Protein 6QGL (pdb70)

Secondary structure (DSSP, 8-state):
---STT-SSB-S---GGGTS--PPPPPP---SS--HHHHHHHHHHHHHHHHHHHIIIIIT-GGGTHHHHHHHHHHHHHHHHHHHHTT--HHHHHHHHHHHHHHHHHHHHHHHHHHHHHHHHHHHHHHHHHHHH-SS-HHHH--SS----TTSPTT--SEEEEEEEEE-TTS-EEEEEEEEEE-S--BTBTT--EEEE-SS-EEEEES--SSEEETTEEES-HHHHHHHHHHHHHHHHHHHHHHHHHHHHHTTTS-TTS---TT---HHHHHHHHHHS-SS-HHHHHHHHTT--B--SEEEEEEETTT--EEEEEEEES-GGG----TT-EE-TTTSSS-EEEEEEGGG-EEE---B-SEEBTTEEEESSPPPTTEEEEEEETTS-EEEEEGGGPEE-SSS-EEEE-TTT-S-SSEEEEEEEEEE--SS--EEEEEE-S-EEEEEEEESSS--B-SS---B-PPPP-SS---SHHHHHHHHHHHHHHHHHT-/----HHHHHHHHHHHHHHHHHHHHHHHHSHHHHHHHHHHHHHHHHHHHHHHHHHTT--HHHHHHHHHHHHHHHHHHHHHHHHHHHHHHHHHHHHHHHHHHHSSS--HHHH--SSS---TTSPTT--SEEEEEEEEE-TTS-EEEEEEEEEE-S--TTSTT--EEEE-SS-EEEEES--SSEEETTEEES-HHHHHHHHHHHHHHHHHHHHHHHHHHHHHTT--HHHH--

Sequence (720 aa):
AIGAAAISAVGGIGVGWTLREFEVVGSDDPAEGLTPDVLRNQLSDSVVKRKSNNQSTMVDNQNILDGVEHTAYTEAKIAAIEELNAGSSESAVLSAANSAIDSYETTVRTNFYKSWNETVRELEAMTQTVIAHADVGLSYITDFGDPRFGNLASGTSPNTLKDTTVSMPDGTNFTLLTFRHNTGWDSGNAAYSVVEYNPKEVVTSTNSNTYNTVDGTQYMKFSEWNAVETEMDTVFQNVRNGISTWVTNVYGDVQSGAIEISDLVTPRERATMMAQEEGMSQAIADLIALNVPVDAEREATITIQDTGATLPGTFALTDSSDGPLSAGQTYDPSTFSGDVYFTADMSLVEGPWDAINSGVDGGTITITSEPYEGTAIEVTTVESETVSVPAADWTDNGDGTWSYDASGDLETTITNVDSARFVSTATETTYDTLQLKGAFTVDKLVNKQSGEEVSSTSFTSSEPQTDSNYITQDEWDQLEQQNKELIEKYEEGLTPDVLRNQLSDSVVKRKSNNQSTMVDNQNILDGVEHTAYTEAKIAAIEELNAGSSESAVLSAANSAIDSYETTVRTNFYKSWNETVRELEAMTQTVIAHADVGLSYITDFGDPRFGNLASGTSPNTLKDTTVSMPDGTNFTLLTFRHNTGWDSGNAAYSVVEYNPKEVVTSTNSNTYNTVDGTQYMKFSEWNAVETEMDTVFQNVRNGISTWVTNVYGDQNKELIE

InterPro domains:
  IPR006311 Twin-arginine translocation pathway, signal sequence [PS51318] (1-32)
  IPR058677 Envelope protein, N-terminal domain [PF26255] (63-330)

Structure (mmCIF, N/CA/C/O backbone):
data_6QGL
#
_entry.id   6QGL
#
_cell.length_a   114.300
_cell.length_b   114.300
_cell.length_c   445.220
_cell.angle_alpha   90.00
_cell.angle_beta   90.00
_cell.angle_gamma   120.00
#
_symmetry.space_group_name_H-M   'P 65 2 2'
#
loop_
_entity.id
_entity.type
_entity.pdbx_description
1 polymer VP5
2 non-polymer 'BROMIDE ION'
3 water water
#
loop_
_atom_site.group_PDB
_atom_site.id
_atom_site.type_symbol
_atom_site.label_atom_id
_atom_site.label_alt_id
_atom_site.label_comp_id
_atom_site.label_asym_id
_atom_site.label_entity_id
_atom_site.label_seq_id
_atom_site.pdbx_PDB_ins_code
_atom_site.Cartn_x
_atom_site.Cartn_y
_atom_site.Cartn_z
_atom_site.occupancy
_atom_site.B_iso_or_equiv
_atom_site.auth_seq_id
_atom_site.auth_comp_id
_atom_site.auth_asym_id
_atom_site.auth_atom_id
_atom_site.pdbx_PDB_model_num
ATOM 1 N N . ALA A 1 8 ? 17.299 51.869 224.339 1.00 112.45 8 ALA A N 1
ATOM 2 C CA . ALA A 1 8 ? 17.110 51.815 225.789 1.00 112.31 8 ALA A CA 1
ATOM 3 C C . ALA A 1 8 ? 15.843 52.569 226.238 1.00 116.29 8 ALA A C 1
ATOM 4 O O . ALA A 1 8 ? 15.808 53.147 227.330 1.00 116.27 8 ALA A O 1
ATOM 6 N N . ILE A 1 9 ? 14.793 52.540 225.392 1.00 129.42 9 ILE A N 1
ATOM 7 C CA . ILE A 1 9 ? 13.512 53.243 225.595 1.00 129.61 9 ILE A CA 1
ATOM 8 C C . ILE A 1 9 ? 12.383 52.301 225.157 1.00 131.40 9 ILE A C 1
ATOM 9 O O . ILE A 1 9 ? 12.392 51.840 224.021 1.00 129.13 9 ILE A O 1
ATOM 14 N N . GLY A 1 10 ? 11.425 52.052 226.046 1.00 128.40 10 GLY A N 1
ATOM 15 C CA . GLY A 1 10 ? 10.281 51.181 225.750 1.00 127.06 10 GLY A CA 1
ATOM 16 C C . GLY A 1 10 ? 8.971 51.674 226.322 1.00 130.09 10 GLY A C 1
ATOM 17 O O . GLY A 1 10 ? 8.541 52.781 226.006 1.00 129.06 10 GLY A O 1
ATOM 18 N N . ALA A 1 11 ? 8.313 50.835 227.152 1.00 126.97 11 ALA A N 1
ATOM 19 C CA . ALA A 1 11 ? 7.045 51.181 227.813 1.00 128.08 11 ALA A CA 1
ATOM 20 C C . ALA A 1 11 ? 7.357 52.292 228.796 1.00 132.52 11 ALA A C 1
ATOM 21 O O . ALA A 1 11 ? 8.363 52.203 229.501 1.00 133.33 11 ALA A O 1
ATOM 23 N N . ALA A 1 12 ? 6.552 53.369 228.835 1.00 128.49 12 ALA A N 1
ATOM 24 C CA . ALA A 1 12 ? 6.814 54.508 229.731 1.00 129.52 12 ALA A CA 1
ATOM 25 C C . ALA A 1 12 ? 7.091 54.043 231.174 1.00 134.81 12 ALA A C 1
ATOM 26 O O . ALA A 1 12 ? 7.931 54.619 231.877 1.00 136.01 12 ALA A O 1
ATOM 28 N N . ALA A 1 13 ? 6.418 52.945 231.585 1.00 130.80 13 ALA A N 1
ATOM 29 C CA . ALA A 1 13 ? 6.549 52.336 232.899 1.00 132.63 13 ALA A CA 1
ATOM 30 C C . ALA A 1 13 ? 7.841 51.565 233.073 1.00 133.75 13 ALA A C 1
ATOM 31 O O . ALA A 1 13 ? 8.298 51.437 234.186 1.00 136.43 13 ALA A O 1
ATOM 33 N N . ILE A 1 14 ? 8.386 50.959 232.033 1.00 125.70 14 ILE A N 1
ATOM 34 C CA . ILE A 1 14 ? 9.630 50.200 232.182 1.00 124.20 14 ILE A CA 1
ATOM 35 C C . ILE A 1 14 ? 10.576 50.628 231.063 1.00 123.48 14 ILE A C 1
ATOM 36 O O . ILE A 1 14 ? 10.167 50.597 229.893 1.00 120.83 14 ILE A O 1
ATOM 41 N N . SER A 1 15 ? 11.822 51.026 231.392 1.00 119.24 15 SER A N 1
ATOM 42 C CA . SER A 1 15 ? 12.834 51.446 230.411 1.00 116.32 15 SER A CA 1
ATOM 43 C C . SER A 1 15 ? 13.060 50.356 229.346 1.00 115.24 15 SER A C 1
ATOM 44 O O . SER A 1 15 ? 13.509 50.657 228.239 1.00 112.66 15 SER A O 1
ATOM 47 N N . ALA A 1 16 ? 12.687 49.101 229.688 1.00 110.22 16 ALA A N 1
ATOM 48 C CA . ALA A 1 16 ? 12.758 47.912 228.847 1.00 107.31 16 ALA A CA 1
ATOM 49 C C . ALA A 1 16 ? 11.985 48.056 227.541 1.00 105.83 16 ALA A C 1
ATOM 50 O O . ALA A 1 16 ? 10.826 48.483 227.556 1.00 105.84 16 ALA A O 1
ATOM 52 N N . VAL A 1 17 ? 12.637 47.672 226.423 1.00 97.43 17 VAL A N 1
ATOM 53 C CA . VAL A 1 17 ? 12.101 47.671 225.057 1.00 93.56 17 VAL A CA 1
ATOM 54 C C . VAL A 1 17 ? 11.000 46.604 225.006 1.00 95.09 17 VAL A C 1
ATOM 55 O O . VAL A 1 17 ? 11.281 45.424 225.198 1.00 94.93 17 VAL A O 1
ATOM 59 N N . GLY A 1 18 ? 9.763 47.041 224.800 1.00 89.93 18 GLY A N 1
ATOM 60 C CA . GLY A 1 18 ? 8.599 46.163 224.785 1.00 89.59 18 GLY A CA 1
ATOM 61 C C . GLY A 1 18 ? 8.134 45.684 223.432 1.00 89.62 18 GLY A C 1
ATOM 62 O O . GLY A 1 18 ? 8.596 46.180 222.402 1.00 87.36 18 GLY A O 1
ATOM 63 N N . GLY A 1 19 ? 7.209 44.722 223.455 1.00 85.47 19 GLY A N 1
ATOM 64 C CA . GLY A 1 19 ? 6.604 44.117 222.271 1.00 83.42 19 GLY A CA 1
ATOM 65 C C . GLY A 1 19 ? 7.602 43.500 221.314 1.00 83.28 19 GLY A C 1
ATOM 66 O O . GLY A 1 19 ? 7.475 43.668 220.097 1.00 81.34 19 GLY A O 1
ATOM 67 N N . ILE A 1 20 ? 8.610 42.799 221.870 1.00 78.49 20 ILE A N 1
ATOM 68 C CA . ILE A 1 20 ? 9.687 42.153 221.118 1.00 76.02 20 ILE A CA 1
ATOM 69 C C . ILE A 1 20 ? 9.158 41.012 220.256 1.00 77.87 20 ILE A C 1
ATOM 70 O O . ILE A 1 20 ? 8.526 40.095 220.778 1.00 78.25 20 ILE A O 1
ATOM 75 N N . GLY A 1 21 ? 9.420 41.101 218.953 1.00 72.09 21 GLY A N 1
ATOM 76 C CA . GLY A 1 21 ? 9.030 40.098 217.970 1.00 71.05 21 GLY A CA 1
ATOM 77 C C . GLY A 1 21 ? 10.256 39.499 217.321 1.00 72.16 21 GLY A C 1
ATOM 78 O O . GLY A 1 21 ? 10.925 40.165 216.532 1.00 70.26 21 GLY A O 1
ATOM 79 N N . VAL A 1 22 ? 10.578 38.257 217.681 1.00 68.50 22 VAL A N 1
ATOM 80 C CA . VAL A 1 22 ? 11.749 37.543 217.162 1.00 66.68 22 VAL A CA 1
ATOM 81 C C . VAL A 1 22 ? 11.317 36.523 216.090 1.00 68.50 22 VAL A C 1
ATOM 82 O O . VAL A 1 22 ? 12.161 35.855 215.494 1.00 67.14 22 VAL A O 1
ATOM 86 N N . GLY A 1 23 ? 10.015 36.444 215.833 1.00 64.97 23 GLY A N 1
ATOM 87 C CA . GLY A 1 23 ? 9.447 35.522 214.854 1.00 64.68 23 GLY A CA 1
ATOM 88 C C . GLY A 1 23 ? 9.985 35.646 213.442 1.00 66.06 23 GLY A C 1
ATOM 89 O O . GLY A 1 23 ? 9.911 34.688 212.669 1.00 65.68 23 GLY A O 1
ATOM 90 N N . TRP A 1 24 ? 10.544 36.826 213.105 1.00 60.79 24 TRP A N 1
ATOM 91 C CA . TRP A 1 24 ? 11.126 37.135 211.798 1.00 58.96 24 TRP A CA 1
ATOM 92 C C . TRP A 1 24 ? 12.364 36.284 211.486 1.00 62.16 24 TRP A C 1
ATOM 93 O O . TRP A 1 24 ? 12.725 36.138 210.318 1.00 60.92 24 TRP A O 1
ATOM 104 N N . THR A 1 25 ? 12.999 35.721 212.528 1.00 59.34 25 THR A N 1
ATOM 105 C CA . THR A 1 25 ? 14.173 34.858 212.377 1.00 58.88 25 THR A CA 1
ATOM 106 C C . THR A 1 25 ? 13.765 33.399 212.186 1.00 64.34 25 THR A C 1
ATOM 107 O O . THR A 1 25 ? 14.623 32.576 211.883 1.00 63.86 25 THR A O 1
ATOM 111 N N . LEU A 1 26 ? 12.475 33.068 212.386 1.00 62.78 26 LEU A N 1
ATOM 112 C CA . LEU A 1 26 ? 11.998 31.686 212.288 1.00 64.23 26 LEU A CA 1
ATOM 113 C C . LEU A 1 26 ? 10.851 31.462 211.304 1.00 69.84 26 LEU A C 1
ATOM 114 O O . LEU A 1 26 ? 10.589 30.311 210.952 1.00 70.61 26 LEU A O 1
ATOM 119 N N . ARG A 1 27 ? 10.152 32.531 210.880 1.00 66.96 27 ARG A N 1
ATOM 120 C CA . ARG A 1 27 ? 8.998 32.425 209.971 1.00 68.27 27 ARG A CA 1
ATOM 121 C C . ARG A 1 27 ? 8.860 33.668 209.109 1.00 72.70 27 ARG A C 1
ATOM 122 O O . ARG A 1 27 ? 9.455 34.693 209.433 1.00 70.55 27 ARG A O 1
ATOM 130 N N . GLU A 1 28 ? 8.020 33.597 208.052 1.00 71.88 28 GLU A N 1
ATOM 131 C CA . GLU A 1 28 ? 7.718 34.744 207.200 1.00 72.10 28 GLU A CA 1
ATOM 132 C C . GLU A 1 28 ? 6.973 35.748 208.084 1.00 78.42 28 GLU A C 1
ATOM 133 O O . GLU A 1 28 ? 5.963 35.399 208.704 1.00 79.49 28 GLU A O 1
ATOM 139 N N . PHE A 1 29 ? 7.532 36.957 208.205 1.00 75.23 29 PHE A N 1
ATOM 140 C CA . PHE A 1 29 ? 6.988 38.012 209.051 1.00 75.90 29 PHE A CA 1
ATOM 141 C C . PHE A 1 29 ? 6.311 39.102 208.231 1.00 80.31 29 PHE A C 1
ATOM 142 O O . PHE A 1 29 ? 6.910 39.640 207.295 1.00 78.78 29 PHE A O 1
ATOM 150 N N . GLU A 1 30 ? 5.063 39.426 208.594 1.00 78.85 30 GLU A N 1
ATOM 151 C CA . GLU A 1 30 ? 4.288 40.469 207.929 1.00 79.15 30 GLU A CA 1
ATOM 152 C C . GLU A 1 30 ? 4.603 41.823 208.542 1.00 82.09 30 GLU A C 1
ATOM 153 O O . GLU A 1 30 ? 4.609 41.961 209.770 1.00 81.72 30 GLU A O 1
ATOM 159 N N . VAL A 1 31 ? 4.905 42.809 207.683 1.00 78.06 31 VAL A N 1
ATOM 160 C CA . VAL A 1 31 ? 5.257 44.168 208.105 1.00 77.11 31 VAL A CA 1
ATOM 161 C C . VAL A 1 31 ? 4.037 44.943 208.620 1.00 82.35 31 VAL A C 1
ATOM 162 O O . VAL A 1 31 ? 2.906 44.689 208.192 1.00 82.86 31 VAL A O 1
ATOM 166 N N . VAL A 1 32 ? 4.284 45.886 209.541 1.00 79.30 32 VAL A N 1
ATOM 167 C CA . VAL A 1 32 ? 3.262 46.764 210.110 1.00 80.39 32 VAL A CA 1
ATOM 168 C C . VAL A 1 32 ? 3.107 47.939 209.133 1.00 85.00 32 VAL A C 1
ATOM 169 O O . VAL A 1 32 ? 4.098 48.586 208.791 1.00 83.00 32 VAL A O 1
ATOM 173 N N . GLY A 1 33 ? 1.878 48.162 208.668 1.00 84.15 33 GLY A N 1
ATOM 174 C CA . GLY A 1 33 ? 1.545 49.213 207.710 1.00 84.42 33 GLY A CA 1
ATOM 175 C C . GLY A 1 33 ? 1.626 50.633 208.238 1.00 89.19 33 GLY A C 1
ATOM 176 O O . GLY A 1 33 ? 1.781 50.851 209.445 1.00 88.48 33 GLY A O 1
ATOM 177 N N . SER A 1 34 ? 1.513 51.613 207.320 1.00 87.00 34 SER A N 1
ATOM 178 C CA . SER A 1 34 ? 1.556 53.046 207.627 1.00 87.17 34 SER A CA 1
ATOM 179 C C . SER A 1 34 ? 0.172 53.597 207.964 1.00 93.84 34 SER A C 1
ATOM 180 O O . SER A 1 34 ? -0.831 53.102 207.444 1.00 94.61 34 SER A O 1
ATOM 183 N N . ASP A 1 35 ? 0.125 54.636 208.815 1.00 91.61 35 ASP A N 1
ATOM 184 C CA . ASP A 1 35 ? -1.115 55.329 209.177 1.00 93.18 35 ASP A CA 1
ATOM 185 C C . ASP A 1 35 ? -1.214 56.590 208.320 1.00 97.07 35 ASP A C 1
ATOM 186 O O . ASP A 1 35 ? -0.260 57.374 208.275 1.00 95.55 35 ASP A O 1
ATOM 191 N N . ASP A 1 36 ? -2.339 56.762 207.605 1.00 95.07 36 ASP A N 1
ATOM 192 C CA . ASP A 1 36 ? -2.537 57.924 206.735 1.00 94.94 36 ASP A CA 1
ATOM 193 C C . ASP A 1 36 ? -3.407 59.010 207.399 1.00 98.86 36 ASP A C 1
ATOM 194 O O . ASP A 1 36 ? -4.593 58.769 207.648 1.00 100.09 36 ASP A O 1
ATOM 199 N N . PRO A 1 37 ? -2.838 60.210 207.687 1.00 93.76 37 PRO A N 1
ATOM 200 C CA . PRO A 1 37 ? -3.631 61.275 208.326 1.00 94.06 37 PRO A CA 1
ATOM 201 C C . PRO A 1 37 ? -4.676 61.901 207.398 1.00 98.07 37 PRO A C 1
ATOM 202 O O . PRO A 1 37 ? -4.525 61.855 206.175 1.00 97.24 37 PRO A O 1
ATOM 206 N N . ALA A 1 38 ? -5.738 62.487 207.989 1.00 95.51 38 ALA A N 1
ATOM 207 C CA . ALA A 1 38 ? -6.847 63.124 207.270 1.00 96.14 38 ALA A CA 1
ATOM 208 C C . ALA A 1 38 ? -6.436 64.364 206.457 1.00 98.42 38 ALA A C 1
ATOM 209 O O . ALA A 1 38 ? -5.403 64.969 206.728 1.00 97.02 38 ALA A O 1
ATOM 211 N N . GLU A 1 39 ? -7.223 64.707 205.423 1.00 94.86 39 GLU A N 1
ATOM 212 C CA . GLU A 1 39 ? -6.952 65.865 204.565 1.00 93.75 39 GLU A CA 1
ATOM 213 C C . GLU A 1 39 ? -7.214 67.154 205.351 1.00 96.04 39 GLU A C 1
ATOM 214 O O . GLU A 1 39 ? -6.350 68.033 205.404 1.00 94.83 39 GLU A O 1
ATOM 220 N N . GLY A 1 40 ? -8.386 67.224 205.979 1.00 92.18 40 GLY A N 1
ATOM 221 C CA . GLY A 1 40 ? -8.792 68.351 206.804 1.00 91.47 40 GLY A CA 1
ATOM 222 C C . GLY A 1 40 ? -8.168 68.227 208.173 1.00 92.05 40 GLY A C 1
ATOM 223 O O . GLY A 1 40 ? -8.772 67.652 209.085 1.00 92.91 40 GLY A O 1
ATOM 224 N N . LEU A 1 41 ? -6.925 68.718 208.299 1.00 84.38 41 LEU A N 1
ATOM 225 C CA . LEU A 1 41 ? -6.157 68.667 209.542 1.00 82.15 41 LEU A CA 1
ATOM 226 C C . LEU A 1 41 ? -5.496 69.992 209.877 1.00 82.01 41 LEU A C 1
ATOM 227 O O . LEU A 1 41 ? -5.285 70.823 208.995 1.00 81.00 41 LEU A O 1
ATOM 232 N N . THR A 1 42 ? -5.139 70.179 211.153 1.00 76.58 42 THR A N 1
ATOM 233 C CA . THR A 1 42 ? -4.476 71.395 211.600 1.00 75.36 42 THR A CA 1
ATOM 234 C C . THR A 1 42 ? -2.951 71.145 211.680 1.00 75.78 42 THR A C 1
ATOM 235 O O . THR A 1 42 ? -2.540 70.000 211.914 1.00 75.41 42 THR A O 1
ATOM 239 N N . PRO A 1 43 ? -2.098 72.178 211.418 1.00 69.72 43 PRO A N 1
ATOM 240 C CA . PRO A 1 43 ? -0.641 71.964 211.447 1.00 68.04 43 PRO A CA 1
ATOM 241 C C . PRO A 1 43 ? -0.138 71.300 212.717 1.00 70.86 43 PRO A C 1
ATOM 242 O O . PRO A 1 43 ? 0.705 70.415 212.621 1.00 69.69 43 PRO A O 1
ATOM 246 N N . ASP A 1 44 ? -0.666 71.706 213.890 1.00 67.65 44 ASP A N 1
ATOM 247 C CA . ASP A 1 44 ? -0.282 71.123 215.173 1.00 67.63 44 ASP A CA 1
ATOM 248 C C . ASP A 1 44 ? -0.675 69.653 215.253 1.00 70.39 44 ASP A C 1
ATOM 249 O O . ASP A 1 44 ? 0.136 68.841 215.704 1.00 69.98 44 ASP A O 1
ATOM 254 N N . VAL A 1 45 ? -1.900 69.307 214.787 1.00 66.28 45 VAL A N 1
ATOM 255 C CA . VAL A 1 45 ? -2.399 67.925 214.799 1.00 65.78 45 VAL A CA 1
ATOM 256 C C . VAL A 1 45 ? -1.595 67.048 213.836 1.00 67.26 45 VAL A C 1
ATOM 257 O O . VAL A 1 45 ? -1.231 65.929 214.212 1.00 66.60 45 VAL A O 1
ATOM 261 N N . LEU A 1 46 ? -1.265 67.567 212.634 1.00 62.10 46 LEU A N 1
ATOM 262 C CA . LEU A 1 46 ? -0.462 66.818 211.662 1.00 60.01 46 LEU A CA 1
ATOM 263 C C . LEU A 1 46 ? 0.933 66.530 212.216 1.00 62.51 46 LEU A C 1
ATOM 264 O O . LEU A 1 46 ? 1.387 65.391 212.119 1.00 61.99 46 LEU A O 1
ATOM 269 N N . ARG A 1 47 ? 1.578 67.538 212.845 1.00 58.41 47 ARG A N 1
ATOM 270 C CA . ARG A 1 47 ? 2.902 67.399 213.459 1.00 57.61 47 ARG A CA 1
ATOM 271 C C . ARG A 1 47 ? 2.905 66.354 214.575 1.00 61.87 47 ARG A C 1
ATOM 272 O O . ARG A 1 47 ? 3.842 65.557 214.647 1.00 61.17 47 ARG A O 1
ATOM 280 N N . ASN A 1 48 ? 1.841 66.321 215.405 1.00 59.48 48 ASN A N 1
ATOM 281 C CA . ASN A 1 48 ? 1.710 65.339 216.485 1.00 60.25 48 ASN A CA 1
ATOM 282 C C . ASN A 1 48 ? 1.514 63.933 215.931 1.00 62.90 48 ASN A C 1
ATOM 283 O O . ASN A 1 48 ? 2.158 63.005 216.417 1.00 62.59 48 ASN A O 1
ATOM 288 N N . GLN A 1 49 ? 0.662 63.788 214.892 1.00 58.39 49 GLN A N 1
ATOM 289 C CA . GLN A 1 49 ? 0.389 62.509 214.235 1.00 57.51 49 GLN A CA 1
ATOM 290 C C . GLN A 1 49 ? 1.617 61.959 213.513 1.00 60.80 49 GLN A C 1
ATOM 291 O O . GLN A 1 49 ? 1.841 60.747 213.556 1.00 60.34 49 GLN A O 1
ATOM 297 N N . LEU A 1 50 ? 2.434 62.841 212.890 1.00 56.91 50 LEU A N 1
ATOM 298 C CA . LEU A 1 50 ? 3.666 62.423 212.207 1.00 55.79 50 LEU A CA 1
ATOM 299 C C . LEU A 1 50 ? 4.716 61.971 213.216 1.00 60.20 50 LEU A C 1
ATOM 300 O O . LEU A 1 50 ? 5.376 60.957 212.988 1.00 59.41 50 LEU A O 1
ATOM 305 N N . SER A 1 51 ? 4.858 62.716 214.337 1.00 57.90 51 SER A N 1
ATOM 306 C CA . SER A 1 51 ? 5.790 62.402 215.423 1.00 58.27 51 SER A CA 1
ATOM 307 C C . SER A 1 51 ? 5.442 61.046 216.036 1.00 62.68 51 SER A C 1
ATOM 308 O O . SER A 1 51 ? 6.344 60.236 216.253 1.00 62.19 51 SER A O 1
ATOM 311 N N . ASP A 1 52 ? 4.133 60.788 216.258 1.00 59.87 52 ASP A N 1
ATOM 312 C CA . ASP A 1 52 ? 3.614 59.534 216.806 1.00 60.34 52 ASP A CA 1
ATOM 313 C C . ASP A 1 52 ? 3.903 58.345 215.903 1.00 63.07 52 ASP A C 1
ATOM 314 O O . ASP A 1 52 ? 4.241 57.279 216.413 1.00 63.05 52 ASP A O 1
ATOM 319 N N . SER A 1 53 ? 3.789 58.532 214.570 1.00 58.64 53 SER A N 1
ATOM 320 C CA . SER A 1 53 ? 4.064 57.493 213.575 1.00 57.62 53 SER A CA 1
ATOM 321 C C . SER A 1 53 ? 5.542 57.110 213.574 1.00 60.29 53 SER A C 1
ATOM 322 O O . SER A 1 53 ? 5.858 55.922 213.492 1.00 59.84 53 SER A O 1
ATOM 325 N N . VAL A 1 54 ? 6.439 58.114 213.693 1.00 55.88 54 VAL A N 1
ATOM 326 C CA . VAL A 1 54 ? 7.893 57.925 213.743 1.00 54.92 54 VAL A CA 1
ATOM 327 C C . VAL A 1 54 ? 8.261 57.140 215.015 1.00 59.32 54 VAL A C 1
ATOM 328 O O . VAL A 1 54 ? 8.978 56.140 214.927 1.00 58.54 54 VAL A O 1
ATOM 332 N N . VAL A 1 55 ? 7.729 57.573 216.180 1.00 56.89 55 VAL A N 1
ATOM 333 C CA . VAL A 1 55 ? 7.947 56.928 217.479 1.00 57.62 55 VAL A CA 1
ATOM 334 C C . VAL A 1 55 ? 7.492 55.463 217.417 1.00 61.58 55 VAL A C 1
ATOM 335 O O . VAL A 1 55 ? 8.268 54.581 217.790 1.00 61.84 55 VAL A O 1
ATOM 339 N N . LYS A 1 56 ? 6.277 55.209 216.878 1.00 57.76 56 LYS A N 1
ATOM 340 C CA . LYS A 1 56 ? 5.703 53.869 216.705 1.00 57.76 56 LYS A CA 1
ATOM 341 C C . LYS A 1 56 ? 6.582 53.001 215.793 1.00 59.89 56 LYS A C 1
ATOM 342 O O . LYS A 1 56 ? 6.881 51.869 216.164 1.00 60.08 56 LYS A O 1
ATOM 348 N N . ARG A 1 57 ? 7.015 53.540 214.628 1.00 54.73 57 ARG A N 1
ATOM 349 C CA . ARG A 1 57 ? 7.880 52.833 213.675 1.00 53.22 57 ARG A CA 1
ATOM 350 C C . ARG A 1 57 ? 9.225 52.477 214.290 1.00 58.00 57 ARG A C 1
ATOM 351 O O . ARG A 1 57 ? 9.661 51.338 214.145 1.00 57.77 57 ARG A O 1
ATOM 359 N N . LYS A 1 58 ? 9.875 53.441 214.976 1.00 55.35 58 LYS A N 1
ATOM 360 C CA . LYS A 1 58 ? 11.165 53.213 215.623 1.00 55.59 58 LYS A CA 1
ATOM 361 C C . LYS A 1 58 ? 11.038 52.134 216.696 1.00 61.82 58 LYS A C 1
ATOM 362 O O . LYS A 1 58 ? 11.836 51.203 216.700 1.00 61.26 58 LYS A O 1
ATOM 368 N N . SER A 1 59 ? 9.998 52.234 217.555 1.00 60.49 59 SER A N 1
ATOM 369 C CA . SER A 1 59 ? 9.701 51.286 218.633 1.00 61.79 59 SER A CA 1
ATOM 370 C C . SER A 1 59 ? 9.478 49.872 218.096 1.00 65.09 59 SER A C 1
ATOM 371 O O . SER A 1 59 ? 9.979 48.916 218.686 1.00 65.30 59 SER A O 1
ATOM 374 N N . ASN A 1 60 ? 8.745 49.752 216.970 1.00 60.92 60 ASN A N 1
ATOM 375 C CA . ASN A 1 60 ? 8.467 48.482 216.298 1.00 60.51 60 ASN A CA 1
ATOM 376 C C . ASN A 1 60 ? 9.761 47.893 215.743 1.00 63.07 60 ASN A C 1
ATOM 377 O O . ASN A 1 60 ? 10.024 46.706 215.949 1.00 63.14 60 ASN A O 1
ATOM 382 N N . ASN A 1 61 ? 10.574 48.728 215.061 1.00 58.22 61 ASN A N 1
ATOM 383 C CA . ASN A 1 61 ? 11.849 48.318 214.471 1.00 56.98 61 ASN A CA 1
ATOM 384 C C . ASN A 1 61 ? 12.866 47.909 215.539 1.00 61.88 61 ASN A C 1
ATOM 385 O O . ASN A 1 61 ? 13.598 46.945 215.321 1.00 60.97 61 ASN A O 1
ATOM 390 N N . GLN A 1 62 ? 12.873 48.607 216.709 1.00 60.03 62 GLN A N 1
ATOM 391 C CA . GLN A 1 62 ? 13.750 48.291 217.845 1.00 61.19 62 GLN A CA 1
ATOM 392 C C . GLN A 1 62 ? 13.404 46.898 218.384 1.00 67.18 62 GLN A C 1
ATOM 393 O O . GLN A 1 62 ? 14.278 46.041 218.473 1.00 66.48 62 GLN A O 1
ATOM 399 N N . SER A 1 63 ? 12.113 46.656 218.668 1.00 65.67 63 SER A N 1
ATOM 400 C CA . SER A 1 63 ? 11.627 45.383 219.202 1.00 66.93 63 SER A CA 1
ATOM 401 C C . SER A 1 63 ? 11.826 44.180 218.280 1.00 70.20 63 SER A C 1
ATOM 402 O O . SER A 1 63 ? 12.021 43.083 218.796 1.00 70.85 63 SER A O 1
ATOM 405 N N . THR A 1 64 ? 11.787 44.360 216.945 1.00 65.29 64 THR A N 1
ATOM 406 C CA . THR A 1 64 ? 11.929 43.218 216.034 1.00 64.40 64 THR A CA 1
ATOM 407 C C . THR A 1 64 ? 13.337 43.061 215.435 1.00 67.45 64 THR A C 1
ATOM 408 O O . THR A 1 64 ? 14.024 42.110 215.797 1.00 67.45 64 THR A O 1
ATOM 412 N N . MET A 1 65 ? 13.784 43.998 214.581 1.00 63.09 65 MET A N 1
ATOM 413 C CA . MET A 1 65 ? 15.056 43.886 213.854 1.00 62.26 65 MET A CA 1
ATOM 414 C C . MET A 1 65 ? 16.286 44.497 214.528 1.00 67.92 65 MET A C 1
ATOM 415 O O . MET A 1 65 ? 17.288 43.807 214.712 1.00 68.12 65 MET A O 1
ATOM 420 N N . VAL A 1 66 ? 16.209 45.791 214.858 1.00 65.30 66 VAL A N 1
ATOM 421 C CA . VAL A 1 66 ? 17.271 46.655 215.373 1.00 65.76 66 VAL A CA 1
ATOM 422 C C . VAL A 1 66 ? 17.883 46.222 216.733 1.00 71.19 66 VAL A C 1
ATOM 423 O O . VAL A 1 66 ? 19.111 46.221 216.840 1.00 71.08 66 VAL A O 1
ATOM 427 N N . ASP A 1 67 ? 17.064 45.901 217.757 1.00 69.14 67 ASP A N 1
ATOM 428 C CA . ASP A 1 67 ? 17.568 45.582 219.106 1.00 70.63 67 ASP A CA 1
ATOM 429 C C . ASP A 1 67 ? 17.694 44.093 219.468 1.00 74.74 67 ASP A C 1
ATOM 430 O O . ASP A 1 67 ? 17.932 43.786 220.640 1.00 75.63 67 ASP A O 1
ATOM 435 N N . ASN A 1 68 ? 17.567 43.175 218.502 1.00 70.23 68 ASN A N 1
ATOM 436 C CA . ASN A 1 68 ? 17.680 41.745 218.806 1.00 70.27 68 ASN A CA 1
ATOM 437 C C . ASN A 1 68 ? 18.982 41.135 218.250 1.00 73.45 68 ASN A C 1
ATOM 438 O O . ASN A 1 68 ? 18.981 40.034 217.700 1.00 72.61 68 ASN A O 1
ATOM 443 N N . GLN A 1 69 ? 20.096 41.865 218.421 1.00 70.01 69 GLN A N 1
ATOM 444 C CA . GLN A 1 69 ? 21.433 41.498 217.936 1.00 69.32 69 GLN A CA 1
ATOM 445 C C . GLN A 1 69 ? 22.016 40.238 218.575 1.00 73.04 69 GLN A C 1
ATOM 446 O O . GLN A 1 69 ? 22.580 39.407 217.862 1.00 72.15 69 GLN A O 1
ATOM 452 N N . ASN A 1 70 ? 21.894 40.096 219.906 1.00 70.31 70 ASN A N 1
ATOM 453 C CA . ASN A 1 70 ? 22.462 38.964 220.641 1.00 70.69 70 ASN A CA 1
ATOM 454 C C . ASN A 1 70 ? 21.661 37.651 220.531 1.00 74.22 70 ASN A C 1
ATOM 455 O O . ASN A 1 70 ? 22.006 36.683 221.212 1.00 75.25 70 ASN A O 1
ATOM 460 N N . ILE A 1 71 ? 20.629 37.596 219.672 1.00 69.44 71 ILE A N 1
ATOM 461 C CA . ILE A 1 71 ? 19.861 36.364 219.445 1.00 69.23 71 ILE A CA 1
ATOM 462 C C . ILE A 1 71 ? 20.229 35.780 218.077 1.00 71.51 71 ILE A C 1
ATOM 463 O O . ILE A 1 71 ? 19.694 34.740 217.684 1.00 71.12 71 ILE A O 1
ATOM 468 N N . LEU A 1 72 ? 21.156 36.448 217.361 1.00 66.96 72 LEU A N 1
ATOM 469 C CA . LEU A 1 72 ? 21.601 36.034 216.034 1.00 65.66 72 LEU A CA 1
ATOM 470 C C . LEU A 1 72 ? 22.468 34.763 216.069 1.00 69.46 72 LEU A C 1
ATOM 471 O O . LEU A 1 72 ? 22.520 34.052 215.067 1.00 68.27 72 LEU A O 1
ATOM 476 N N . ASP A 1 73 ? 23.062 34.420 217.237 1.00 67.07 73 ASP A N 1
ATOM 477 C CA . ASP A 1 73 ? 23.811 33.167 217.410 1.00 67.28 73 ASP A CA 1
ATOM 478 C C . ASP A 1 73 ? 22.829 31.985 217.384 1.00 70.21 73 ASP A C 1
ATOM 479 O O . ASP A 1 73 ? 23.216 30.862 217.056 1.00 69.67 73 ASP A O 1
ATOM 484 N N . GLY A 1 74 ? 21.567 32.271 217.710 1.00 66.35 74 GLY A N 1
ATOM 485 C CA . GLY A 1 74 ? 20.466 31.320 217.673 1.00 66.29 74 GLY A CA 1
ATOM 486 C C . GLY A 1 74 ? 20.014 31.028 216.256 1.00 68.53 74 GLY A C 1
ATOM 487 O O . GLY A 1 74 ? 19.493 29.943 215.987 1.00 68.51 74 GLY A O 1
ATOM 488 N N . VAL A 1 75 ? 20.199 32.006 215.339 1.00 63.47 75 VAL A N 1
ATOM 489 C CA . VAL A 1 75 ? 19.875 31.883 213.912 1.00 62.20 75 VAL A CA 1
ATOM 490 C C . VAL A 1 75 ? 20.868 30.882 213.311 1.00 65.37 75 VAL A C 1
ATOM 491 O O . VAL A 1 75 ? 20.471 30.034 212.513 1.00 65.19 75 VAL A O 1
ATOM 495 N N . GLU A 1 76 ? 22.143 30.959 213.753 1.00 61.35 76 GLU A N 1
ATOM 496 C CA . GLU A 1 76 ? 23.245 30.070 213.384 1.00 60.81 76 GLU A CA 1
ATOM 497 C C . GLU A 1 76 ? 22.912 28.640 213.839 1.00 65.22 76 GLU A C 1
ATOM 498 O O . GLU A 1 76 ? 23.110 27.700 213.071 1.00 65.18 76 GLU A O 1
ATOM 504 N N . HIS A 1 77 ? 22.363 28.496 215.070 1.00 61.98 77 HIS A N 1
ATOM 505 C CA . HIS A 1 77 ? 21.941 27.228 215.672 1.00 62.49 77 HIS A CA 1
ATOM 506 C C . HIS A 1 77 ? 20.797 26.611 214.857 1.00 65.57 77 HIS A C 1
ATOM 507 O O . HIS A 1 77 ? 20.871 25.433 214.510 1.00 65.65 77 HIS A O 1
ATOM 514 N N . THR A 1 78 ? 19.769 27.426 214.524 1.00 61.34 78 THR A N 1
ATOM 515 C CA . THR A 1 78 ? 18.593 27.046 213.726 1.00 61.21 78 THR A CA 1
ATOM 516 C C . THR A 1 78 ? 19.028 26.590 212.329 1.00 64.00 78 THR A C 1
ATOM 517 O O . THR A 1 78 ? 18.536 25.570 211.839 1.00 64.55 78 THR A O 1
ATOM 521 N N . ALA A 1 79 ? 19.954 27.344 211.702 1.00 58.87 79 ALA A N 1
ATOM 522 C CA . ALA A 1 79 ? 20.477 27.049 210.370 1.00 58.08 79 ALA A CA 1
ATOM 523 C C . ALA A 1 79 ? 21.297 25.759 210.353 1.00 61.87 79 ALA A C 1
ATOM 524 O O . ALA A 1 79 ? 21.219 25.018 209.374 1.00 61.75 79 ALA A O 1
ATOM 526 N N . TYR A 1 80 ? 22.054 25.479 211.443 1.00 58.10 80 TYR A N 1
ATOM 527 C CA . TYR A 1 80 ? 22.851 24.257 211.582 1.00 58.15 80 TYR A CA 1
ATOM 528 C C . TYR A 1 80 ? 21.930 23.054 211.740 1.00 63.07 80 TYR A C 1
ATOM 529 O O . TYR A 1 80 ? 22.171 22.038 211.092 1.00 62.53 80 TYR A O 1
ATOM 538 N N . THR A 1 81 ? 20.880 23.165 212.600 1.00 60.93 81 THR A N 1
ATOM 539 C CA . THR A 1 81 ? 19.911 22.087 212.847 1.00 62.39 81 THR A CA 1
ATOM 540 C C . THR A 1 81 ? 19.300 21.643 211.523 1.00 67.39 81 THR A C 1
ATOM 541 O O . THR A 1 81 ? 19.416 20.476 211.152 1.00 67.79 81 THR A O 1
ATOM 545 N N . GLU A 1 82 ? 18.720 22.604 210.789 1.00 63.87 82 GLU A N 1
ATOM 546 C CA . GLU A 1 82 ? 18.028 22.387 209.523 1.00 64.26 82 GLU A CA 1
ATOM 547 C C . GLU A 1 82 ? 18.917 21.790 208.431 1.00 66.68 82 GLU A C 1
ATOM 548 O O . GLU A 1 82 ? 18.497 20.842 207.766 1.00 67.51 82 GLU A O 1
ATOM 554 N N . ALA A 1 83 ? 20.142 22.321 208.267 1.00 60.85 83 ALA A N 1
ATOM 555 C CA . ALA A 1 83 ? 21.097 21.840 207.269 1.00 59.88 83 ALA A CA 1
ATOM 556 C C . ALA A 1 83 ? 21.653 20.458 207.592 1.00 63.47 83 ALA A C 1
ATOM 557 O O . ALA A 1 83 ? 21.822 19.652 206.674 1.00 63.59 83 ALA A O 1
ATOM 559 N N . LYS A 1 84 ? 21.947 20.184 208.883 1.00 59.28 84 LYS A N 1
ATOM 560 C CA . LYS A 1 84 ? 22.474 18.886 209.320 1.00 59.27 84 LYS A CA 1
ATOM 561 C C . LYS A 1 84 ? 21.476 17.776 209.080 1.00 64.84 84 LYS A C 1
ATOM 562 O O . LYS A 1 84 ? 21.866 16.726 208.584 1.00 65.32 84 LYS A O 1
ATOM 568 N N . ILE A 1 85 ? 20.184 18.024 209.378 1.00 62.24 85 ILE A N 1
ATOM 569 C CA . ILE A 1 85 ? 19.079 17.080 209.144 1.00 63.85 85 ILE A CA 1
ATOM 570 C C . ILE A 1 85 ? 19.009 16.728 207.649 1.00 69.03 85 ILE A C 1
ATOM 571 O O . ILE A 1 85 ? 18.996 15.546 207.309 1.00 70.34 85 ILE A O 1
ATOM 576 N N . ALA A 1 86 ? 19.033 17.750 206.769 1.00 65.15 86 ALA A N 1
ATOM 577 C CA . ALA A 1 86 ? 19.015 17.597 205.310 1.00 65.51 86 ALA A CA 1
ATOM 578 C C . ALA A 1 86 ? 20.218 16.780 204.818 1.00 69.59 86 ALA A C 1
ATOM 579 O O . ALA A 1 86 ? 20.059 15.939 203.930 1.00 70.51 86 ALA A O 1
ATOM 581 N N . ALA A 1 87 ? 21.403 17.004 205.429 1.00 65.14 87 ALA A N 1
ATOM 582 C CA . ALA A 1 87 ? 22.650 16.310 205.113 1.00 65.06 87 ALA A CA 1
ATOM 583 C C . ALA A 1 87 ? 22.618 14.847 205.563 1.00 70.73 87 ALA A C 1
ATOM 584 O O . ALA A 1 87 ? 23.053 13.985 204.799 1.00 71.19 87 ALA A O 1
ATOM 586 N N . ILE A 1 88 ? 22.111 14.567 206.794 1.00 67.89 88 ILE A N 1
ATOM 587 C CA . ILE A 1 88 ? 22.008 13.212 207.361 1.00 69.22 88 ILE A CA 1
ATOM 588 C C . ILE A 1 88 ? 21.144 12.318 206.459 1.00 75.62 88 ILE A C 1
ATOM 589 O O . ILE A 1 88 ? 21.535 11.182 206.182 1.00 76.06 88 ILE A O 1
ATOM 594 N N . GLU A 1 89 ? 20.002 12.847 205.974 1.00 73.38 89 GLU A N 1
ATOM 595 C CA . GLU A 1 89 ? 19.081 12.134 205.082 1.00 75.62 89 GLU A CA 1
ATOM 596 C C . GLU A 1 89 ? 19.800 11.676 203.814 1.00 80.73 89 GLU A C 1
ATOM 597 O O . GLU A 1 89 ? 19.664 10.518 203.410 1.00 82.34 89 GLU A O 1
ATOM 603 N N . GLU A 1 90 ? 20.619 12.573 203.237 1.00 76.06 90 GLU A N 1
ATOM 604 C CA . GLU A 1 90 ? 21.422 12.325 202.039 1.00 76.05 90 GLU A CA 1
ATOM 605 C C . GLU A 1 90 ? 22.575 11.350 202.309 1.00 79.83 90 GLU A C 1
ATOM 606 O O . GLU A 1 90 ? 22.829 10.482 201.473 1.00 80.91 90 GLU A O 1
ATOM 612 N N . LEU A 1 91 ? 23.245 11.466 203.483 1.00 74.88 91 LEU A N 1
ATOM 613 C CA . LEU A 1 91 ? 24.339 10.569 203.895 1.00 74.54 91 LEU A CA 1
ATOM 614 C C . LEU A 1 91 ? 23.827 9.140 204.061 1.00 80.11 91 LEU A C 1
ATOM 615 O O . LEU A 1 91 ? 24.504 8.193 203.654 1.00 80.51 91 LEU A O 1
ATOM 620 N N . ASN A 1 92 ? 22.623 8.994 204.652 1.00 77.40 92 ASN A N 1
ATOM 621 C CA . ASN A 1 92 ? 21.958 7.711 204.880 1.00 79.30 92 ASN A CA 1
ATOM 622 C C . ASN A 1 92 ? 21.547 7.024 203.574 1.00 85.69 92 ASN A C 1
ATOM 623 O O . ASN A 1 92 ? 21.485 5.794 203.526 1.00 87.20 92 ASN A O 1
ATOM 628 N N . ALA A 1 93 ? 21.298 7.817 202.512 1.00 82.25 93 ALA A N 1
ATOM 629 C CA . ALA A 1 93 ? 20.917 7.331 201.185 1.00 83.93 93 ALA A CA 1
ATOM 630 C C . ALA A 1 93 ? 22.134 6.908 200.333 1.00 87.41 93 ALA A C 1
ATOM 631 O O . ALA A 1 93 ? 21.960 6.459 199.196 1.00 88.81 93 ALA A O 1
ATOM 633 N N . GLY A 1 94 ? 23.338 7.045 200.899 1.00 81.83 94 GLY A N 1
ATOM 634 C CA . GLY A 1 94 ? 24.603 6.713 200.249 1.00 81.19 94 GLY A CA 1
ATOM 635 C C . GLY A 1 94 ? 24.928 7.604 199.065 1.00 84.37 94 GLY A C 1
ATOM 636 O O . GLY A 1 94 ? 25.560 7.152 198.105 1.00 85.22 94 GLY A O 1
ATOM 637 N N . SER A 1 95 ? 24.490 8.877 199.129 1.00 79.15 95 SER A N 1
ATOM 638 C CA . SER A 1 95 ? 24.669 9.888 198.082 1.00 78.19 95 SER A CA 1
ATOM 639 C C . SER A 1 95 ? 26.103 10.415 198.009 1.00 79.88 95 SER A C 1
ATOM 640 O O . SER A 1 95 ? 26.900 10.186 198.925 1.00 78.36 95 SER A O 1
ATOM 643 N N . SER A 1 96 ? 26.416 11.144 196.916 1.00 75.93 96 SER A N 1
ATOM 644 C CA . SER A 1 96 ? 27.710 11.786 196.687 1.00 74.34 96 SER A CA 1
ATOM 645 C C . SER A 1 96 ? 27.880 12.948 197.669 1.00 75.34 96 SER A C 1
ATOM 646 O O . SER A 1 96 ? 26.878 13.480 198.156 1.00 74.53 96 SER A O 1
ATOM 649 N N . GLU A 1 97 ? 29.136 13.345 197.956 1.00 70.14 97 GLU A N 1
ATOM 650 C CA . GLU A 1 97 ? 29.423 14.462 198.864 1.00 67.94 97 GLU A CA 1
ATOM 651 C C . GLU A 1 97 ? 28.780 15.776 198.390 1.00 70.58 97 GLU A C 1
ATOM 652 O O . GLU A 1 97 ? 28.308 16.549 199.223 1.00 69.26 97 GLU A O 1
ATOM 658 N N . SER A 1 98 ? 28.717 15.989 197.056 1.00 67.56 98 SER A N 1
ATOM 659 C CA . SER A 1 98 ? 28.086 17.148 196.421 1.00 66.98 98 SER A CA 1
ATOM 660 C C . SER A 1 98 ? 26.582 17.159 196.698 1.00 70.75 98 SER A C 1
ATOM 661 O O . SER A 1 98 ? 26.043 18.215 197.022 1.00 69.60 98 SER A O 1
ATOM 664 N N . ALA A 1 99 ? 25.920 15.987 196.595 1.00 68.52 99 ALA A N 1
ATOM 665 C CA . ALA A 1 99 ? 24.488 15.823 196.851 1.00 68.92 99 ALA A CA 1
ATOM 666 C C . ALA A 1 99 ? 24.147 16.071 198.323 1.00 71.72 99 ALA A C 1
ATOM 667 O O . ALA A 1 99 ? 23.092 16.641 198.612 1.00 71.11 99 ALA A O 1
ATOM 669 N N . VAL A 1 100 ? 25.045 15.660 199.245 1.00 67.82 100 VAL A N 1
ATOM 670 C CA . VAL A 1 100 ? 24.891 15.851 200.693 1.00 66.60 100 VAL A CA 1
ATOM 671 C C . VAL A 1 100 ? 24.924 17.353 200.994 1.00 69.32 100 VAL A C 1
ATOM 672 O O . VAL A 1 100 ? 24.000 17.861 201.635 1.00 68.46 100 VAL A O 1
ATOM 676 N N . LEU A 1 101 ? 25.952 18.062 200.474 1.00 65.89 101 LEU A N 1
ATOM 677 C CA . LEU A 1 101 ? 26.129 19.508 200.634 1.00 64.92 101 LEU A CA 1
ATOM 678 C C . LEU A 1 101 ? 25.024 20.291 199.941 1.00 68.56 101 LEU A C 1
ATOM 679 O O . LEU A 1 101 ? 24.625 21.339 200.443 1.00 67.28 101 LEU A O 1
ATOM 684 N N . SER A 1 102 ? 24.517 19.767 198.805 1.00 66.14 102 SER A N 1
ATOM 685 C CA . SER A 1 102 ? 23.433 20.371 198.032 1.00 66.37 102 SER A CA 1
ATOM 686 C C . SER A 1 102 ? 22.158 20.444 198.872 1.00 69.08 102 SER A C 1
ATOM 687 O O . SER A 1 102 ? 21.531 21.499 198.917 1.00 68.29 102 SER A O 1
ATOM 690 N N . ALA A 1 103 ? 21.802 19.340 199.568 1.00 65.30 103 ALA A N 1
ATOM 691 C CA . ALA A 1 103 ? 20.614 19.281 200.424 1.00 64.73 103 ALA A CA 1
ATOM 692 C C . ALA A 1 103 ? 20.751 20.201 201.634 1.00 66.22 103 ALA A C 1
ATOM 693 O O . ALA A 1 103 ? 19.791 20.891 201.978 1.00 65.78 103 ALA A O 1
ATOM 695 N N . ALA A 1 104 ? 21.949 20.233 202.252 1.00 61.10 104 ALA A N 1
ATOM 696 C CA . ALA A 1 104 ? 22.253 21.071 203.412 1.00 59.19 104 ALA A CA 1
ATOM 697 C C . ALA A 1 104 ? 22.220 22.552 203.058 1.00 60.98 104 ALA A C 1
ATOM 698 O O . ALA A 1 104 ? 21.606 23.329 203.787 1.00 59.95 104 ALA A O 1
ATOM 700 N N . ASN A 1 105 ? 22.856 22.939 201.933 1.00 56.83 105 ASN A N 1
ATOM 701 C CA . ASN A 1 105 ? 22.893 24.331 201.490 1.00 55.62 105 ASN A CA 1
ATOM 702 C C . ASN A 1 105 ? 21.560 24.813 200.949 1.00 59.72 105 ASN A C 1
ATOM 703 O O . ASN A 1 105 ? 21.288 26.009 201.048 1.00 58.78 105 ASN A O 1
ATOM 708 N N . SER A 1 106 ? 20.709 23.897 200.421 1.00 57.54 106 SER A N 1
ATOM 709 C CA . SER A 1 106 ? 19.366 24.258 199.951 1.00 58.16 106 SER A CA 1
ATOM 710 C C . SER A 1 106 ? 18.504 24.632 201.155 1.00 62.07 106 SER A C 1
ATOM 711 O O . SER A 1 106 ? 17.661 25.521 201.047 1.00 61.76 106 SER A O 1
ATOM 714 N N . ALA A 1 107 ? 18.745 23.979 202.313 1.00 58.81 107 ALA A N 1
ATOM 715 C CA . ALA A 1 107 ? 18.057 24.271 203.568 1.00 58.53 107 ALA A CA 1
ATOM 716 C C . ALA A 1 107 ? 18.490 25.650 204.075 1.00 61.16 107 ALA A C 1
ATOM 717 O O . ALA A 1 107 ? 17.624 26.446 204.443 1.00 61.09 107 ALA A O 1
ATOM 719 N N . ILE A 1 108 ? 19.812 25.952 204.034 1.00 56.50 108 ILE A N 1
ATOM 720 C CA . ILE A 1 108 ? 20.368 27.253 204.428 1.00 54.98 108 ILE A CA 1
ATOM 721 C C . ILE A 1 108 ? 19.815 28.344 203.499 1.00 59.17 108 ILE A C 1
ATOM 722 O O . ILE A 1 108 ? 19.377 29.377 203.995 1.00 58.86 108 ILE A O 1
ATOM 727 N N . ASP A 1 109 ? 19.795 28.096 202.171 1.00 55.89 109 ASP A N 1
ATOM 728 C CA . ASP A 1 109 ? 19.292 29.054 201.178 1.00 55.64 109 ASP A CA 1
ATOM 729 C C . ASP A 1 109 ? 17.869 29.502 201.466 1.00 59.18 109 ASP A C 1
ATOM 730 O O . ASP A 1 109 ? 17.619 30.701 201.482 1.00 58.37 109 ASP A O 1
ATOM 735 N N . SER A 1 110 ? 16.955 28.551 201.733 1.00 56.20 110 SER A N 1
ATOM 736 C CA . SER A 1 110 ? 15.561 28.852 202.051 1.00 56.44 110 SER A CA 1
ATOM 737 C C . SER A 1 110 ? 15.439 29.580 203.389 1.00 58.74 110 SER A C 1
ATOM 738 O O . SER A 1 110 ? 14.618 30.487 203.501 1.00 58.66 110 SER A O 1
ATOM 741 N N . TYR A 1 111 ? 16.262 29.204 204.389 1.00 53.85 111 TYR A N 1
ATOM 742 C CA . TYR A 1 111 ? 16.238 29.824 205.711 1.00 52.67 111 TYR A CA 1
ATOM 743 C C . TYR A 1 111 ? 16.767 31.253 205.670 1.00 55.27 111 TYR A C 1
ATOM 744 O O . TYR A 1 111 ? 16.114 32.147 206.206 1.00 54.96 111 TYR A O 1
ATOM 753 N N . GLU A 1 112 ? 17.918 31.473 205.000 1.00 50.82 112 GLU A N 1
ATOM 754 C CA . GLU A 1 112 ? 18.544 32.789 204.844 1.00 49.64 112 GLU A CA 1
ATOM 755 C C . GLU A 1 112 ? 17.635 33.741 204.073 1.00 53.68 112 GLU A C 1
ATOM 756 O O . GLU A 1 112 ? 17.521 34.900 204.468 1.00 53.10 112 GLU A O 1
ATOM 762 N N . THR A 1 113 ? 16.981 33.248 202.993 1.00 50.74 113 THR A N 1
ATOM 763 C CA . THR A 1 113 ? 16.063 34.037 202.170 1.00 50.94 113 THR A CA 1
ATOM 764 C C . THR A 1 113 ? 14.929 34.574 203.034 1.00 55.54 113 THR A C 1
ATOM 765 O O . THR A 1 113 ? 14.649 35.760 202.967 1.00 54.66 113 THR A O 1
ATOM 769 N N . THR A 1 114 ? 14.339 33.725 203.891 1.00 53.08 114 THR A N 1
ATOM 770 C CA . THR A 1 114 ? 13.254 34.100 204.796 1.00 53.31 114 THR A CA 1
ATOM 771 C C . THR A 1 114 ? 13.693 35.205 205.764 1.00 56.80 114 THR A C 1
ATOM 772 O O . THR A 1 114 ? 13.026 36.235 205.836 1.00 56.43 114 THR A O 1
ATOM 776 N N . VAL A 1 115 ? 14.827 35.001 206.466 1.00 53.04 115 VAL A N 1
ATOM 777 C CA . VAL A 1 115 ? 15.396 35.936 207.443 1.00 52.07 115 VAL A CA 1
ATOM 778 C C . VAL A 1 115 ? 15.741 37.272 206.775 1.00 55.28 115 VAL A C 1
ATOM 779 O O . VAL A 1 115 ? 15.321 38.320 207.270 1.00 55.13 115 VAL A O 1
ATOM 783 N N . ARG A 1 116 ? 16.460 37.229 205.633 1.00 51.27 116 ARG A N 1
ATOM 784 C CA . ARG A 1 116 ? 16.846 38.431 204.891 1.00 50.37 116 ARG A CA 1
ATOM 785 C C . ARG A 1 116 ? 15.651 39.178 204.331 1.00 54.14 116 ARG A C 1
ATOM 786 O O . ARG A 1 116 ? 15.577 40.392 204.513 1.00 54.00 116 ARG A O 1
ATOM 794 N N . THR A 1 117 ? 14.709 38.462 203.676 1.00 50.89 117 THR A N 1
ATOM 795 C CA . THR A 1 117 ? 13.489 39.046 203.105 1.00 51.03 117 THR A CA 1
ATOM 796 C C . THR A 1 117 ? 12.703 39.784 204.186 1.00 54.98 117 THR A C 1
ATOM 797 O O . THR A 1 117 ? 12.314 40.923 203.949 1.00 54.93 117 THR A O 1
ATOM 801 N N . ASN A 1 118 ? 12.525 39.169 205.379 1.00 51.23 118 ASN A N 1
ATOM 802 C CA . ASN A 1 118 ? 11.812 39.793 206.502 1.00 50.80 118 ASN A CA 1
ATOM 803 C C . ASN A 1 118 ? 12.491 41.075 206.959 1.00 53.41 118 ASN A C 1
ATOM 804 O O . ASN A 1 118 ? 11.814 42.083 207.169 1.00 53.02 118 ASN A O 1
ATOM 809 N N . PHE A 1 119 ? 13.828 41.034 207.087 1.00 49.28 119 PHE A N 1
ATOM 810 C CA . PHE A 1 119 ? 14.655 42.159 207.499 1.00 48.56 119 PHE A CA 1
ATOM 811 C C . PHE A 1 119 ? 14.565 43.316 206.493 1.00 52.67 119 PHE A C 1
ATOM 812 O O . PHE A 1 119 ? 14.264 44.440 206.900 1.00 52.10 119 PHE A O 1
ATOM 820 N N . TYR A 1 120 ? 14.777 43.037 205.186 1.00 49.51 120 TYR A N 1
ATOM 821 C CA . TYR A 1 120 ? 14.700 44.064 204.139 1.00 49.29 120 TYR A CA 1
ATOM 822 C C . TYR A 1 120 ? 13.282 44.575 203.917 1.00 52.83 120 TYR A C 1
ATOM 823 O O . TYR A 1 120 ? 13.117 45.744 203.567 1.00 52.82 120 TYR A O 1
ATOM 832 N N . LYS A 1 121 ? 12.262 43.716 204.139 1.00 48.99 121 LYS A N 1
ATOM 833 C CA . LYS A 1 121 ? 10.851 44.091 204.017 1.00 48.92 121 LYS A CA 1
ATOM 834 C C . LYS A 1 121 ? 10.497 45.182 205.027 1.00 52.41 121 LYS A C 1
ATOM 835 O O . LYS A 1 121 ? 9.810 46.133 204.655 1.00 52.39 121 LYS A O 1
ATOM 841 N N . SER A 1 122 ? 10.992 45.065 206.285 1.00 48.70 122 SER A N 1
ATOM 842 C CA . SER A 1 122 ? 10.735 46.052 207.340 1.00 48.60 122 SER A CA 1
ATOM 843 C C . SER A 1 122 ? 11.443 47.385 207.076 1.00 52.00 122 SER A C 1
ATOM 844 O O . SER A 1 122 ? 10.896 48.432 207.432 1.00 52.13 122 SER A O 1
ATOM 847 N N . TRP A 1 123 ? 12.632 47.352 206.424 1.00 47.55 123 TRP A N 1
ATOM 848 C CA . TRP A 1 123 ? 13.367 48.560 206.033 1.00 46.97 123 TRP A CA 1
ATOM 849 C C . TRP A 1 123 ? 12.552 49.272 204.958 1.00 51.73 123 TRP A C 1
ATOM 850 O O . TRP A 1 123 ? 12.297 50.468 205.079 1.00 51.34 123 TRP A O 1
ATOM 861 N N . ASN A 1 124 ? 12.122 48.517 203.924 1.00 48.97 124 ASN A N 1
ATOM 862 C CA . ASN A 1 124 ? 11.313 49.006 202.811 1.00 49.36 124 ASN A CA 1
ATOM 863 C C . ASN A 1 124 ? 10.055 49.702 203.288 1.00 54.39 124 ASN A C 1
ATOM 864 O O . ASN A 1 124 ? 9.744 50.778 202.780 1.00 54.68 124 ASN A O 1
ATOM 869 N N . GLU A 1 125 ? 9.364 49.128 204.296 1.00 51.34 125 GLU A N 1
ATOM 870 C CA . GLU A 1 125 ? 8.157 49.727 204.867 1.00 51.74 125 GLU A CA 1
ATOM 871 C C . GLU A 1 125 ? 8.462 51.042 205.599 1.00 55.15 125 GLU A C 1
ATOM 872 O O . GLU A 1 125 ? 7.704 52.001 205.447 1.00 55.11 125 GLU A O 1
ATOM 878 N N . THR A 1 126 ? 9.578 51.092 206.364 1.00 50.85 126 THR A N 1
ATOM 879 C CA . THR A 1 126 ? 10.013 52.285 207.107 1.00 50.22 126 THR A CA 1
ATOM 880 C C . THR A 1 126 ? 10.222 53.445 206.124 1.00 54.30 126 THR A C 1
ATOM 881 O O . THR A 1 126 ? 9.714 54.550 206.323 1.00 54.23 126 THR A O 1
ATOM 885 N N . VAL A 1 127 ? 10.948 53.147 205.050 1.00 50.86 127 VAL A N 1
ATOM 886 C CA . VAL A 1 127 ? 11.352 54.036 203.971 1.00 50.77 127 VAL A CA 1
ATOM 887 C C . VAL A 1 127 ? 10.145 54.443 203.089 1.00 54.33 127 VAL A C 1
ATOM 888 O O . VAL A 1 127 ? 10.075 55.603 202.682 1.00 54.06 127 VAL A O 1
ATOM 892 N N . ARG A 1 128 ? 9.173 53.527 202.860 1.00 50.85 128 ARG A N 1
ATOM 893 C CA . ARG A 1 128 ? 7.941 53.823 202.108 1.00 51.13 128 ARG A CA 1
ATOM 894 C C . ARG A 1 128 ? 7.038 54.734 202.917 1.00 54.18 128 ARG A C 1
ATOM 895 O O . ARG A 1 128 ? 6.373 55.593 202.339 1.00 54.61 128 ARG A O 1
ATOM 903 N N . GLU A 1 129 ? 6.994 54.521 204.252 1.00 49.59 129 GLU A N 1
ATOM 904 C CA . GLU A 1 129 ? 6.202 55.310 205.193 1.00 49.54 129 GLU A CA 1
ATOM 905 C C . GLU A 1 129 ? 6.707 56.743 205.205 1.00 53.38 129 GLU A C 1
ATOM 906 O O . GLU A 1 129 ? 5.892 57.655 205.097 1.00 53.67 129 GLU A O 1
ATOM 912 N N . LEU A 1 130 ? 8.044 56.943 205.294 1.00 49.49 130 LEU A N 1
ATOM 913 C CA . LEU A 1 130 ? 8.644 58.279 205.274 1.00 49.47 130 LEU A CA 1
ATOM 914 C C . LEU A 1 130 ? 8.217 59.036 204.019 1.00 54.75 130 LEU A C 1
ATOM 915 O O . LEU A 1 130 ? 7.829 60.196 204.130 1.00 55.10 130 LEU A O 1
ATOM 920 N N . GLU A 1 131 ? 8.224 58.358 202.851 1.00 51.65 131 GLU A N 1
ATOM 921 C CA . GLU A 1 131 ? 7.783 58.938 201.584 1.00 52.26 131 GLU A CA 1
ATOM 922 C C . GLU A 1 131 ? 6.306 59.331 201.644 1.00 56.75 131 GLU A C 1
ATOM 923 O O . GLU A 1 131 ? 5.956 60.426 201.199 1.00 57.17 131 GLU A O 1
ATOM 929 N N . ALA A 1 132 ? 5.452 58.452 202.214 1.00 53.22 132 ALA A N 1
ATOM 930 C CA . ALA A 1 132 ? 4.015 58.705 202.364 1.00 53.59 132 ALA A CA 1
ATOM 931 C C . ALA A 1 132 ? 3.772 59.898 203.294 1.00 56.95 132 ALA A C 1
ATOM 932 O O . ALA A 1 132 ? 2.878 60.704 203.028 1.00 57.29 132 ALA A O 1
ATOM 934 N N . MET A 1 133 ? 4.592 60.021 204.362 1.00 52.40 133 MET A N 1
ATOM 935 C CA . MET A 1 133 ? 4.537 61.120 205.331 1.00 52.03 133 MET A CA 1
ATOM 936 C C . MET A 1 133 ? 4.999 62.417 204.663 1.00 55.06 133 MET A C 1
ATOM 937 O O . MET A 1 133 ? 4.377 63.459 204.863 1.00 54.71 133 MET A O 1
ATOM 942 N N . THR A 1 134 ? 6.062 62.333 203.830 1.00 51.15 134 THR A N 1
ATOM 943 C CA . THR A 1 134 ? 6.616 63.454 203.064 1.00 50.87 134 THR A CA 1
ATOM 944 C C . THR A 1 134 ? 5.560 63.982 202.088 1.00 55.18 134 THR A C 1
ATOM 945 O O . THR A 1 134 ? 5.331 65.192 202.046 1.00 54.74 134 THR A O 1
ATOM 949 N N . GLN A 1 135 ? 4.887 63.073 201.347 1.00 52.26 135 GLN A N 1
ATOM 950 C CA . GLN A 1 135 ? 3.830 63.425 200.396 1.00 52.96 135 GLN A CA 1
ATOM 951 C C . GLN A 1 135 ? 2.671 64.154 201.068 1.00 57.59 135 GLN A C 1
ATOM 952 O O . GLN A 1 135 ? 2.130 65.089 200.479 1.00 57.78 135 GLN A O 1
ATOM 958 N N . THR A 1 136 ? 2.319 63.747 202.312 1.00 54.19 136 THR A N 1
ATOM 959 C CA . THR A 1 136 ? 1.267 64.360 203.132 1.00 54.45 136 THR A CA 1
ATOM 960 C C . THR A 1 136 ? 1.645 65.808 203.462 1.00 58.05 136 THR A C 1
ATOM 961 O O . THR A 1 136 ? 0.841 66.702 203.213 1.00 58.83 136 THR A O 1
ATOM 965 N N . VAL A 1 137 ? 2.877 66.038 203.973 1.00 53.65 137 VAL A N 1
ATOM 966 C CA . VAL A 1 137 ? 3.420 67.363 204.312 1.00 53.47 137 VAL A CA 1
ATOM 967 C C . VAL A 1 137 ? 3.390 68.283 203.082 1.00 58.48 137 VAL A C 1
ATOM 968 O O . VAL A 1 137 ? 2.969 69.436 203.198 1.00 58.78 137 VAL A O 1
ATOM 972 N N . ILE A 1 138 ? 3.780 67.750 201.905 1.00 55.48 138 ILE A N 1
ATOM 973 C CA . ILE A 1 138 ? 3.770 68.461 200.622 1.00 56.25 138 ILE A CA 1
ATOM 974 C C . ILE A 1 138 ? 2.335 68.896 200.261 1.00 62.31 138 ILE A C 1
ATOM 975 O O . ILE A 1 138 ? 2.137 70.024 199.806 1.00 62.82 138 ILE A O 1
ATOM 980 N N . ALA A 1 139 ? 1.343 68.021 200.513 1.00 59.86 139 ALA A N 1
ATOM 981 C CA . ALA A 1 139 ? -0.074 68.262 200.225 1.00 60.91 139 ALA A CA 1
ATOM 982 C C . ALA A 1 139 ? -0.772 69.204 201.195 1.00 66.32 139 ALA A C 1
ATOM 983 O O . ALA A 1 139 ? -1.666 69.942 200.768 1.00 66.96 139 ALA A O 1
ATOM 985 N N . HIS A 1 140 ? -0.465 69.107 202.502 1.00 63.13 140 HIS A N 1
ATOM 986 C CA . HIS A 1 140 ? -1.104 69.959 203.505 1.00 63.70 140 HIS A CA 1
ATOM 987 C C . HIS A 1 140 ? -0.668 71.399 203.329 1.00 67.83 140 HIS A C 1
ATOM 988 O O . HIS A 1 140 ? -1.517 72.294 203.348 1.00 68.84 140 HIS A O 1
ATOM 995 N N . ALA A 1 141 ? 0.647 71.608 203.094 1.00 63.57 141 ALA A N 1
ATOM 996 C CA . ALA A 1 141 ? 1.292 72.898 202.834 1.00 63.67 141 ALA A CA 1
ATOM 997 C C . ALA A 1 141 ? 1.321 73.849 204.041 1.00 67.62 141 ALA A C 1
ATOM 998 O O . ALA A 1 141 ? 1.788 74.988 203.926 1.00 67.77 141 ALA A O 1
ATOM 1000 N N . ASP A 1 142 ? 0.869 73.358 205.202 1.00 63.72 142 ASP A N 1
ATOM 1001 C CA . ASP A 1 142 ? 0.856 74.087 206.470 1.00 63.60 142 ASP A CA 1
ATOM 1002 C C . ASP A 1 142 ? 2.019 73.621 207.373 1.00 65.84 142 ASP A C 1
ATOM 1003 O O . ASP A 1 142 ? 2.255 74.207 208.432 1.00 65.69 142 ASP A O 1
ATOM 1008 N N . VAL A 1 143 ? 2.733 72.554 206.947 1.00 60.95 143 VAL A N 1
ATOM 1009 C CA . VAL A 1 143 ? 3.881 71.967 207.656 1.00 60.12 143 VAL A CA 1
ATOM 1010 C C . VAL A 1 143 ? 5.075 71.943 206.695 1.00 63.45 143 VAL A C 1
ATOM 1011 O O . VAL A 1 143 ? 4.913 71.598 205.524 1.00 63.18 143 VAL A O 1
ATOM 1015 N N . GLY A 1 144 ? 6.245 72.335 207.188 1.00 59.65 144 GLY A N 1
ATOM 1016 C CA . GLY A 1 144 ? 7.460 72.341 206.386 1.00 59.22 144 GLY A CA 1
ATOM 1017 C C . GLY A 1 144 ? 8.094 70.969 206.289 1.00 61.83 144 GLY A C 1
ATOM 1018 O O . GLY A 1 144 ? 7.927 70.140 207.192 1.00 60.99 144 GLY A O 1
ATOM 1019 N N . LEU A 1 145 ? 8.837 70.729 205.193 1.00 57.98 145 LEU A N 1
ATOM 1020 C CA . LEU A 1 145 ? 9.559 69.479 204.954 1.00 57.00 145 LEU A CA 1
ATOM 1021 C C . LEU A 1 145 ? 10.642 69.262 206.000 1.00 61.03 145 LEU A C 1
ATOM 1022 O O . LEU A 1 145 ? 10.958 68.114 206.314 1.00 60.55 145 LEU A O 1
ATOM 1027 N N . SER A 1 146 ? 11.183 70.363 206.566 1.00 58.02 146 SER A N 1
ATOM 1028 C CA . SER A 1 146 ? 12.195 70.351 207.625 1.00 58.33 146 SER A CA 1
ATOM 1029 C C . SER A 1 146 ? 11.694 69.612 208.872 1.00 61.31 146 SER A C 1
ATOM 1030 O O . SER A 1 146 ? 12.506 69.178 209.690 1.00 61.40 146 SER A O 1
ATOM 1033 N N . TYR A 1 147 ? 10.364 69.460 209.011 1.00 56.98 147 TYR A N 1
ATOM 1034 C CA . TYR A 1 147 ? 9.780 68.750 210.140 1.00 56.57 147 TYR A CA 1
ATOM 1035 C C . TYR A 1 147 ? 9.891 67.226 209.995 1.00 59.70 147 TYR A C 1
ATOM 1036 O O . TYR A 1 147 ? 10.197 66.547 210.979 1.00 59.73 147 TYR A O 1
ATOM 1045 N N . ILE A 1 148 ? 9.599 66.695 208.789 1.00 55.16 148 ILE A N 1
ATOM 1046 C CA . ILE A 1 148 ? 9.548 65.259 208.500 1.00 53.99 148 ILE A CA 1
ATOM 1047 C C . ILE A 1 148 ? 10.846 64.696 207.862 1.00 57.62 148 ILE A C 1
ATOM 1048 O O . ILE A 1 148 ? 11.145 63.516 208.055 1.00 56.76 148 ILE A O 1
ATOM 1053 N N . THR A 1 149 ? 11.593 65.511 207.101 1.00 54.56 149 THR A N 1
ATOM 1054 C CA . THR A 1 149 ? 12.846 65.062 206.491 1.00 54.15 149 THR A CA 1
ATOM 1055 C C . THR A 1 149 ? 13.979 65.984 206.923 1.00 59.78 149 THR A C 1
ATOM 1056 O O . THR A 1 149 ? 14.223 67.010 206.284 1.00 60.33 149 THR A O 1
ATOM 1060 N N . ASP A 1 150 ? 14.639 65.640 208.040 1.00 57.06 150 ASP A N 1
ATOM 1061 C CA . ASP A 1 150 ? 15.778 66.399 208.560 1.00 58.30 150 ASP A CA 1
ATOM 1062 C C . ASP A 1 150 ? 16.993 65.485 208.624 1.00 62.42 150 ASP A C 1
ATOM 1063 O O . ASP A 1 150 ? 17.050 64.577 209.457 1.00 61.91 150 ASP A O 1
ATOM 1068 N N . PHE A 1 151 ? 17.955 65.726 207.728 1.00 59.58 151 PHE A N 1
ATOM 1069 C CA . PHE A 1 151 ? 19.178 64.933 207.636 1.00 59.82 151 PHE A CA 1
ATOM 1070 C C . PHE A 1 151 ? 20.388 65.723 208.131 1.00 66.36 151 PHE A C 1
ATOM 1071 O O . PHE A 1 151 ? 21.518 65.255 208.017 1.00 67.22 151 PHE A O 1
ATOM 1079 N N . GLY A 1 152 ? 20.130 66.889 208.721 1.00 63.96 152 GLY A N 1
ATOM 1080 C CA . GLY A 1 152 ? 21.168 67.749 209.276 1.00 65.96 152 GLY A CA 1
ATOM 1081 C C . GLY A 1 152 ? 21.044 69.195 208.852 1.00 71.41 152 GLY A C 1
ATOM 1082 O O . GLY A 1 152 ? 21.139 70.095 209.691 1.00 72.92 152 GLY A O 1
ATOM 1083 N N . ASP A 1 153 ? 20.838 69.420 207.542 1.00 67.34 153 ASP A N 1
ATOM 1084 C CA . ASP A 1 153 ? 20.672 70.749 206.954 1.00 68.07 153 ASP A CA 1
ATOM 1085 C C . ASP A 1 153 ? 19.343 70.786 206.169 1.00 69.44 153 ASP A C 1
ATOM 1086 O O . ASP A 1 153 ? 19.341 70.709 204.936 1.00 68.57 153 ASP A O 1
ATOM 1091 N N . PRO A 1 154 ? 18.200 70.902 206.883 1.00 64.64 154 PRO A N 1
ATOM 1092 C CA . PRO A 1 154 ? 16.897 70.862 206.202 1.00 62.78 154 PRO A CA 1
ATOM 1093 C C . PRO A 1 154 ? 16.451 72.190 205.582 1.00 66.32 154 PRO A C 1
ATOM 1094 O O . PRO A 1 154 ? 15.441 72.773 205.990 1.00 65.88 154 PRO A O 1
ATOM 1098 N N . ARG A 1 155 ? 17.198 72.651 204.565 1.00 62.70 155 ARG A N 1
ATOM 1099 C CA . ARG A 1 155 ? 16.926 73.891 203.834 1.00 62.58 155 ARG A CA 1
ATOM 1100 C C . ARG A 1 155 ? 16.379 73.524 202.449 1.00 64.83 155 ARG A C 1
ATOM 1101 O O . ARG A 1 155 ? 17.135 73.067 201.591 1.00 64.70 155 ARG A O 1
ATOM 1109 N N . PHE A 1 156 ? 15.055 73.664 202.253 1.00 59.90 156 PHE A N 1
ATOM 1110 C CA . PHE A 1 156 ? 14.386 73.253 201.010 1.00 58.90 156 PHE A CA 1
ATOM 1111 C C . PHE A 1 156 ? 13.977 74.413 200.088 1.00 63.34 156 PHE A C 1
ATOM 1112 O O . PHE A 1 156 ? 13.064 74.266 199.268 1.00 62.48 156 PHE A O 1
ATOM 1120 N N . GLY A 1 157 ? 14.714 75.515 200.191 1.00 61.26 157 GLY A N 1
ATOM 1121 C CA . GLY A 1 157 ? 14.499 76.750 199.449 1.00 62.42 157 GLY A CA 1
ATOM 1122 C C . GLY A 1 157 ? 14.537 76.665 197.937 1.00 67.19 157 GLY A C 1
ATOM 1123 O O . GLY A 1 157 ? 13.854 77.447 197.284 1.00 67.21 157 GLY A O 1
ATOM 1124 N N . ASN A 1 158 ? 15.339 75.743 197.370 1.00 64.49 158 ASN A N 1
ATOM 1125 C CA . ASN A 1 158 ? 15.491 75.558 195.920 1.00 65.37 158 ASN A CA 1
ATOM 1126 C C . ASN A 1 158 ? 14.731 74.319 195.373 1.00 68.59 158 ASN A C 1
ATOM 1127 O O . ASN A 1 158 ? 14.821 74.011 194.181 1.00 69.24 158 ASN A O 1
ATOM 1132 N N . LEU A 1 159 ? 13.948 73.642 196.229 1.00 63.53 159 LEU A N 1
ATOM 1133 C CA . LEU A 1 159 ? 13.176 72.465 195.825 1.00 62.38 159 LEU A CA 1
ATOM 1134 C C . LEU A 1 159 ? 11.821 72.856 195.226 1.00 67.54 159 LEU A C 1
ATOM 1135 O O . LEU A 1 159 ? 11.035 73.529 195.888 1.00 66.77 159 LEU A O 1
ATOM 1140 N N . ALA A 1 160 ? 11.543 72.394 193.988 1.00 65.79 160 ALA A N 1
ATOM 1141 C CA . ALA A 1 160 ? 10.306 72.658 193.241 1.00 66.62 160 ALA A CA 1
ATOM 1142 C C . ALA A 1 160 ? 9.042 72.246 193.997 1.00 70.56 160 ALA A C 1
ATOM 1143 O O . ALA A 1 160 ? 9.076 71.279 194.757 1.00 69.14 160 ALA A O 1
ATOM 1145 N N . SER A 1 161 ? 7.934 72.986 193.789 1.00 68.46 161 SER A N 1
ATOM 1146 C CA . SER A 1 161 ? 6.637 72.725 194.422 1.00 67.89 161 SER A CA 1
ATOM 1147 C C . SER A 1 161 ? 6.054 71.393 193.935 1.00 72.01 161 SER A C 1
ATOM 1148 O O . SER A 1 161 ? 6.109 71.098 192.737 1.00 72.98 161 SER A O 1
ATOM 1151 N N . GLY A 1 162 ? 5.546 70.593 194.877 1.00 67.22 162 GLY A N 1
ATOM 1152 C CA . GLY A 1 162 ? 4.950 69.287 194.604 1.00 66.68 162 GLY A CA 1
ATOM 1153 C C . GLY A 1 162 ? 5.942 68.167 194.363 1.00 70.12 162 GLY A C 1
ATOM 1154 O O . GLY A 1 162 ? 5.542 67.045 194.032 1.00 70.36 162 GLY A O 1
ATOM 1155 N N . THR A 1 163 ? 7.244 68.463 194.536 1.00 65.54 163 THR A N 1
ATOM 1156 C CA . THR A 1 163 ? 8.360 67.534 194.359 1.00 64.47 163 THR A CA 1
ATOM 1157 C C . THR A 1 163 ? 8.842 67.070 195.732 1.00 66.15 163 THR A C 1
ATOM 1158 O O . THR A 1 163 ? 8.961 67.883 196.652 1.00 65.59 163 THR A O 1
ATOM 1162 N N . SER A 1 164 ? 9.117 65.766 195.864 1.00 61.42 164 SER A N 1
ATOM 1163 C CA . SER A 1 164 ? 9.634 65.192 197.101 1.00 59.77 164 SER A CA 1
ATOM 1164 C C . SER A 1 164 ? 11.165 65.269 197.112 1.00 63.47 164 SER A C 1
ATOM 1165 O O . SER A 1 164 ? 11.788 64.993 196.079 1.00 64.16 164 SER A O 1
ATOM 1168 N N . PRO A 1 165 ? 11.803 65.603 198.261 1.00 58.75 165 PRO A N 1
ATOM 1169 C CA . PRO A 1 165 ? 13.276 65.606 198.298 1.00 58.54 165 PRO A CA 1
ATOM 1170 C C . PRO A 1 165 ? 13.846 64.180 198.328 1.00 60.47 165 PRO A C 1
ATOM 1171 O O . PRO A 1 165 ? 15.055 63.993 198.181 1.00 60.42 165 PRO A O 1
ATOM 1175 N N . ASN A 1 166 ? 12.958 63.177 198.511 1.00 55.20 166 ASN A N 1
ATOM 1176 C CA . ASN A 1 166 ? 13.279 61.753 198.583 1.00 53.87 166 ASN A CA 1
ATOM 1177 C C . ASN A 1 166 ? 13.103 61.033 197.250 1.00 58.47 166 ASN A C 1
ATOM 1178 O O . ASN A 1 166 ? 12.251 61.401 196.440 1.00 58.75 166 ASN A O 1
ATOM 1183 N N . THR A 1 167 ? 13.890 59.966 197.060 1.00 55.16 167 THR A N 1
ATOM 1184 C CA . THR A 1 167 ? 13.850 59.069 195.909 1.00 55.54 167 THR A CA 1
ATOM 1185 C C . THR A 1 167 ? 14.064 57.652 196.447 1.00 58.78 167 THR A C 1
ATOM 1186 O O . THR A 1 167 ? 15.069 57.399 197.120 1.00 57.66 167 THR A O 1
ATOM 1190 N N . LEU A 1 168 ? 13.102 56.747 196.192 1.00 55.70 168 LEU A N 1
ATOM 1191 C CA . LEU A 1 168 ? 13.207 55.347 196.607 1.00 55.00 168 LEU A CA 1
ATOM 1192 C C . LEU A 1 168 ? 13.702 54.567 195.400 1.00 60.12 168 LEU A C 1
ATOM 1193 O O . LEU A 1 168 ? 12.938 54.312 194.462 1.00 60.72 168 LEU A O 1
ATOM 1198 N N . LYS A 1 169 ? 15.011 54.270 195.393 1.00 56.78 169 LYS A N 1
ATOM 1199 C CA . LYS A 1 169 ? 15.701 53.584 194.300 1.00 57.38 169 LYS A CA 1
ATOM 1200 C C . LYS A 1 169 ? 15.622 52.074 194.445 1.00 61.17 169 LYS A C 1
ATOM 1201 O O . LYS A 1 169 ? 15.896 51.545 195.522 1.00 59.48 169 LYS A O 1
ATOM 1207 N N . ASP A 1 170 ? 15.256 51.379 193.356 1.00 59.49 170 ASP A N 1
ATOM 1208 C CA . ASP A 1 170 ? 15.175 49.919 193.337 1.00 59.46 170 ASP A CA 1
ATOM 1209 C C . ASP A 1 170 ? 16.576 49.334 193.257 1.00 64.13 170 ASP A C 1
ATOM 1210 O O . ASP A 1 170 ? 17.330 49.650 192.331 1.00 65.10 170 ASP A O 1
ATOM 1215 N N . THR A 1 171 ? 16.932 48.508 194.251 1.00 59.83 171 THR A N 1
ATOM 1216 C CA . THR A 1 171 ? 18.230 47.842 194.336 1.00 59.54 171 THR A CA 1
ATOM 1217 C C . THR A 1 171 ? 17.994 46.341 194.395 1.00 63.42 171 THR A C 1
ATOM 1218 O O . THR A 1 171 ? 17.301 45.864 195.294 1.00 62.28 171 THR A O 1
ATOM 1222 N N . THR A 1 172 ? 18.557 45.605 193.421 1.00 61.04 172 THR A N 1
ATOM 1223 C CA . THR A 1 172 ? 18.424 44.154 193.329 1.00 60.92 172 THR A CA 1
ATOM 1224 C C . THR A 1 172 ? 19.380 43.459 194.298 1.00 63.48 172 THR A C 1
ATOM 1225 O O . THR A 1 172 ? 20.592 43.694 194.264 1.00 63.11 172 THR A O 1
ATOM 1229 N N . VAL A 1 173 ? 18.810 42.600 195.156 1.00 58.90 173 VAL A N 1
ATOM 1230 C CA . VAL A 1 173 ? 19.516 41.770 196.130 1.00 57.48 173 VAL A CA 1
ATOM 1231 C C . VAL A 1 173 ? 19.390 40.334 195.614 1.00 61.40 173 VAL A C 1
ATOM 1232 O O . VAL A 1 173 ? 18.285 39.904 195.274 1.00 61.53 173 VAL A O 1
ATOM 1236 N N . SER A 1 174 ? 20.519 39.615 195.507 1.00 57.88 174 SER A N 1
ATOM 1237 C CA . SER A 1 174 ? 20.505 38.233 195.040 1.00 58.29 174 SER A CA 1
ATOM 1238 C C . SER A 1 174 ? 20.322 37.299 196.225 1.00 60.89 174 SER A C 1
ATOM 1239 O O . SER A 1 174 ? 21.256 37.083 197.005 1.00 59.88 174 SER A O 1
ATOM 1242 N N . MET A 1 175 ? 19.083 36.803 196.396 1.00 57.04 175 MET A N 1
ATOM 1243 C CA . MET A 1 175 ? 18.729 35.898 197.485 1.00 55.97 175 MET A CA 1
ATOM 1244 C C . MET A 1 175 ? 19.378 34.529 197.259 1.00 60.62 175 MET A C 1
ATOM 1245 O O . MET A 1 175 ? 19.513 34.114 196.104 1.00 61.44 175 MET A O 1
ATOM 1250 N N . PRO A 1 176 ? 19.834 33.836 198.330 1.00 56.71 176 PRO A N 1
ATOM 1251 C CA . PRO A 1 176 ? 20.521 32.545 198.138 1.00 57.05 176 PRO A CA 1
ATOM 1252 C C . PRO A 1 176 ? 19.730 31.453 197.426 1.00 62.29 176 PRO A C 1
ATOM 1253 O O . PRO A 1 176 ? 20.347 30.529 196.904 1.00 62.53 176 PRO A O 1
ATOM 1257 N N . ASP A 1 177 ? 18.385 31.551 197.385 1.00 59.41 177 ASP A N 1
ATOM 1258 C CA . ASP A 1 177 ? 17.546 30.547 196.723 1.00 60.61 177 ASP A CA 1
ATOM 1259 C C . ASP A 1 177 ? 17.437 30.756 195.194 1.00 65.52 177 ASP A C 1
ATOM 1260 O O . ASP A 1 177 ? 16.674 30.052 194.529 1.00 66.72 177 ASP A O 1
ATOM 1265 N N . GLY A 1 178 ? 18.223 31.695 194.664 1.00 61.35 178 GLY A N 1
ATOM 1266 C CA . GLY A 1 178 ? 18.268 32.007 193.239 1.00 62.51 178 GLY A CA 1
ATOM 1267 C C . GLY A 1 178 ? 17.337 33.111 192.785 1.00 66.72 178 GLY A C 1
ATOM 1268 O O . GLY A 1 178 ? 17.406 33.528 191.626 1.00 67.93 178 GLY A O 1
ATOM 1269 N N . THR A 1 179 ? 16.459 33.591 193.687 1.00 62.03 179 THR A N 1
ATOM 1270 C CA . THR A 1 179 ? 15.492 34.654 193.396 1.00 61.93 179 THR A CA 1
ATOM 1271 C C . THR A 1 179 ? 16.086 36.041 193.656 1.00 64.36 179 THR A C 1
ATOM 1272 O O . THR A 1 179 ? 17.092 36.163 194.358 1.00 62.60 179 THR A O 1
ATOM 1276 N N . ASN A 1 180 ? 15.445 37.083 193.100 1.00 61.44 180 ASN A N 1
ATOM 1277 C CA . ASN A 1 180 ? 15.850 38.474 193.294 1.00 60.03 180 ASN A CA 1
ATOM 1278 C C . ASN A 1 180 ? 14.845 39.192 194.176 1.00 62.43 180 ASN A C 1
ATOM 1279 O O . ASN A 1 180 ? 13.637 38.984 194.031 1.00 62.80 180 ASN A O 1
ATOM 1284 N N . PHE A 1 181 ? 15.344 40.041 195.086 1.00 57.29 181 PHE A N 1
ATOM 1285 C CA . PHE A 1 181 ? 14.510 40.851 195.969 1.00 56.09 181 PHE A CA 1
ATOM 1286 C C . PHE A 1 181 ? 14.809 42.325 195.736 1.00 60.38 181 PHE A C 1
ATOM 1287 O O . PHE A 1 181 ? 15.976 42.709 195.616 1.00 59.67 181 PHE A O 1
ATOM 1295 N N . THR A 1 182 ? 13.756 43.149 195.677 1.00 57.79 182 THR A N 1
ATOM 1296 C CA . THR A 1 182 ? 13.905 44.585 195.489 1.00 57.45 182 THR A CA 1
ATOM 1297 C C . THR A 1 182 ? 14.025 45.282 196.843 1.00 60.19 182 THR A C 1
ATOM 1298 O O . THR A 1 182 ? 13.034 45.419 197.570 1.00 59.92 182 THR A O 1
ATOM 1302 N N . LEU A 1 183 ? 15.252 45.700 197.178 1.00 55.51 183 LEU A N 1
ATOM 1303 C CA . LEU A 1 183 ? 15.564 46.467 198.379 1.00 53.88 183 LEU A CA 1
ATOM 1304 C C . LEU A 1 183 ? 15.485 47.936 197.970 1.00 57.97 183 LEU A C 1
ATOM 1305 O O . LEU A 1 183 ? 15.976 48.304 196.899 1.00 58.59 183 LEU A O 1
ATOM 1310 N N . LEU A 1 184 ? 14.833 48.765 198.791 1.00 53.79 184 LEU A N 1
ATOM 1311 C CA . LEU A 1 184 ? 14.711 50.182 198.471 1.00 53.54 184 LEU A CA 1
ATOM 1312 C C . LEU A 1 184 ? 15.874 50.957 199.059 1.00 57.03 184 LEU A C 1
ATOM 1313 O O . LEU A 1 184 ? 16.109 50.903 200.266 1.00 56.38 184 LEU A O 1
ATOM 1318 N N . THR A 1 185 ? 16.638 51.628 198.195 1.00 53.53 185 THR A N 1
ATOM 1319 C CA . THR A 1 185 ? 17.749 52.469 198.608 1.00 52.93 185 THR A CA 1
ATOM 1320 C C . THR A 1 185 ? 17.181 53.864 198.782 1.00 56.37 185 THR A C 1
ATOM 1321 O O . THR A 1 185 ? 16.604 54.427 197.845 1.00 56.59 185 THR A O 1
ATOM 1325 N N . PHE A 1 186 ? 17.303 54.398 199.998 1.00 52.14 186 PHE A N 1
ATOM 1326 C CA . PHE A 1 186 ? 16.791 55.717 200.319 1.00 51.82 186 PHE A CA 1
ATOM 1327 C C . PHE A 1 186 ? 17.766 56.818 199.927 1.00 56.52 186 PHE A C 1
ATOM 1328 O O . PHE A 1 186 ? 18.846 56.918 200.507 1.00 56.84 186 PHE A O 1
ATOM 1336 N N . ARG A 1 187 ? 17.360 57.668 198.974 1.00 53.01 187 ARG A N 1
ATOM 1337 C CA . ARG A 1 187 ? 18.120 58.839 198.542 1.00 53.40 187 ARG A CA 1
ATOM 1338 C C . ARG A 1 187 ? 17.339 60.083 198.968 1.00 56.17 187 ARG A C 1
ATOM 1339 O O . ARG A 1 187 ? 16.116 60.105 198.841 1.00 54.65 187 ARG A O 1
ATOM 1347 N N . HIS A 1 188 ? 18.045 61.097 199.495 1.00 53.59 188 HIS A N 1
ATOM 1348 C CA . HIS A 1 188 ? 17.475 62.368 199.937 1.00 53.75 188 HIS A CA 1
ATOM 1349 C C . HIS A 1 188 ? 18.370 63.516 199.494 1.00 60.11 188 HIS A C 1
ATOM 1350 O O . HIS A 1 188 ? 19.554 63.534 199.824 1.00 60.39 188 HIS A O 1
ATOM 1357 N N . ASN A 1 189 ? 17.791 64.470 198.750 1.00 58.20 189 ASN A N 1
ATOM 1358 C CA . ASN A 1 189 ? 18.467 65.679 198.280 1.00 60.13 189 ASN A CA 1
ATOM 1359 C C . ASN A 1 189 ? 17.587 66.887 198.598 1.00 64.28 189 ASN A C 1
ATOM 1360 O O . ASN A 1 189 ? 16.423 66.917 198.189 1.00 63.28 189 ASN A O 1
ATOM 1365 N N . THR A 1 190 ? 18.146 67.880 199.315 1.00 61.60 190 THR A N 1
ATOM 1366 C CA . THR A 1 190 ? 17.439 69.102 199.723 1.00 61.54 190 THR A CA 1
ATOM 1367 C C . THR A 1 190 ? 17.065 70.013 198.536 1.00 66.83 190 THR A C 1
ATOM 1368 O O . THR A 1 190 ? 16.163 70.843 198.672 1.00 66.52 190 THR A O 1
ATOM 1372 N N . GLY A 1 191 ? 17.736 69.842 197.394 1.00 64.44 191 GLY A N 1
ATOM 1373 C CA . GLY A 1 191 ? 17.417 70.576 196.175 1.00 65.25 191 GLY A CA 1
ATOM 1374 C C . GLY A 1 191 ? 18.432 71.561 195.629 1.00 71.25 191 GLY A C 1
ATOM 1375 O O . GLY A 1 191 ? 18.254 72.046 194.508 1.00 71.86 191 GLY A O 1
ATOM 1376 N N . TRP A 1 192 ? 19.481 71.891 196.405 1.00 68.97 192 TRP A N 1
ATOM 1377 C CA . TRP A 1 192 ? 20.525 72.832 195.976 1.00 71.52 192 TRP A CA 1
ATOM 1378 C C . TRP A 1 192 ? 21.463 72.178 194.962 1.00 78.61 192 TRP A C 1
ATOM 1379 O O . TRP A 1 192 ? 21.524 70.950 194.885 1.00 77.48 192 TRP A O 1
ATOM 1390 N N . ASP A 1 193 ? 22.189 72.990 194.183 1.00 78.91 193 ASP A N 1
ATOM 1391 C CA . ASP A 1 193 ? 23.143 72.471 193.213 1.00 81.09 193 ASP A CA 1
ATOM 1392 C C . ASP A 1 193 ? 24.452 72.143 193.900 1.00 86.66 193 ASP A C 1
ATOM 1393 O O . ASP A 1 193 ? 24.792 72.759 194.917 1.00 86.71 193 ASP A O 1
ATOM 1398 N N . SER A 1 194 ? 25.175 71.166 193.321 1.00 84.05 194 SER A N 1
ATOM 1399 C CA . SER A 1 194 ? 26.520 70.815 193.736 1.00 85.31 194 SER A CA 1
ATOM 1400 C C . SER A 1 194 ? 27.307 72.058 193.333 1.00 93.21 194 SER A C 1
ATOM 1401 O O . SER A 1 194 ? 27.279 72.489 192.177 1.00 95.18 194 SER A O 1
ATOM 1404 N N . GLY A 1 195 ? 27.824 72.714 194.345 1.00 90.06 195 GLY A N 1
ATOM 1405 C CA . GLY A 1 195 ? 28.540 73.982 194.288 1.00 92.47 195 GLY A CA 1
ATOM 1406 C C . GLY A 1 195 ? 28.090 74.897 195.413 1.00 94.82 195 GLY A C 1
ATOM 1407 O O . GLY A 1 195 ? 28.870 75.725 195.894 1.00 96.94 195 GLY A O 1
ATOM 1408 N N . ASN A 1 196 ? 26.820 74.745 195.841 1.00 87.49 196 ASN A N 1
ATOM 1409 C CA . ASN A 1 196 ? 26.220 75.521 196.925 1.00 86.09 196 ASN A CA 1
ATOM 1410 C C . ASN A 1 196 ? 26.694 74.976 198.271 1.00 88.31 196 ASN A C 1
ATOM 1411 O O . ASN A 1 196 ? 26.887 73.766 198.409 1.00 86.28 196 ASN A O 1
ATOM 1416 N N . ALA A 1 197 ? 26.871 75.867 199.263 1.00 85.46 197 ALA A N 1
ATOM 1417 C CA . ALA A 1 197 ? 27.304 75.507 200.618 1.00 84.74 197 ALA A CA 1
ATOM 1418 C C . ALA A 1 197 ? 26.229 74.695 201.351 1.00 84.43 197 ALA A C 1
ATOM 1419 O O . ALA A 1 197 ? 26.555 73.879 202.215 1.00 83.03 197 ALA A O 1
ATOM 1421 N N . ALA A 1 198 ? 24.951 74.930 200.994 1.00 78.74 198 ALA A N 1
ATOM 1422 C CA . ALA A 1 198 ? 23.774 74.275 201.558 1.00 75.54 198 ALA A CA 1
ATOM 1423 C C . ALA A 1 198 ? 23.563 72.856 201.025 1.00 76.91 198 ALA A C 1
ATOM 1424 O O . ALA A 1 198 ? 22.843 72.089 201.667 1.00 74.60 198 ALA A O 1
ATOM 1426 N N . TYR A 1 199 ? 24.175 72.508 199.860 1.00 73.65 199 TYR A N 1
ATOM 1427 C CA . TYR A 1 199 ? 24.062 71.189 199.219 1.00 71.77 199 TYR A CA 1
ATOM 1428 C C . TYR A 1 199 ? 24.161 70.060 200.234 1.00 73.76 199 TYR A C 1
ATOM 1429 O O . TYR A 1 199 ? 25.183 69.915 200.906 1.00 74.41 199 TYR A O 1
ATOM 1438 N N . SER A 1 200 ? 23.059 69.316 200.388 1.00 67.67 200 SER A N 1
ATOM 1439 C CA . SER A 1 200 ? 22.942 68.207 201.324 1.00 65.76 200 SER A CA 1
ATOM 1440 C C . SER A 1 200 ? 22.273 67.021 200.628 1.00 67.97 200 SER A C 1
ATOM 1441 O O . SER A 1 200 ? 21.130 67.128 200.171 1.00 66.61 200 SER A O 1
ATOM 1444 N N . VAL A 1 201 ? 23.011 65.906 200.515 1.00 64.17 201 VAL A N 1
ATOM 1445 C CA . VAL A 1 201 ? 22.540 64.670 199.890 1.00 62.55 201 VAL A CA 1
ATOM 1446 C C . VAL A 1 201 ? 22.996 63.444 200.696 1.00 64.84 201 VAL A C 1
ATOM 1447 O O . VAL A 1 201 ? 24.137 63.393 201.160 1.00 65.76 201 VAL A O 1
ATOM 1451 N N . VAL A 1 202 ? 22.076 62.489 200.897 1.00 58.69 202 VAL A N 1
ATOM 1452 C CA . VAL A 1 202 ? 22.324 61.221 201.575 1.00 56.95 202 VAL A CA 1
ATOM 1453 C C . VAL A 1 202 ? 21.678 60.093 200.762 1.00 58.98 202 VAL A C 1
ATOM 1454 O O . VAL A 1 202 ? 20.597 60.275 200.204 1.00 57.68 202 VAL A O 1
ATOM 1458 N N . GLU A 1 203 ? 22.373 58.962 200.643 1.00 55.47 203 GLU A N 1
ATOM 1459 C CA . GLU A 1 203 ? 21.888 57.784 199.932 1.00 54.36 203 GLU A CA 1
ATOM 1460 C C . GLU A 1 203 ? 22.418 56.560 200.647 1.00 56.96 203 GLU A C 1
ATOM 1461 O O . GLU A 1 203 ? 23.635 56.394 200.736 1.00 57.54 203 GLU A O 1
ATOM 1467 N N . TYR A 1 204 ? 21.512 55.733 201.202 1.00 51.71 204 TYR A N 1
ATOM 1468 C CA . TYR A 1 204 ? 21.881 54.532 201.953 1.00 50.59 204 TYR A CA 1
ATOM 1469 C C . TYR A 1 204 ? 20.748 53.500 202.063 1.00 53.79 204 TYR A C 1
ATOM 1470 O O . TYR A 1 204 ? 19.615 53.754 201.647 1.00 53.22 204 TYR A O 1
ATOM 1479 N N . ASN A 1 205 ? 21.084 52.331 202.622 1.00 50.02 205 ASN A N 1
ATOM 1480 C CA . ASN A 1 205 ? 20.208 51.188 202.886 1.00 49.11 205 ASN A CA 1
ATOM 1481 C C . ASN A 1 205 ? 20.870 50.352 204.005 1.00 53.65 205 ASN A C 1
ATOM 1482 O O . ASN A 1 205 ? 21.976 50.721 204.410 1.00 53.84 205 ASN A O 1
ATOM 1487 N N . PRO A 1 206 ? 20.285 49.237 204.522 1.00 50.42 206 PRO A N 1
ATOM 1488 C CA . PRO A 1 206 ? 20.982 48.480 205.578 1.00 50.47 206 PRO A CA 1
ATOM 1489 C C . PRO A 1 206 ? 22.353 47.914 205.176 1.00 54.94 206 PRO A C 1
ATOM 1490 O O . PRO A 1 206 ? 23.170 47.660 206.056 1.00 55.11 206 PRO A O 1
ATOM 1494 N N . LYS A 1 207 ? 22.613 47.733 203.863 1.00 51.44 207 LYS A N 1
ATOM 1495 C CA . LYS A 1 207 ? 23.868 47.163 203.351 1.00 51.56 207 LYS A CA 1
ATOM 1496 C C . LYS A 1 207 ? 25.042 48.144 203.286 1.00 56.49 207 LYS A C 1
ATOM 1497 O O . LYS A 1 207 ? 26.151 47.778 203.678 1.00 56.60 207 LYS A O 1
ATOM 1503 N N . GLU A 1 208 ? 24.820 49.365 202.755 1.00 53.68 208 GLU A N 1
ATOM 1504 C CA . GLU A 1 208 ? 25.885 50.362 202.568 1.00 54.79 208 GLU A CA 1
ATOM 1505 C C . GLU A 1 208 ? 25.389 51.806 202.503 1.00 58.43 208 GLU A C 1
ATOM 1506 O O . GLU A 1 208 ? 24.200 52.045 202.291 1.00 57.32 208 GLU A O 1
ATOM 1512 N N . VAL A 1 209 ? 26.331 52.763 202.636 1.00 55.88 209 VAL A N 1
ATOM 1513 C CA . VAL A 1 209 ? 26.112 54.202 202.481 1.00 56.06 209 VAL A CA 1
ATOM 1514 C C . VAL A 1 209 ? 26.717 54.533 201.112 1.00 61.40 209 VAL A C 1
ATOM 1515 O O . VAL A 1 209 ? 27.938 54.452 200.944 1.00 62.78 209 VAL A O 1
ATOM 1519 N N . VAL A 1 210 ? 25.861 54.846 200.127 1.00 57.47 210 VAL A N 1
ATOM 1520 C CA . VAL A 1 210 ? 26.275 55.182 198.762 1.00 58.77 210 VAL A CA 1
ATOM 1521 C C . VAL A 1 210 ? 26.998 56.541 198.747 1.00 65.30 210 VAL A C 1
ATOM 1522 O O . VAL A 1 210 ? 28.175 56.593 198.388 1.00 66.49 210 VAL A O 1
ATOM 1526 N N . THR A 1 211 ? 26.306 57.626 199.140 1.00 62.66 211 THR A N 1
ATOM 1527 C CA . THR A 1 211 ? 26.886 58.976 199.189 1.00 64.76 211 THR A CA 1
ATOM 1528 C C . THR A 1 211 ? 26.364 59.745 200.400 1.00 69.40 211 THR A C 1
ATOM 1529 O O . THR A 1 211 ? 25.157 59.741 200.650 1.00 67.68 211 THR A O 1
ATOM 1533 N N . SER A 1 212 ? 27.263 60.417 201.135 1.00 67.92 212 SER A N 1
ATOM 1534 C CA . SER A 1 212 ? 26.893 61.262 202.274 1.00 67.82 212 SER A CA 1
ATOM 1535 C C . SER A 1 212 ? 27.594 62.609 202.143 1.00 74.02 212 SER A C 1
ATOM 1536 O O . SER A 1 212 ? 28.823 62.673 202.228 1.00 75.78 212 SER A O 1
ATOM 1539 N N . THR A 1 213 ? 26.820 63.675 201.901 1.00 70.31 213 THR A N 1
ATOM 1540 C CA . THR A 1 213 ? 27.347 65.034 201.744 1.00 72.09 213 THR A CA 1
ATOM 1541 C C . THR A 1 213 ? 26.564 65.958 202.656 1.00 75.29 213 THR A C 1
ATOM 1542 O O . THR A 1 213 ? 25.344 66.021 202.522 1.00 73.15 213 THR A O 1
ATOM 1546 N N . ASN A 1 214 ? 27.247 66.670 203.584 1.00 73.48 214 ASN A N 1
ATOM 1547 C CA . ASN A 1 214 ? 26.600 67.585 204.539 1.00 73.39 214 ASN A CA 1
ATOM 1548 C C . ASN A 1 214 ? 25.315 66.906 205.045 1.00 75.22 214 ASN A C 1
ATOM 1549 O O . ASN A 1 214 ? 24.236 67.499 205.033 1.00 74.07 214 ASN A O 1
ATOM 1554 N N . SER A 1 215 ? 25.442 65.618 205.409 1.00 70.99 215 SER A N 1
ATOM 1555 C CA . SER A 1 215 ? 24.328 64.764 205.793 1.00 68.64 215 SER A CA 1
ATOM 1556 C C . SER A 1 215 ? 24.604 63.834 206.960 1.00 72.10 215 SER A C 1
ATOM 1557 O O . SER A 1 215 ? 25.750 63.508 207.262 1.00 72.82 215 SER A O 1
ATOM 1560 N N . ASN A 1 216 ? 23.509 63.369 207.576 1.00 67.00 216 ASN A N 1
ATOM 1561 C CA . ASN A 1 216 ? 23.445 62.385 208.649 1.00 66.19 216 ASN A CA 1
ATOM 1562 C C . ASN A 1 216 ? 22.645 61.233 208.062 1.00 68.23 216 ASN A C 1
ATOM 1563 O O . ASN A 1 216 ? 21.614 61.486 207.433 1.00 66.51 216 ASN A O 1
ATOM 1568 N N . THR A 1 217 ? 23.120 59.981 208.218 1.00 65.01 217 THR A N 1
ATOM 1569 C CA . THR A 1 217 ? 22.409 58.820 207.666 1.00 63.61 217 THR A CA 1
ATOM 1570 C C . THR A 1 217 ? 20.990 58.810 208.225 1.00 67.60 217 THR A C 1
ATOM 1571 O O . THR A 1 217 ? 20.063 59.098 207.476 1.00 68.38 217 THR A O 1
ATOM 1575 N N . TYR A 1 218 ? 20.857 58.760 209.551 1.00 62.65 218 TYR A N 1
ATOM 1576 C CA . TYR A 1 218 ? 19.577 58.807 210.272 1.00 60.99 218 TYR A CA 1
ATOM 1577 C C . TYR A 1 218 ? 18.728 60.068 210.019 1.00 63.57 218 TYR A C 1
ATOM 1578 O O . TYR A 1 218 ? 19.270 61.126 209.683 1.00 63.82 218 TYR A O 1
ATOM 1587 N N . ASN A 1 219 ? 17.400 59.939 210.213 1.00 58.50 219 ASN A N 1
ATOM 1588 C CA . ASN A 1 219 ? 16.428 61.027 210.117 1.00 57.94 219 ASN A CA 1
ATOM 1589 C C . ASN A 1 219 ? 16.083 61.506 211.532 1.00 62.65 219 ASN A C 1
ATOM 1590 O O . ASN A 1 219 ? 16.034 60.692 212.457 1.00 62.39 219 ASN A O 1
ATOM 1595 N N . THR A 1 220 ? 15.849 62.822 211.697 1.00 59.78 220 THR A N 1
ATOM 1596 C CA . THR A 1 220 ? 15.474 63.418 212.982 1.00 60.41 220 THR A CA 1
ATOM 1597 C C . THR A 1 220 ? 14.091 64.058 212.847 1.00 63.13 220 THR A C 1
ATOM 1598 O O . THR A 1 220 ? 13.934 65.028 212.107 1.00 62.65 220 THR A O 1
ATOM 1602 N N . VAL A 1 221 ? 13.083 63.480 213.520 1.00 59.17 221 VAL A N 1
ATOM 1603 C CA . VAL A 1 221 ? 11.700 63.977 213.501 1.00 58.77 221 VAL A CA 1
ATOM 1604 C C . VAL A 1 221 ? 11.250 64.175 214.946 1.00 64.49 221 VAL A C 1
ATOM 1605 O O . VAL A 1 221 ? 11.129 63.195 215.686 1.00 64.46 221 VAL A O 1
ATOM 1609 N N . ASP A 1 222 ? 11.019 65.443 215.345 1.00 62.51 222 ASP A N 1
ATOM 1610 C CA . ASP A 1 222 ? 10.595 65.840 216.692 1.00 63.96 222 ASP A CA 1
ATOM 1611 C C . ASP A 1 222 ? 11.526 65.248 217.780 1.00 68.81 222 ASP A C 1
ATOM 1612 O O . ASP A 1 222 ? 11.073 64.571 218.707 1.00 69.34 222 ASP A O 1
ATOM 1617 N N . GLY A 1 223 ? 12.832 65.461 217.600 1.00 65.10 223 GLY A N 1
ATOM 1618 C CA . GLY A 1 223 ? 13.870 64.991 218.515 1.00 65.87 223 GLY A CA 1
ATOM 1619 C C . GLY A 1 223 ? 14.205 63.510 218.471 1.00 68.40 223 GLY A C 1
ATOM 1620 O O . GLY A 1 223 ? 15.177 63.087 219.105 1.00 69.28 223 GLY A O 1
ATOM 1621 N N . THR A 1 224 ? 13.410 62.709 217.730 1.00 62.41 224 THR A N 1
ATOM 1622 C CA . THR A 1 224 ? 13.593 61.263 217.587 1.00 60.78 224 THR A CA 1
ATOM 1623 C C . THR A 1 224 ? 14.473 60.962 216.384 1.00 62.72 224 THR A C 1
ATOM 1624 O O . THR A 1 224 ? 14.156 61.386 215.271 1.00 61.51 224 THR A O 1
ATOM 1628 N N . GLN A 1 225 ? 15.566 60.215 216.610 1.00 58.83 225 GLN A N 1
ATOM 1629 C CA . GLN A 1 225 ? 16.491 59.783 215.565 1.00 57.42 225 GLN A CA 1
ATOM 1630 C C . GLN A 1 225 ? 16.127 58.358 215.178 1.00 60.04 225 GLN A C 1
ATOM 1631 O O . GLN A 1 225 ? 16.089 57.484 216.042 1.00 60.47 225 GLN A O 1
ATOM 1637 N N . TYR A 1 226 ? 15.827 58.124 213.895 1.00 54.56 226 TYR A N 1
ATOM 1638 C CA . TYR A 1 226 ? 15.492 56.791 213.392 1.00 52.82 226 TYR A CA 1
ATOM 1639 C C . TYR A 1 226 ? 16.096 56.588 212.006 1.00 55.66 226 TYR A C 1
ATOM 1640 O O . TYR A 1 226 ? 16.771 57.496 211.518 1.00 55.73 226 TYR A O 1
ATOM 1649 N N . MET A 1 227 ? 15.916 55.384 211.400 1.00 51.37 227 MET A N 1
ATOM 1650 C CA . MET A 1 227 ? 16.494 54.989 210.105 1.00 50.35 227 MET A CA 1
ATOM 1651 C C . MET A 1 227 ? 18.024 55.031 210.186 1.00 54.76 227 MET A C 1
ATOM 1652 O O . MET A 1 227 ? 18.684 55.312 209.184 1.00 54.73 227 MET A O 1
ATOM 1657 N N . LYS A 1 228 ? 18.579 54.798 211.390 1.00 51.69 228 LYS A N 1
ATOM 1658 C CA . LYS A 1 228 ? 20.012 54.846 211.658 1.00 52.15 228 LYS A CA 1
ATOM 1659 C C . LYS A 1 228 ? 20.747 53.763 210.895 1.00 55.57 228 LYS A C 1
ATOM 1660 O O . LYS A 1 228 ? 20.464 52.577 211.086 1.00 54.71 228 LYS A O 1
ATOM 1666 N N . PHE A 1 229 ? 21.680 54.169 210.013 1.00 52.3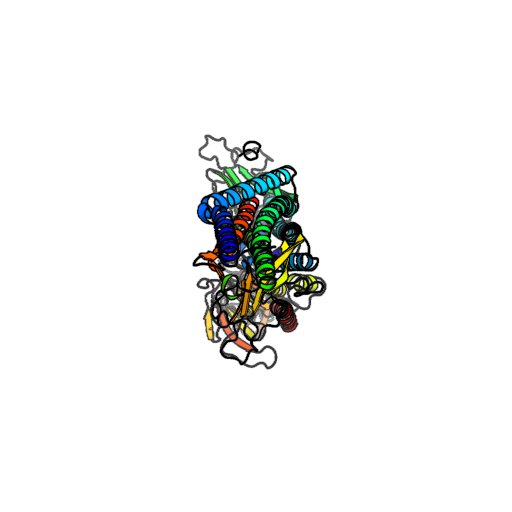8 229 PHE A N 1
ATOM 1667 C CA . PHE A 1 229 ? 22.479 53.214 209.249 1.00 51.85 229 PHE A CA 1
ATOM 1668 C C . PHE A 1 229 ? 23.293 52.333 210.191 1.00 55.83 229 PHE A C 1
ATOM 1669 O O . PHE A 1 229 ? 23.367 51.135 209.962 1.00 54.92 229 PHE A O 1
ATOM 1677 N N . SER A 1 230 ? 23.887 52.921 211.247 1.00 53.39 230 SER A N 1
ATOM 1678 C CA . SER A 1 230 ? 24.680 52.198 212.241 1.00 54.03 230 SER A CA 1
ATOM 1679 C C . SER A 1 230 ? 23.874 51.073 212.912 1.00 57.74 230 SER A C 1
ATOM 1680 O O . SER A 1 230 ? 24.427 50.002 213.150 1.00 57.04 230 SER A O 1
ATOM 1683 N N . GLU A 1 231 ? 22.568 51.308 213.179 1.00 54.45 231 GLU A N 1
ATOM 1684 C CA . GLU A 1 231 ? 21.676 50.321 213.793 1.00 53.93 231 GLU A CA 1
ATOM 1685 C C . GLU A 1 231 ? 21.298 49.207 212.801 1.00 57.44 231 GLU A C 1
ATOM 1686 O O . GLU A 1 231 ? 21.436 48.022 213.124 1.00 57.27 231 GLU A O 1
ATOM 1692 N N . TRP A 1 232 ? 20.842 49.594 211.593 1.00 53.65 232 TRP A N 1
ATOM 1693 C CA . TRP A 1 232 ? 20.431 48.672 210.530 1.00 52.73 232 TRP A CA 1
ATOM 1694 C C . TRP A 1 232 ? 21.586 47.850 209.958 1.00 56.58 232 TRP A C 1
ATOM 1695 O O . TRP A 1 232 ? 21.412 46.658 209.699 1.00 55.96 232 TRP A O 1
ATOM 1706 N N . ASN A 1 233 ? 22.759 48.482 209.765 1.00 53.44 233 ASN A N 1
ATOM 1707 C CA . ASN A 1 233 ? 23.958 47.825 209.241 1.00 53.33 233 ASN A CA 1
ATOM 1708 C C . ASN A 1 233 ? 24.553 46.840 210.235 1.00 56.97 233 ASN A C 1
ATOM 1709 O O . ASN A 1 233 ? 25.144 45.848 209.810 1.00 56.65 233 ASN A O 1
ATOM 1714 N N . ALA A 1 234 ? 24.397 47.108 211.550 1.00 53.73 234 ALA A N 1
ATOM 1715 C CA . ALA A 1 234 ? 24.885 46.235 212.620 1.00 53.99 234 ALA A CA 1
ATOM 1716 C C . ALA A 1 234 ? 24.246 44.852 212.496 1.00 57.29 234 ALA A C 1
ATOM 1717 O O . ALA A 1 234 ? 24.960 43.849 212.514 1.00 57.10 234 ALA A O 1
ATOM 1719 N N . VAL A 1 235 ? 22.915 44.812 212.295 1.00 53.33 235 VAL A N 1
ATOM 1720 C CA . VAL A 1 235 ? 22.140 43.578 212.123 1.00 52.69 235 VAL A CA 1
ATOM 1721 C C . VAL A 1 235 ? 22.529 42.915 210.794 1.00 56.40 235 VAL A C 1
ATOM 1722 O O . VAL A 1 235 ? 22.689 41.693 210.748 1.00 56.00 235 VAL A O 1
ATOM 1726 N N . GLU A 1 236 ? 22.715 43.729 209.734 1.00 53.01 236 GLU A N 1
ATOM 1727 C CA . GLU A 1 236 ? 23.111 43.271 208.402 1.00 52.74 236 GLU A CA 1
ATOM 1728 C C . GLU A 1 236 ? 24.454 42.534 208.434 1.00 58.01 236 GLU A C 1
ATOM 1729 O O . GLU A 1 236 ? 24.524 41.393 207.972 1.00 57.49 236 GLU A O 1
ATOM 1735 N N . THR A 1 237 ? 25.502 43.179 208.992 1.00 56.23 237 THR A N 1
ATOM 1736 C CA . THR A 1 237 ? 26.855 42.616 209.092 1.00 57.30 237 THR A CA 1
ATOM 1737 C C . THR A 1 237 ? 26.894 41.367 209.969 1.00 61.60 237 THR A C 1
ATOM 1738 O O . THR A 1 237 ? 27.658 40.448 209.677 1.00 61.66 237 THR A O 1
ATOM 1742 N N . GLU A 1 238 ? 26.051 41.323 211.021 1.00 58.47 238 GLU A N 1
ATOM 1743 C CA . GLU A 1 238 ? 25.939 40.181 211.924 1.00 58.89 238 GLU A CA 1
ATOM 1744 C C . GLU A 1 238 ? 25.253 39.013 211.217 1.00 62.45 238 GLU A C 1
ATOM 1745 O O . GLU A 1 238 ? 25.666 37.865 211.395 1.00 61.79 238 GLU A O 1
ATOM 1751 N N . MET A 1 239 ? 24.229 39.316 210.389 1.00 59.27 239 MET A N 1
ATOM 1752 C CA . MET A 1 239 ? 23.487 38.344 209.586 1.00 59.19 239 MET A CA 1
ATOM 1753 C C . MET A 1 239 ? 24.436 37.671 208.593 1.00 62.96 239 MET A C 1
ATOM 1754 O O . MET A 1 239 ? 24.395 36.448 208.454 1.00 62.88 239 MET A O 1
ATOM 1759 N N . ASP A 1 240 ? 25.320 38.465 207.939 1.00 59.42 240 ASP A N 1
ATOM 1760 C CA . ASP A 1 240 ? 26.318 37.962 206.989 1.00 59.33 240 ASP A CA 1
ATOM 1761 C C . ASP A 1 240 ? 27.280 37.014 207.693 1.00 63.62 240 ASP A C 1
ATOM 1762 O O . ASP A 1 240 ? 27.553 35.936 207.162 1.00 63.74 240 ASP A O 1
ATOM 1767 N N . THR A 1 241 ? 27.758 37.405 208.899 1.00 60.09 241 THR A N 1
ATOM 1768 C CA . THR A 1 241 ? 28.674 36.621 209.725 1.00 60.29 241 THR A CA 1
ATOM 1769 C C . THR A 1 241 ? 28.065 35.256 210.040 1.00 63.72 241 THR A C 1
ATOM 1770 O O . THR A 1 241 ? 28.704 34.233 209.798 1.00 63.74 241 THR A O 1
ATOM 1774 N N . VAL A 1 242 ? 26.829 35.258 210.552 1.00 59.73 242 VAL A N 1
ATOM 1775 C CA . VAL A 1 242 ? 26.060 34.084 210.946 1.00 59.35 242 VAL A CA 1
ATOM 1776 C C . VAL A 1 242 ? 25.894 33.099 209.783 1.00 62.71 242 VAL A C 1
ATOM 1777 O O . VAL A 1 242 ? 26.252 31.937 209.949 1.00 62.97 242 VAL A O 1
ATOM 1781 N N . PHE A 1 243 ? 25.422 33.554 208.608 1.00 58.41 243 PHE A N 1
ATOM 1782 C CA . PHE A 1 243 ? 25.227 32.649 207.475 1.00 57.98 243 PHE A CA 1
ATOM 1783 C C . PHE A 1 243 ? 26.537 32.219 206.786 1.00 62.25 243 PHE A C 1
ATOM 1784 O O . PHE A 1 243 ? 26.566 31.151 206.165 1.00 62.41 243 PHE A O 1
ATOM 1792 N N . GLN A 1 244 ? 27.627 32.997 206.955 1.00 59.01 244 GLN A N 1
ATOM 1793 C CA . GLN A 1 244 ? 28.936 32.612 206.427 1.00 59.41 244 GLN A CA 1
ATOM 1794 C C . GLN A 1 244 ? 29.468 31.462 207.285 1.00 63.70 244 GLN A C 1
ATOM 1795 O O . GLN A 1 244 ? 29.929 30.455 206.742 1.00 63.68 244 GLN A O 1
ATOM 1801 N N . ASN A 1 245 ? 29.348 31.606 208.627 1.00 60.58 245 ASN A N 1
ATOM 1802 C CA . ASN A 1 245 ? 29.766 30.615 209.617 1.00 61.11 245 ASN A CA 1
ATOM 1803 C C . ASN A 1 245 ? 29.030 29.287 209.452 1.00 64.86 245 ASN A C 1
ATOM 1804 O O . ASN A 1 245 ? 29.656 28.246 209.616 1.00 64.79 245 ASN A O 1
ATOM 1809 N N . VAL A 1 246 ? 27.715 29.323 209.123 1.00 61.27 246 VAL A N 1
ATOM 1810 C CA . VAL A 1 246 ? 26.884 28.127 208.918 1.00 61.41 246 VAL A CA 1
ATOM 1811 C C . VAL A 1 246 ? 27.356 27.364 207.681 1.00 65.44 246 VAL A C 1
ATOM 1812 O O . VAL A 1 246 ? 27.585 26.162 207.773 1.00 65.52 246 VAL A O 1
ATOM 1816 N N . ARG A 1 247 ? 27.514 28.065 206.544 1.00 61.59 247 ARG A N 1
ATOM 1817 C CA . ARG A 1 247 ? 27.942 27.468 205.280 1.00 61.68 247 ARG A CA 1
ATOM 1818 C C . ARG A 1 247 ? 29.347 26.887 205.331 1.00 65.60 247 ARG A C 1
ATOM 1819 O O . ARG A 1 247 ? 29.568 25.781 204.832 1.00 65.59 247 ARG A O 1
ATOM 1827 N N . ASN A 1 248 ? 30.294 27.629 205.935 1.00 62.28 248 ASN A N 1
ATOM 1828 C CA . ASN A 1 248 ? 31.680 27.186 206.096 1.00 62.85 248 ASN A CA 1
ATOM 1829 C C . ASN A 1 248 ? 31.734 26.017 207.081 1.00 67.01 248 ASN A C 1
ATOM 1830 O O . ASN A 1 248 ? 32.472 25.051 206.858 1.00 67.25 248 ASN A O 1
ATOM 1835 N N . GLY A 1 249 ? 30.928 26.123 208.140 1.00 63.31 249 GLY A N 1
ATOM 1836 C CA . GLY A 1 249 ? 30.810 25.133 209.199 1.00 63.64 249 GLY A CA 1
ATOM 1837 C C . GLY A 1 249 ? 30.225 23.826 208.727 1.00 68.29 249 GLY A C 1
ATOM 1838 O O . GLY A 1 249 ? 30.712 22.769 209.114 1.00 68.84 249 GLY A O 1
ATOM 1839 N N . ILE A 1 250 ? 29.190 23.894 207.866 1.00 64.47 250 ILE A N 1
ATOM 1840 C CA . ILE A 1 250 ? 28.524 22.721 207.292 1.00 64.67 250 ILE A CA 1
ATOM 1841 C C . ILE A 1 250 ? 29.435 22.059 206.257 1.00 67.57 250 ILE A C 1
ATOM 1842 O O . ILE A 1 250 ? 29.394 20.835 206.106 1.00 67.69 250 ILE A O 1
ATOM 1847 N N . SER A 1 251 ? 30.293 22.851 205.594 1.00 62.91 251 SER A N 1
ATOM 1848 C CA . SER A 1 251 ? 31.255 22.322 204.638 1.00 62.90 251 SER A CA 1
ATOM 1849 C C . SER A 1 251 ? 32.316 21.502 205.384 1.00 66.86 251 SER A C 1
ATOM 1850 O O . SER A 1 251 ? 32.607 20.376 204.979 1.00 67.10 251 SER A O 1
ATOM 1853 N N . THR A 1 252 ? 32.843 22.054 206.507 1.00 62.63 252 THR A N 1
ATOM 1854 C CA . THR A 1 252 ? 33.838 21.412 207.374 1.00 62.67 252 THR A CA 1
ATOM 1855 C C . THR A 1 252 ? 33.220 20.149 207.984 1.00 66.52 252 THR A C 1
ATOM 1856 O O . THR A 1 252 ? 33.863 19.099 207.988 1.00 67.05 252 THR A O 1
ATOM 1860 N N . TRP A 1 253 ? 31.943 20.255 208.427 1.00 62.11 253 TRP A N 1
ATOM 1861 C CA . TRP A 1 253 ? 31.151 19.182 209.029 1.00 62.27 253 TRP A CA 1
ATOM 1862 C C . TRP A 1 253 ? 31.031 17.991 208.103 1.00 67.86 253 TRP A C 1
ATOM 1863 O O . TRP A 1 253 ? 31.442 16.904 208.488 1.00 68.40 253 TRP A O 1
ATOM 1874 N N . VAL A 1 254 ? 30.523 18.204 206.873 1.00 64.99 254 VAL A N 1
ATOM 1875 C CA . VAL A 1 254 ? 30.346 17.176 205.840 1.00 65.86 254 VAL A CA 1
ATOM 1876 C C . VAL A 1 254 ? 31.694 16.554 205.441 1.00 70.74 254 VAL A C 1
ATOM 1877 O O . VAL A 1 254 ? 31.780 15.331 205.356 1.00 71.04 254 VAL A O 1
ATOM 1881 N N . THR A 1 255 ? 32.747 17.379 205.258 1.00 67.86 255 THR A N 1
ATOM 1882 C CA . THR A 1 255 ? 34.092 16.908 204.896 1.00 68.87 255 THR A CA 1
ATOM 1883 C C . THR A 1 255 ? 34.644 15.893 205.916 1.00 75.19 255 THR A C 1
ATOM 1884 O O . THR A 1 255 ? 35.241 14.893 205.519 1.00 76.02 255 THR A O 1
ATOM 1888 N N . ASN A 1 256 ? 34.419 16.145 207.215 1.00 72.44 256 ASN A N 1
ATOM 1889 C CA . ASN A 1 256 ? 34.885 15.296 208.314 1.00 73.35 256 ASN A CA 1
ATOM 1890 C C . ASN A 1 256 ? 33.938 14.130 208.659 1.00 79.24 256 ASN A C 1
ATOM 1891 O O . ASN A 1 256 ? 34.381 13.163 209.277 1.00 79.86 256 ASN A O 1
ATOM 1896 N N . VAL A 1 257 ? 32.644 14.230 208.264 1.00 76.47 257 VAL A N 1
ATOM 1897 C CA . VAL A 1 257 ? 31.565 13.262 208.544 1.00 77.35 257 VAL A CA 1
ATOM 1898 C C . VAL A 1 257 ? 31.331 12.270 207.389 1.00 83.06 257 VAL A C 1
ATOM 1899 O O . VAL A 1 257 ? 30.872 11.152 207.633 1.00 83.47 257 VAL A O 1
ATOM 1903 N N . TYR A 1 258 ? 31.627 12.677 206.145 1.00 80.65 258 TYR A N 1
ATOM 1904 C CA . TYR A 1 258 ? 31.423 11.837 204.966 1.00 82.00 258 TYR A CA 1
ATOM 1905 C C . TYR A 1 258 ? 32.308 10.594 205.004 1.00 90.47 258 TYR A C 1
ATOM 1906 O O . TYR A 1 258 ? 33.532 10.704 205.108 1.00 89.86 258 TYR A O 1
ATOM 1915 N N . GLY A 1 259 ? 31.663 9.432 204.966 1.00 91.09 259 GLY A N 1
ATOM 1916 C CA . GLY A 1 259 ? 32.330 8.136 204.966 1.00 93.47 259 GLY A CA 1
ATOM 1917 C C . GLY A 1 259 ? 32.456 7.414 206.295 1.00 101.42 259 GLY A C 1
ATOM 1918 O O . GLY A 1 259 ? 32.299 6.189 206.336 1.00 102.36 259 GLY A O 1
ATOM 1919 N N . ASP A 1 260 ? 32.793 8.149 207.382 1.00 86.04 260 ASP A N 1
ATOM 1920 C CA . ASP A 1 260 ? 32.984 7.528 208.700 1.00 88.51 260 ASP A CA 1
ATOM 1921 C C . ASP A 1 260 ? 31.680 7.358 209.4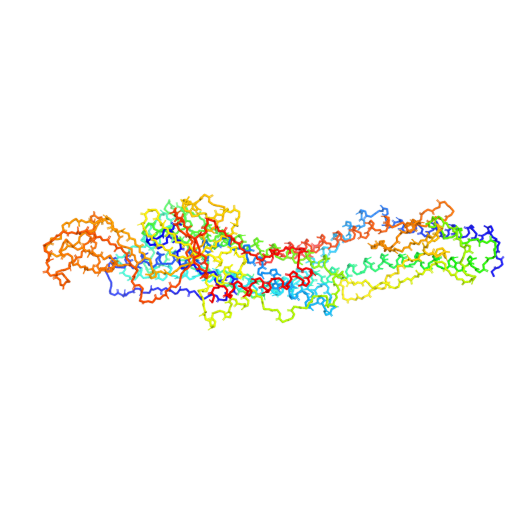90 1.00 95.79 260 ASP A C 1
ATOM 1922 O O . ASP A 1 260 ? 31.562 6.391 210.246 1.00 97.33 260 ASP A O 1
ATOM 1927 N N . VAL A 1 261 ? 30.711 8.281 209.320 1.00 92.92 261 VAL A N 1
ATOM 1928 C CA . VAL A 1 261 ? 29.404 8.172 209.975 1.00 94.55 261 VAL A CA 1
ATOM 1929 C C . VAL A 1 261 ? 28.563 7.267 209.066 1.00 100.23 261 VAL A C 1
ATOM 1930 O O . VAL A 1 261 ? 28.211 7.664 207.948 1.00 99.10 261 VAL A O 1
ATOM 1934 N N . GLN A 1 262 ? 28.317 6.025 209.533 1.00 99.15 262 GLN A N 1
ATOM 1935 C CA . GLN A 1 262 ? 27.588 4.963 208.825 1.00 100.41 262 GLN A CA 1
ATOM 1936 C C . GLN A 1 262 ? 26.178 5.369 208.404 1.00 105.22 262 GLN A C 1
ATOM 1937 O O . GLN A 1 262 ? 25.484 6.056 209.158 1.00 105.32 262 GLN A O 1
ATOM 1943 N N . SER A 1 263 ? 25.767 4.948 207.188 1.00 101.79 263 SER A N 1
ATOM 1944 C CA . SER A 1 263 ? 24.442 5.227 206.630 1.00 102.24 263 SER A CA 1
ATOM 1945 C C . SER A 1 263 ? 23.372 4.439 207.398 1.00 107.90 263 SER A C 1
ATOM 1946 O O . SER A 1 263 ? 23.284 3.212 207.278 1.00 109.12 263 SER A O 1
ATOM 1949 N N . GLY A 1 264 ? 22.627 5.159 208.235 1.00 104.09 264 GLY A N 1
ATOM 1950 C CA . GLY A 1 264 ? 21.580 4.602 209.084 1.00 105.98 264 GLY A CA 1
ATOM 1951 C C . GLY A 1 264 ? 21.803 4.801 210.572 1.00 109.04 264 GLY A C 1
ATOM 1952 O O . GLY A 1 264 ? 20.892 4.538 211.364 1.00 110.76 264 GLY A O 1
ATOM 1953 N N . ALA A 1 265 ? 23.019 5.261 210.966 1.00 102.76 265 ALA A N 1
ATOM 1954 C CA . ALA A 1 265 ? 23.417 5.511 212.359 1.00 102.42 265 ALA A CA 1
ATOM 1955 C C . ALA A 1 265 ? 22.529 6.554 213.053 1.00 105.32 265 ALA A C 1
ATOM 1956 O O . ALA A 1 265 ? 22.178 6.372 214.220 1.00 106.57 265 ALA A O 1
ATOM 1958 N N . ILE A 1 266 ? 22.159 7.631 212.328 1.00 99.38 266 ILE A N 1
ATOM 1959 C CA . ILE A 1 266 ? 21.274 8.695 212.815 1.00 98.63 266 ILE A CA 1
ATOM 1960 C C . ILE A 1 266 ? 19.976 8.654 211.994 1.00 102.94 266 ILE A C 1
ATOM 1961 O O . ILE A 1 266 ? 20.034 8.713 210.768 1.00 101.69 266 ILE A O 1
ATOM 1966 N N . GLU A 1 267 ? 18.817 8.562 212.667 1.00 100.96 267 GLU A N 1
ATOM 1967 C CA . GLU A 1 267 ? 17.500 8.547 212.023 1.00 101.82 267 GLU A CA 1
ATOM 1968 C C . GLU A 1 267 ? 16.698 9.731 212.559 1.00 104.68 267 GLU A C 1
ATOM 1969 O O . GLU A 1 267 ? 16.229 9.703 213.700 1.00 105.44 267 GLU A O 1
ATOM 1975 N N . ILE A 1 268 ? 16.600 10.795 211.744 1.00 99.18 268 ILE A N 1
ATOM 1976 C CA . ILE A 1 268 ? 15.979 12.076 212.097 1.00 97.98 268 ILE A CA 1
ATOM 1977 C C . ILE A 1 268 ? 14.784 12.451 211.172 1.00 102.12 268 ILE A C 1
ATOM 1978 O O . ILE A 1 268 ? 14.168 13.500 211.366 1.00 101.15 268 ILE A O 1
ATOM 1983 N N . SER A 1 269 ? 14.419 11.568 210.221 1.00 99.93 269 SER A N 1
ATOM 1984 C CA . SER A 1 269 ? 13.319 11.770 209.265 1.00 100.86 269 SER A CA 1
ATOM 1985 C C . SER A 1 269 ? 12.002 12.312 209.869 1.00 105.63 269 SER A C 1
ATOM 1986 O O . SER A 1 269 ? 11.319 13.097 209.207 1.00 105.26 269 SER A O 1
ATOM 1989 N N . ASP A 1 270 ? 11.662 11.909 211.116 1.00 102.92 270 ASP A N 1
ATOM 1990 C CA . ASP A 1 270 ? 10.423 12.300 211.806 1.00 103.90 270 ASP A CA 1
ATOM 1991 C C . ASP A 1 270 ? 10.616 13.319 212.956 1.00 105.13 270 ASP A C 1
ATOM 1992 O O . ASP A 1 270 ? 9.661 13.603 213.688 1.00 105.71 270 ASP A O 1
ATOM 1997 N N . LEU A 1 271 ? 11.836 13.880 213.096 1.00 98.57 271 LEU A N 1
ATOM 1998 C CA . LEU A 1 271 ? 12.197 14.854 214.135 1.00 96.62 271 LEU A CA 1
ATOM 1999 C C . LEU A 1 271 ? 11.404 16.163 214.037 1.00 98.86 271 LEU A C 1
ATOM 2000 O O . LEU A 1 271 ? 11.247 16.712 212.944 1.00 97.87 271 LEU A O 1
ATOM 2005 N N . VAL A 1 272 ? 10.911 16.650 215.193 1.00 94.78 272 VAL A N 1
ATOM 2006 C CA . VAL A 1 272 ? 10.194 17.918 215.323 1.00 93.54 272 VAL A CA 1
ATOM 2007 C C . VAL A 1 272 ? 11.218 18.899 215.900 1.00 94.42 272 VAL A C 1
ATOM 2008 O O . VAL A 1 272 ? 11.567 18.821 217.083 1.00 93.71 272 VAL A O 1
ATOM 2012 N N . THR A 1 273 ? 11.752 19.767 215.030 1.00 89.13 273 THR A N 1
ATOM 2013 C CA . THR A 1 273 ? 12.789 20.748 215.359 1.00 86.92 273 THR A CA 1
ATOM 2014 C C . THR A 1 273 ? 12.250 21.861 216.263 1.00 90.17 273 THR A C 1
ATOM 2015 O O . THR A 1 273 ? 11.073 22.205 216.123 1.00 90.36 273 THR A O 1
ATOM 2019 N N . PRO A 1 274 ? 13.094 22.496 217.125 1.00 85.62 274 PRO A N 1
ATOM 2020 C CA . PRO A 1 274 ? 12.599 23.613 217.956 1.00 84.99 274 PRO A CA 1
ATOM 2021 C C . PRO A 1 274 ? 11.911 24.723 217.154 1.00 88.49 274 PRO A C 1
ATOM 2022 O O . PRO A 1 274 ? 10.942 25.305 217.647 1.00 88.21 274 PRO A O 1
ATOM 2026 N N . ARG A 1 275 ? 12.376 24.971 215.902 1.00 84.73 275 ARG A N 1
ATOM 2027 C CA . ARG A 1 275 ? 11.795 25.946 214.971 1.00 84.67 275 ARG A CA 1
ATOM 2028 C C . ARG A 1 275 ? 10.367 25.510 214.612 1.00 91.24 275 ARG A C 1
ATOM 2029 O O . ARG A 1 275 ? 9.444 26.302 214.794 1.00 91.01 275 ARG A O 1
ATOM 2037 N N . GLU A 1 276 ? 10.187 24.237 214.161 1.00 89.95 276 GLU A N 1
ATOM 2038 C CA . GLU A 1 276 ? 8.888 23.638 213.812 1.00 92.07 276 GLU A CA 1
ATOM 2039 C C . GLU A 1 276 ? 7.916 23.673 214.995 1.00 97.79 276 GLU A C 1
ATOM 2040 O O . GLU A 1 276 ? 6.739 23.967 214.801 1.00 98.37 276 GLU A O 1
ATOM 2046 N N . ARG A 1 277 ? 8.423 23.397 216.217 1.00 94.84 277 ARG A N 1
ATOM 2047 C CA . ARG A 1 277 ? 7.671 23.408 217.474 1.00 95.77 277 ARG A CA 1
ATOM 2048 C C . ARG A 1 277 ? 7.041 24.787 217.724 1.00 100.32 277 ARG A C 1
ATOM 2049 O O . ARG A 1 277 ? 5.841 24.860 217.984 1.00 101.01 277 ARG A O 1
ATOM 2057 N N . ALA A 1 278 ? 7.848 25.868 217.612 1.00 96.40 278 ALA A N 1
ATOM 2058 C CA . ALA A 1 278 ? 7.427 27.260 217.809 1.00 96.07 278 ALA A CA 1
ATOM 2059 C C . ALA A 1 278 ? 6.423 27.751 216.757 1.00 102.81 278 ALA A C 1
ATOM 2060 O O . ALA A 1 278 ? 5.514 28.499 217.106 1.00 102.32 278 ALA A O 1
ATOM 2062 N N . THR A 1 279 ? 6.580 27.333 215.482 1.00 102.14 279 THR A N 1
ATOM 2063 C CA . THR A 1 279 ? 5.680 27.712 214.379 1.00 104.31 279 THR A CA 1
ATOM 2064 C C . THR A 1 279 ? 4.279 27.111 214.578 1.00 112.66 279 THR A C 1
ATOM 2065 O O . THR A 1 279 ? 3.291 27.726 214.180 1.00 113.25 279 THR A O 1
ATOM 2069 N N . MET A 1 280 ? 4.203 25.907 215.189 1.00 112.06 280 MET A N 1
ATOM 2070 C CA . MET A 1 280 ? 2.938 25.223 215.484 1.00 114.89 280 MET A CA 1
ATOM 2071 C C . MET A 1 280 ? 2.223 25.928 216.639 1.00 120.22 280 MET A C 1
ATOM 2072 O O . MET A 1 280 ? 0.997 25.845 216.741 1.00 121.37 280 MET A O 1
ATOM 2077 N N . MET A 1 281 ? 2.993 26.653 217.483 1.00 116.26 281 MET A N 1
ATOM 2078 C CA . MET A 1 281 ? 2.464 27.448 218.596 1.00 116.24 281 MET A CA 1
ATOM 2079 C C . MET A 1 281 ? 1.629 28.597 218.038 1.00 121.24 281 MET A C 1
ATOM 2080 O O . MET A 1 281 ? 0.714 29.054 218.705 1.00 121.05 281 MET A O 1
ATOM 2085 N N . ALA A 1 282 ? 1.962 29.074 216.825 1.00 118.54 282 ALA A N 1
ATOM 2086 C CA . ALA A 1 282 ? 1.232 30.152 216.162 1.00 119.29 282 ALA A CA 1
ATOM 2087 C C . ALA A 1 282 ? -0.188 29.713 215.802 1.00 126.47 282 ALA A C 1
ATOM 2088 O O . ALA A 1 282 ? -1.127 30.478 216.034 1.00 126.59 282 ALA A O 1
ATOM 2090 N N . GLN A 1 283 ? -0.347 28.478 215.271 1.00 125.29 283 GLN A N 1
ATOM 2091 C CA . GLN A 1 283 ? -1.652 27.914 214.899 1.00 128.03 283 GLN A CA 1
ATOM 2092 C C . GLN A 1 283 ? -2.544 27.784 216.137 1.00 132.82 283 GLN A C 1
ATOM 2093 O O . GLN A 1 283 ? -3.694 28.228 216.115 1.00 133.81 283 GLN A O 1
ATOM 2099 N N . GLU A 1 284 ? -1.993 27.204 217.221 1.00 128.57 284 GLU A N 1
ATOM 2100 C CA . GLU A 1 284 ? -2.667 27.017 218.508 1.00 128.85 284 GLU A CA 1
ATOM 2101 C C . GLU A 1 284 ? -1.730 27.555 219.578 1.00 129.56 284 GLU A C 1
ATOM 2102 O O . GLU A 1 284 ? -0.666 26.972 219.796 1.00 128.46 284 GLU A O 1
ATOM 2108 N N . GLU A 1 285 ? -2.097 28.681 220.216 1.00 124.28 285 GLU A N 1
ATOM 2109 C CA . GLU A 1 285 ? -1.251 29.345 221.212 1.00 121.51 285 GLU A CA 1
ATOM 2110 C C . GLU A 1 285 ? -1.634 29.044 222.657 1.00 124.13 285 GLU A C 1
ATOM 2111 O O . GLU A 1 285 ? -2.703 29.456 223.113 1.00 124.48 285 GLU A O 1
ATOM 2117 N N . GLY A 1 286 ? -0.744 28.345 223.357 1.00 118.79 286 GLY A N 1
ATOM 2118 C CA . GLY A 1 286 ? -0.894 28.012 224.770 1.00 118.21 286 GLY A CA 1
ATOM 2119 C C . GLY A 1 286 ? 0.030 28.852 225.630 1.00 117.85 286 GLY A C 1
ATOM 2120 O O . GLY A 1 286 ? 0.000 28.758 226.861 1.00 117.73 286 GLY A O 1
ATOM 2121 N N . MET A 1 287 ? 0.860 29.681 224.968 1.00 110.69 287 MET A N 1
ATOM 2122 C CA . MET A 1 287 ? 1.842 30.588 225.570 1.00 107.50 287 MET A CA 1
ATOM 2123 C C . MET A 1 287 ? 2.162 31.738 224.602 1.00 107.01 287 MET A C 1
ATOM 2124 O O . MET A 1 287 ? 1.822 31.643 223.417 1.00 107.21 287 MET A O 1
ATOM 2129 N N . SER A 1 288 ? 2.824 32.809 225.101 1.00 99.49 288 SER A N 1
ATOM 2130 C CA . SER A 1 288 ? 3.227 33.955 224.275 1.00 97.02 288 SER A CA 1
ATOM 2131 C C . SER A 1 288 ? 4.279 33.511 223.251 1.00 97.47 288 SER A C 1
ATOM 2132 O O . SER A 1 288 ? 5.164 32.720 223.589 1.00 96.81 288 SER A O 1
ATOM 2135 N N . GLN A 1 289 ? 4.138 33.972 221.994 1.00 91.75 289 GLN A N 1
ATOM 2136 C CA . GLN A 1 289 ? 4.992 33.599 220.860 1.00 90.37 289 GLN A CA 1
ATOM 2137 C C . GLN A 1 289 ? 6.481 33.882 221.047 1.00 90.60 289 GLN A C 1
ATOM 2138 O O . GLN A 1 289 ? 7.295 33.038 220.678 1.00 90.05 289 GLN A O 1
ATOM 2144 N N . ALA A 1 290 ? 6.836 35.060 221.589 1.00 84.74 290 ALA A N 1
ATOM 2145 C CA . ALA A 1 290 ? 8.226 35.484 221.766 1.00 83.01 290 ALA A CA 1
ATOM 2146 C C . ALA A 1 290 ? 9.080 34.562 222.644 1.00 84.73 290 ALA A C 1
ATOM 2147 O O . ALA A 1 290 ? 10.222 34.287 222.276 1.00 83.95 290 ALA A O 1
ATOM 2149 N N . ILE A 1 291 ? 8.542 34.073 223.782 1.00 80.23 291 ILE A N 1
ATOM 2150 C CA . ILE A 1 291 ? 9.291 33.159 224.655 1.00 79.61 291 ILE A CA 1
ATOM 2151 C C . ILE A 1 291 ? 9.453 31.788 223.953 1.00 82.36 291 ILE A C 1
ATOM 2152 O O . ILE A 1 291 ? 10.516 31.179 224.075 1.00 81.96 291 ILE A O 1
ATOM 2157 N N . ALA A 1 292 ? 8.445 31.363 223.146 1.00 77.98 292 ALA A N 1
ATOM 2158 C CA . ALA A 1 292 ? 8.495 30.127 222.352 1.00 77.63 292 ALA A CA 1
ATOM 2159 C C . ALA A 1 292 ? 9.560 30.258 221.260 1.00 79.17 292 ALA A C 1
ATOM 2160 O O . ALA A 1 292 ? 10.233 29.278 220.942 1.00 79.02 292 ALA A O 1
ATOM 2162 N N . ASP A 1 293 ? 9.728 31.480 220.714 1.00 73.94 293 ASP A N 1
ATOM 2163 C CA . ASP A 1 293 ? 10.725 31.794 219.693 1.00 72.81 293 ASP A CA 1
ATOM 2164 C C . ASP A 1 293 ? 12.123 31.850 220.293 1.00 75.34 293 ASP A C 1
ATOM 2165 O O . ASP A 1 293 ? 13.056 31.299 219.701 1.00 74.77 293 ASP A O 1
ATOM 2170 N N . LEU A 1 294 ? 12.263 32.485 221.481 1.00 70.96 294 LEU A N 1
ATOM 2171 C CA . LEU A 1 294 ? 13.535 32.581 222.202 1.00 70.33 294 LEU A CA 1
ATOM 2172 C C . LEU A 1 294 ? 14.041 31.188 222.593 1.00 74.48 294 LEU A C 1
ATOM 2173 O O . LEU A 1 294 ? 15.245 30.948 222.528 1.00 74.16 294 LEU A O 1
ATOM 2178 N N . ILE A 1 295 ? 13.116 30.259 222.937 1.00 71.34 295 ILE A N 1
ATOM 2179 C CA . ILE A 1 295 ? 13.431 28.861 223.259 1.00 71.73 295 ILE A CA 1
ATOM 2180 C C . ILE A 1 295 ? 13.933 28.162 221.977 1.00 75.74 295 ILE A C 1
ATOM 2181 O O . ILE A 1 295 ? 14.974 27.506 222.017 1.00 75.53 295 ILE A O 1
ATOM 2186 N N . ALA A 1 296 ? 13.228 28.364 220.836 1.00 72.11 296 ALA A N 1
ATOM 2187 C CA . ALA A 1 296 ? 13.578 27.803 219.522 1.00 71.67 296 ALA A CA 1
ATOM 2188 C C . ALA A 1 296 ? 14.947 28.279 219.013 1.00 74.00 296 ALA A C 1
ATOM 2189 O O . ALA A 1 296 ? 15.575 27.585 218.211 1.00 73.64 296 ALA A O 1
ATOM 2191 N N . LEU A 1 297 ? 15.404 29.455 219.484 1.00 69.55 297 LEU A N 1
ATOM 2192 C CA . LEU A 1 297 ? 16.701 30.036 219.132 1.00 68.84 297 LEU A CA 1
ATOM 2193 C C . LEU A 1 297 ? 17.775 29.677 220.167 1.00 73.01 297 LEU A C 1
ATOM 2194 O O . LEU A 1 297 ? 18.891 30.201 220.121 1.00 72.29 297 LEU A O 1
ATOM 2199 N N . ASN A 1 298 ? 17.427 28.760 221.094 1.00 70.47 298 ASN A N 1
ATOM 2200 C CA . ASN A 1 298 ? 18.287 28.222 222.147 1.00 70.95 298 ASN A CA 1
ATOM 2201 C C . ASN A 1 298 ? 18.885 29.311 223.061 1.00 75.47 298 ASN A C 1
ATOM 2202 O O . ASN A 1 298 ? 20.086 29.305 223.363 1.00 75.42 298 ASN A O 1
ATOM 2207 N N . VAL A 1 299 ? 18.030 30.243 223.504 1.00 72.22 299 VAL A N 1
ATOM 2208 C CA . VAL A 1 299 ? 18.415 31.320 224.417 1.00 72.46 299 VAL A CA 1
ATOM 2209 C C . VAL A 1 299 ? 18.211 30.776 225.843 1.00 78.15 299 VAL A C 1
ATOM 2210 O O . VAL A 1 299 ? 17.106 30.316 226.140 1.00 78.06 299 VAL A O 1
ATOM 2214 N N . PRO A 1 300 ? 19.242 30.799 226.728 1.00 76.09 300 PRO A N 1
ATOM 2215 C CA . PRO A 1 300 ? 19.042 30.309 228.109 1.00 77.26 300 PRO A CA 1
ATOM 2216 C C . PRO A 1 300 ? 17.843 30.970 228.795 1.00 82.57 300 PRO A C 1
ATOM 2217 O O . PRO A 1 300 ? 17.757 32.199 228.836 1.00 81.59 300 PRO A O 1
ATOM 2221 N N . VAL A 1 301 ? 16.883 30.147 229.260 1.00 81.06 301 VAL A N 1
ATOM 2222 C CA . VAL A 1 301 ? 15.647 30.586 229.931 1.00 81.50 301 VAL A CA 1
ATOM 2223 C C . VAL A 1 301 ? 15.496 29.919 231.308 1.00 88.76 301 VAL A C 1
ATOM 2224 O O . VAL A 1 301 ? 16.056 28.842 231.532 1.00 89.48 301 VAL A O 1
ATOM 2228 N N . ASP A 1 302 ? 14.726 30.552 232.216 1.00 86.99 302 ASP A N 1
ATOM 2229 C CA . ASP A 1 302 ? 14.421 30.003 233.537 1.00 89.06 302 ASP A CA 1
ATOM 2230 C C . ASP A 1 302 ? 12.920 29.698 233.588 1.00 94.41 302 ASP A C 1
ATOM 2231 O O . ASP A 1 302 ? 12.107 30.593 233.834 1.00 93.35 302 ASP A O 1
ATOM 2236 N N . ALA A 1 303 ? 12.561 28.434 233.320 1.00 93.01 303 ALA A N 1
ATOM 2237 C CA . ALA A 1 303 ? 11.179 27.954 233.280 1.00 93.90 303 ALA A CA 1
ATOM 2238 C C . ALA A 1 303 ? 10.628 27.553 234.651 1.00 100.84 303 ALA A C 1
ATOM 2239 O O . ALA A 1 303 ? 9.428 27.704 234.896 1.00 100.70 303 ALA A O 1
ATOM 2241 N N . GLU A 1 304 ? 11.502 27.028 235.528 1.00 99.76 304 GLU A N 1
ATOM 2242 C CA . GLU A 1 304 ? 11.168 26.542 236.868 1.00 102.15 304 GLU A CA 1
ATOM 2243 C C . GLU A 1 304 ? 10.761 27.630 237.868 1.00 106.45 304 GLU A C 1
ATOM 2244 O O . GLU A 1 304 ? 9.960 27.347 238.742 1.00 107.75 304 GLU A O 1
ATOM 2250 N N . ARG A 1 305 ? 11.333 28.841 237.784 1.00 101.56 305 ARG A N 1
ATOM 2251 C CA . ARG A 1 305 ? 11.026 29.923 238.730 1.00 101.26 305 ARG A CA 1
ATOM 2252 C C . ARG A 1 305 ? 10.097 31.002 238.163 1.00 103.43 305 ARG A C 1
ATOM 2253 O O . ARG A 1 305 ? 9.792 30.998 236.970 1.00 101.90 305 ARG A O 1
ATOM 2261 N N . GLU A 1 306 ? 9.650 31.921 239.043 1.00 99.90 306 GLU A N 1
ATOM 2262 C CA . GLU A 1 306 ? 8.802 33.080 238.758 1.00 97.99 306 GLU A CA 1
ATOM 2263 C C . GLU A 1 306 ? 9.354 34.239 239.593 1.00 101.67 306 GLU A C 1
ATOM 2264 O O . GLU A 1 306 ? 9.356 34.172 240.825 1.00 102.66 306 GLU A O 1
ATOM 2270 N N . ALA A 1 307 ? 9.868 35.272 238.917 1.00 96.72 307 ALA A N 1
ATOM 2271 C CA . ALA A 1 307 ? 10.482 36.425 239.566 1.00 96.49 307 ALA A CA 1
ATOM 2272 C C . ALA A 1 307 ? 9.555 37.620 239.670 1.00 99.12 307 ALA A C 1
ATOM 2273 O O . ALA A 1 307 ? 8.940 38.012 238.678 1.00 97.25 307 ALA A O 1
ATOM 2275 N N . THR A 1 308 ? 9.476 38.213 240.871 1.00 96.31 308 THR A N 1
ATOM 2276 C CA . THR A 1 308 ? 8.717 39.438 241.115 1.00 94.95 308 THR A CA 1
ATOM 2277 C C . THR A 1 308 ? 9.774 40.538 241.086 1.00 98.40 308 THR A C 1
ATOM 2278 O O . THR A 1 308 ? 10.654 40.584 241.947 1.00 99.09 308 THR A O 1
ATOM 2282 N N . ILE A 1 309 ? 9.740 41.351 240.031 1.00 93.83 309 ILE A N 1
ATOM 2283 C CA . ILE A 1 309 ? 10.705 42.421 239.763 1.00 93.75 309 ILE A CA 1
ATOM 2284 C C . ILE A 1 309 ? 10.111 43.772 240.105 1.00 97.34 309 ILE A C 1
ATOM 2285 O O . ILE A 1 309 ? 8.897 43.935 240.027 1.00 95.95 309 ILE A O 1
ATOM 2290 N N . THR A 1 310 ? 10.964 44.743 240.468 1.00 94.89 310 THR A N 1
ATOM 2291 C CA . THR A 1 310 ? 10.548 46.116 240.710 1.00 94.40 310 THR A CA 1
ATOM 2292 C C . THR A 1 310 ? 11.596 47.075 240.102 1.00 98.90 310 THR A C 1
ATOM 2293 O O . THR A 1 310 ? 12.793 46.951 240.358 1.00 99.70 310 THR A O 1
ATOM 2297 N N . ILE A 1 311 ? 11.113 47.985 239.243 1.00 94.95 311 ILE A N 1
ATOM 2298 C CA . ILE A 1 311 ? 11.908 48.977 238.516 1.00 95.60 311 ILE A CA 1
ATOM 2299 C C . ILE A 1 311 ? 12.204 50.152 239.444 1.00 101.07 311 ILE A C 1
ATOM 2300 O O . ILE A 1 311 ? 11.276 50.761 239.972 1.00 99.98 311 ILE A O 1
ATOM 2305 N N . GLN A 1 312 ? 13.493 50.454 239.650 1.00 99.89 312 GLN A N 1
ATOM 2306 C CA . GLN A 1 312 ? 13.944 51.509 240.560 1.00 101.50 312 GLN A CA 1
ATOM 2307 C C . GLN A 1 312 ? 13.391 52.904 240.253 1.00 105.55 312 GLN A C 1
ATOM 2308 O O . GLN A 1 312 ? 12.826 53.532 241.148 1.00 105.12 312 GLN A O 1
ATOM 2314 N N . ASP A 1 313 ? 13.553 53.383 239.007 1.00 102.24 313 ASP A N 1
ATOM 2315 C CA . ASP A 1 313 ? 13.097 54.712 238.591 1.00 102.33 313 ASP A CA 1
ATOM 2316 C C . ASP A 1 313 ? 11.577 54.883 238.595 1.00 104.19 313 ASP A C 1
ATOM 2317 O O . ASP A 1 313 ? 11.086 55.905 239.078 1.00 103.95 313 ASP A O 1
ATOM 2322 N N . THR A 1 314 ? 10.848 53.890 238.051 1.00 98.99 314 THR A N 1
ATOM 2323 C CA . THR A 1 314 ? 9.389 53.863 237.916 1.00 97.00 314 THR A CA 1
ATOM 2324 C C . THR A 1 314 ? 8.633 53.532 239.198 1.00 99.25 314 THR A C 1
ATOM 2325 O O . THR A 1 314 ? 7.616 54.169 239.475 1.00 97.97 314 THR A O 1
ATOM 2329 N N . GLY A 1 315 ? 9.091 52.515 239.920 1.00 95.50 315 GLY A N 1
ATOM 2330 C CA . GLY A 1 315 ? 8.421 52.017 241.115 1.00 94.59 315 GLY A CA 1
ATOM 2331 C C . GLY A 1 315 ? 7.482 50.869 240.782 1.00 96.68 315 GLY A C 1
ATOM 2332 O O . GLY A 1 315 ? 6.898 50.259 241.683 1.00 95.90 315 GLY A O 1
ATOM 2333 N N . ALA A 1 316 ? 7.343 50.562 239.469 1.00 92.46 316 ALA A N 1
ATOM 2334 C CA . ALA A 1 316 ? 6.496 49.491 238.929 1.00 91.24 316 ALA A CA 1
ATOM 2335 C C . ALA A 1 316 ? 7.002 48.104 239.325 1.00 95.25 316 ALA A C 1
ATOM 2336 O O . ALA A 1 316 ? 8.200 47.849 239.219 1.00 95.66 316 ALA A O 1
ATOM 2338 N N . THR A 1 317 ? 6.089 47.216 239.778 1.00 91.33 317 THR A N 1
ATOM 2339 C CA . THR A 1 317 ? 6.385 45.828 240.168 1.00 91.73 317 THR A CA 1
ATOM 2340 C C . THR A 1 317 ? 5.712 44.867 239.183 1.00 94.87 317 THR A C 1
ATOM 2341 O O . THR A 1 317 ? 4.610 45.155 238.707 1.00 93.61 317 THR A O 1
ATOM 2345 N N . LEU A 1 318 ? 6.385 43.739 238.864 1.00 91.86 318 LEU A N 1
ATOM 2346 C CA . LEU A 1 318 ? 5.898 42.753 237.902 1.00 91.30 318 LEU A CA 1
ATOM 2347 C C . LEU A 1 318 ? 6.315 41.308 238.171 1.00 95.65 318 LEU A C 1
ATOM 2348 O O . LEU A 1 318 ? 7.518 41.048 238.263 1.00 95.95 318 LEU A O 1
ATOM 2353 N N . PRO A 1 319 ? 5.376 40.330 238.141 1.00 92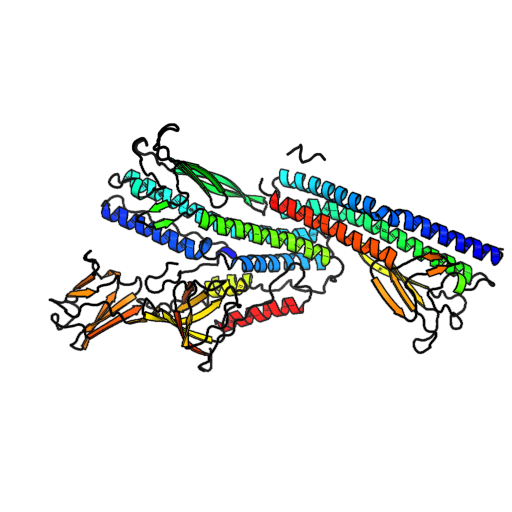.15 319 PRO A N 1
ATOM 2354 C CA . PRO A 1 319 ? 5.790 38.920 238.238 1.00 92.84 319 PRO A CA 1
ATOM 2355 C C . PRO A 1 319 ? 6.024 38.341 236.829 1.00 95.47 319 PRO A C 1
ATOM 2356 O O . PRO A 1 319 ? 5.252 38.627 235.910 1.00 94.20 319 PRO A O 1
ATOM 2360 N N . GLY A 1 320 ? 7.077 37.547 236.657 1.00 91.94 320 GLY A N 1
ATOM 2361 C CA . GLY A 1 320 ? 7.381 36.958 235.355 1.00 91.03 320 GLY A CA 1
ATOM 2362 C C . GLY A 1 320 ? 8.622 36.095 235.284 1.00 94.43 320 GLY A C 1
ATOM 2363 O O . GLY A 1 320 ? 9.355 35.961 236.267 1.00 94.78 320 GLY A O 1
ATOM 2364 N N . THR A 1 321 ? 8.860 35.508 234.097 1.00 89.90 321 THR A N 1
ATOM 2365 C CA . THR A 1 321 ? 9.991 34.614 233.825 1.00 89.86 321 THR A CA 1
ATOM 2366 C C . THR A 1 321 ? 11.110 35.313 233.042 1.00 91.55 321 THR A C 1
ATOM 2367 O O . THR A 1 321 ? 10.835 36.094 232.128 1.00 90.10 321 THR A O 1
ATOM 2371 N N . PHE A 1 322 ? 12.371 35.026 233.413 1.00 87.75 322 PHE A N 1
ATOM 2372 C CA . PHE A 1 322 ? 13.576 35.593 232.801 1.00 86.79 322 PHE A CA 1
ATOM 2373 C C . PHE A 1 322 ? 14.096 34.789 231.604 1.00 89.17 322 PHE A C 1
ATOM 2374 O O . PHE A 1 322 ? 13.689 33.645 231.384 1.00 88.74 322 PHE A O 1
ATOM 2382 N N . ALA A 1 323 ? 15.036 35.407 230.856 1.00 84.71 323 ALA A N 1
ATOM 2383 C CA . ALA A 1 323 ? 15.758 34.856 229.708 1.00 84.00 323 ALA A CA 1
ATOM 2384 C C . ALA A 1 323 ? 17.029 35.679 229.491 1.00 87.67 323 ALA A C 1
ATOM 2385 O O . ALA A 1 323 ? 16.955 36.905 229.401 1.00 86.99 323 ALA A O 1
ATOM 2387 N N . LEU A 1 324 ? 18.195 35.016 229.460 1.00 84.65 324 LEU A N 1
ATOM 2388 C CA . LEU A 1 324 ? 19.487 35.678 229.244 1.00 84.89 324 LEU A CA 1
ATOM 2389 C C . LEU A 1 324 ? 20.107 35.156 227.956 1.00 88.04 324 LEU A C 1
ATOM 2390 O O . LEU A 1 324 ? 20.108 33.946 227.758 1.00 87.60 324 LEU A O 1
ATOM 2395 N N . THR A 1 325 ? 20.638 36.045 227.084 1.00 84.17 325 THR A N 1
ATOM 2396 C CA . THR A 1 325 ? 21.296 35.615 225.836 1.00 83.61 325 THR A CA 1
ATOM 2397 C C . THR A 1 325 ? 22.659 35.005 226.160 1.00 88.96 325 THR A C 1
ATOM 2398 O O . THR A 1 325 ? 23.133 34.120 225.442 1.00 88.27 325 THR A O 1
ATOM 2402 N N . ASP A 1 326 ? 23.270 35.480 227.263 1.00 87.14 326 ASP A N 1
ATOM 2403 C CA . ASP A 1 326 ? 24.541 35.013 227.803 1.00 88.44 326 ASP A CA 1
ATOM 2404 C C . ASP A 1 326 ? 24.306 34.593 229.261 1.00 93.65 326 ASP A C 1
ATOM 2405 O O . ASP A 1 326 ? 24.067 35.450 230.117 1.00 93.80 326 ASP A O 1
ATOM 2410 N N . SER A 1 327 ? 24.338 33.269 229.534 1.00 90.76 327 SER A N 1
ATOM 2411 C CA . SER A 1 327 ? 24.136 32.703 230.876 1.00 91.89 327 SER A CA 1
ATOM 2412 C C . SER A 1 327 ? 25.242 33.125 231.858 1.00 98.26 327 SER A C 1
ATOM 2413 O O . SER A 1 327 ? 25.019 33.119 233.071 1.00 98.82 327 SER A O 1
ATOM 2416 N N . SER A 1 328 ? 26.415 33.541 231.318 1.00 96.09 328 SER A N 1
ATOM 2417 C CA . SER A 1 328 ? 27.575 34.032 232.066 1.00 98.35 328 SER A CA 1
ATOM 2418 C C . SER A 1 328 ? 27.285 35.364 232.776 1.00 103.51 328 SER A C 1
ATOM 2419 O O . SER A 1 328 ? 28.094 35.804 233.596 1.00 105.22 328 SER A O 1
ATOM 2422 N N . ASP A 1 329 ? 26.108 35.978 232.501 1.00 98.90 329 ASP A N 1
ATOM 2423 C CA . ASP A 1 329 ? 25.651 37.208 233.153 1.00 99.27 329 ASP A CA 1
ATOM 2424 C C . ASP A 1 329 ? 25.281 36.929 234.624 1.00 105.21 329 ASP A C 1
ATOM 2425 O O . ASP A 1 329 ? 24.647 37.754 235.291 1.00 104.71 329 ASP A O 1
ATOM 2430 N N . GLY A 1 330 ? 25.714 35.760 235.100 1.00 103.62 330 GLY A N 1
ATOM 2431 C CA . GLY A 1 330 ? 25.562 35.275 236.463 1.00 105.41 330 GLY A CA 1
ATOM 2432 C C . GLY A 1 330 ? 24.148 35.002 236.931 1.00 109.14 330 GLY A C 1
ATOM 2433 O O . GLY A 1 330 ? 23.179 35.374 236.257 1.00 106.83 330 GLY A O 1
ATOM 2434 N N . PRO A 1 331 ? 24.000 34.358 238.113 1.00 107.64 331 PRO A N 1
ATOM 2435 C CA . PRO A 1 331 ? 22.650 34.103 238.637 1.00 106.90 331 PRO A CA 1
ATOM 2436 C C . PRO A 1 331 ? 21.983 35.390 239.116 1.00 110.24 331 PRO A C 1
ATOM 2437 O O . PRO A 1 331 ? 22.653 36.265 239.672 1.00 111.07 331 PRO A O 1
ATOM 2441 N N . LEU A 1 332 ? 20.674 35.519 238.859 1.00 104.94 332 LEU A N 1
ATOM 2442 C CA . LEU A 1 332 ? 19.892 36.675 239.284 1.00 103.96 332 LEU A CA 1
ATOM 2443 C C . LEU A 1 332 ? 19.265 36.330 240.632 1.00 109.07 332 LEU A C 1
ATOM 2444 O O . LEU A 1 332 ? 18.234 35.657 240.698 1.00 108.05 332 LEU A O 1
ATOM 2449 N N . SER A 1 333 ? 19.954 36.731 241.710 1.00 107.72 333 SER A N 1
ATOM 2450 C CA . SER A 1 333 ? 19.566 36.457 243.092 1.00 109.27 333 SER A CA 1
ATOM 2451 C C . SER A 1 333 ? 18.520 37.430 243.632 1.00 111.94 333 SER A C 1
ATOM 2452 O O . SER A 1 333 ? 18.520 38.606 243.262 1.00 110.29 333 SER A O 1
ATOM 2455 N N . ALA A 1 334 ? 17.639 36.934 244.522 1.00 109.16 334 ALA A N 1
ATOM 2456 C CA . ALA A 1 334 ? 16.597 37.731 245.169 1.00 108.35 334 ALA A CA 1
ATOM 2457 C C . ALA A 1 334 ? 17.229 38.643 246.224 1.00 113.85 334 ALA A C 1
ATOM 2458 O O . ALA A 1 334 ? 18.134 38.222 246.949 1.00 115.95 334 ALA A O 1
ATOM 2460 N N . GLY A 1 335 ? 16.765 39.888 246.265 1.00 109.06 335 GLY A N 1
ATOM 2461 C CA . GLY A 1 335 ? 17.260 40.923 247.166 1.00 110.28 335 GLY A CA 1
ATOM 2462 C C . GLY A 1 335 ? 18.334 41.792 246.539 1.00 113.85 335 GLY A C 1
ATOM 2463 O O . GLY A 1 335 ? 18.694 42.833 247.097 1.00 114.48 335 GLY A O 1
ATOM 2464 N N . GLN A 1 336 ? 18.848 41.369 245.367 1.00 109.04 336 GLN A N 1
ATOM 2465 C CA . GLN A 1 336 ? 19.899 42.061 244.619 1.00 108.87 336 GLN A CA 1
ATOM 2466 C C . GLN A 1 336 ? 19.346 43.007 243.550 1.00 109.69 336 GLN A C 1
ATOM 2467 O O . GLN A 1 336 ? 18.268 42.767 243.003 1.00 106.99 336 GLN A O 1
ATOM 2473 N N . THR A 1 337 ? 20.110 44.075 243.254 1.00 106.67 337 THR A N 1
ATOM 2474 C CA . THR A 1 337 ? 19.800 45.117 242.267 1.00 104.83 337 THR A CA 1
ATOM 2475 C C . THR A 1 337 ? 20.727 44.937 241.052 1.00 108.09 337 THR A C 1
ATOM 2476 O O . THR A 1 337 ? 21.948 44.872 241.228 1.00 109.74 337 THR A O 1
ATOM 2480 N N . TYR A 1 338 ? 20.159 44.859 239.833 1.00 102.03 338 TYR A N 1
ATOM 2481 C CA . TYR A 1 338 ? 20.946 44.659 238.609 1.00 101.45 338 TYR A CA 1
ATOM 2482 C C . TYR A 1 338 ? 20.752 45.746 237.563 1.00 103.89 338 TYR A C 1
ATOM 2483 O O . TYR A 1 338 ? 19.620 46.149 237.297 1.00 101.81 338 TYR A O 1
ATOM 2492 N N . ASP A 1 339 ? 21.857 46.195 236.947 1.00 101.34 339 ASP A N 1
ATOM 2493 C CA . ASP A 1 339 ? 21.813 47.182 235.873 1.00 100.74 339 ASP A CA 1
ATOM 2494 C C . ASP A 1 339 ? 22.158 46.465 234.572 1.00 103.20 339 ASP A C 1
ATOM 2495 O O . ASP A 1 339 ? 23.302 46.038 234.410 1.00 104.04 339 ASP A O 1
ATOM 2500 N N . PRO A 1 340 ? 21.187 46.340 233.638 1.00 97.30 340 PRO A N 1
ATOM 2501 C CA . PRO A 1 340 ? 21.445 45.621 232.378 1.00 96.06 340 PRO A CA 1
ATOM 2502 C C . PRO A 1 340 ? 22.428 46.269 231.412 1.00 100.29 340 PRO A C 1
ATOM 2503 O O . PRO A 1 340 ? 22.828 45.616 230.447 1.00 99.50 340 PRO A O 1
ATOM 2507 N N . SER A 1 341 ? 22.827 47.529 231.663 1.00 97.92 341 SER A N 1
ATOM 2508 C CA . SER A 1 341 ? 23.792 48.236 230.818 1.00 99.21 341 SER A CA 1
ATOM 2509 C C . SER A 1 341 ? 25.211 47.675 231.007 1.00 104.05 341 SER A C 1
ATOM 2510 O O . SER A 1 341 ? 26.032 47.764 230.091 1.00 104.65 341 SER A O 1
ATOM 2513 N N . THR A 1 342 ? 25.478 47.075 232.188 1.00 100.45 342 THR A N 1
ATOM 2514 C CA . THR A 1 342 ? 26.765 46.477 232.566 1.00 101.69 342 THR A CA 1
ATOM 2515 C C . THR A 1 342 ? 26.943 45.063 232.001 1.00 103.30 342 THR A C 1
ATOM 2516 O O . THR A 1 342 ? 28.076 44.645 231.757 1.00 104.06 342 THR A O 1
ATOM 2520 N N . PHE A 1 343 ? 25.826 44.330 231.822 1.00 96.94 343 PHE A N 1
ATOM 2521 C CA . PHE A 1 343 ? 25.790 42.943 231.347 1.00 95.16 343 PHE A CA 1
ATOM 2522 C C . PHE A 1 343 ? 26.355 42.737 229.938 1.00 98.15 343 PHE A C 1
ATOM 2523 O O . PHE A 1 343 ? 26.320 43.653 229.113 1.00 97.94 343 PHE A O 1
ATOM 2531 N N . SER A 1 344 ? 26.887 41.524 229.686 1.00 93.97 344 SER A N 1
ATOM 2532 C CA . SER A 1 344 ? 27.478 41.109 228.412 1.00 93.28 344 SER A CA 1
ATOM 2533 C C . SER A 1 344 ? 26.403 40.870 227.347 1.00 94.31 344 SER A C 1
ATOM 2534 O O . SER A 1 344 ? 26.569 41.298 226.203 1.00 93.90 344 SER A O 1
ATOM 2537 N N . GLY A 1 345 ? 25.323 40.191 227.736 1.00 88.77 345 GLY A N 1
ATOM 2538 C CA . GLY A 1 345 ? 24.189 39.897 226.868 1.00 86.54 345 GLY A CA 1
ATOM 2539 C C . GLY A 1 345 ? 22.969 40.737 227.191 1.00 89.27 345 GLY A C 1
ATOM 2540 O O . GLY A 1 345 ? 23.074 41.746 227.896 1.00 89.76 345 GLY A O 1
ATOM 2541 N N . ASP A 1 346 ? 21.798 40.322 226.681 1.00 84.06 346 ASP A N 1
ATOM 2542 C CA . ASP A 1 346 ? 20.533 41.029 226.897 1.00 83.14 346 ASP A CA 1
ATOM 2543 C C . ASP A 1 346 ? 19.572 40.252 227.790 1.00 85.72 346 ASP A C 1
ATOM 2544 O O . ASP A 1 346 ? 19.450 39.033 227.645 1.00 84.98 346 ASP A O 1
ATOM 2549 N N . VAL A 1 347 ? 18.898 40.961 228.715 1.00 81.73 347 VAL A N 1
ATOM 2550 C CA . VAL A 1 347 ? 17.928 40.375 229.643 1.00 80.67 347 VAL A CA 1
ATOM 2551 C C . VAL A 1 347 ? 16.532 40.518 229.059 1.00 82.97 347 VAL A C 1
ATOM 2552 O O . VAL A 1 347 ? 16.100 41.633 228.773 1.00 82.37 347 VAL A O 1
ATOM 2556 N N . TYR A 1 348 ? 15.823 39.398 228.909 1.00 78.89 348 TYR A N 1
ATOM 2557 C CA . TYR A 1 348 ? 14.443 39.390 228.448 1.00 77.95 348 TYR A CA 1
ATOM 2558 C C . TYR A 1 348 ? 13.563 38.973 229.609 1.00 82.28 348 TYR A C 1
ATOM 2559 O O . TYR A 1 348 ? 13.913 38.062 230.361 1.00 82.37 348 TYR A O 1
ATOM 2568 N N . PHE A 1 349 ? 12.434 39.659 229.767 1.00 78.87 349 PHE A N 1
ATOM 2569 C CA . PHE A 1 349 ? 11.471 39.390 230.820 1.00 78.79 349 PHE A CA 1
ATOM 2570 C C . PHE A 1 349 ? 10.096 39.233 230.198 1.00 82.32 349 PHE A C 1
ATOM 2571 O O . PHE A 1 349 ? 9.633 40.125 229.487 1.00 81.10 349 PHE A O 1
ATOM 2579 N N . THR A 1 350 ? 9.479 38.067 230.407 1.00 80.04 350 THR A N 1
ATOM 2580 C CA . THR A 1 350 ? 8.149 37.760 229.885 1.00 80.31 350 THR A CA 1
ATOM 2581 C C . THR A 1 350 ? 7.180 37.808 231.054 1.00 85.78 350 THR A C 1
ATOM 2582 O O . THR A 1 350 ? 7.341 37.058 232.020 1.00 85.85 350 THR A O 1
ATOM 2586 N N . ALA A 1 351 ? 6.204 38.722 230.997 1.00 83.22 351 ALA A N 1
ATOM 2587 C CA . ALA A 1 351 ? 5.251 38.901 232.089 1.00 83.59 351 ALA A CA 1
ATOM 2588 C C . ALA A 1 351 ? 3.896 39.396 231.602 1.00 87.79 351 ALA A C 1
ATOM 2589 O O . ALA A 1 351 ? 3.780 39.855 230.464 1.00 86.93 351 ALA A O 1
ATOM 2591 N N . ASP A 1 352 ? 2.871 39.299 232.469 1.00 85.44 352 ASP A N 1
ATOM 2592 C CA . ASP A 1 352 ? 1.524 39.774 232.168 1.00 85.50 352 ASP A CA 1
ATOM 2593 C C . ASP A 1 352 ? 1.458 41.269 232.473 1.00 89.12 352 ASP A C 1
ATOM 2594 O O . ASP A 1 352 ? 1.685 41.679 233.613 1.00 88.29 352 ASP A O 1
ATOM 2599 N N . MET A 1 353 ? 1.150 42.072 231.442 1.00 86.25 353 MET A N 1
ATOM 2600 C CA . MET A 1 353 ? 1.066 43.529 231.532 1.00 85.83 353 MET A CA 1
ATOM 2601 C C . MET A 1 353 ? -0.079 44.029 232.401 1.00 89.42 353 MET A C 1
ATOM 2602 O O . MET A 1 353 ? 0.040 45.108 232.970 1.00 88.88 353 MET A O 1
ATOM 2607 N N . SER A 1 354 ? -1.180 43.258 232.511 1.00 86.09 354 SER A N 1
ATOM 2608 C CA . SER A 1 354 ? -2.341 43.637 233.327 1.00 85.68 354 SER A CA 1
ATOM 2609 C C . SER A 1 354 ? -2.004 43.772 234.813 1.00 88.59 354 SER A C 1
ATOM 2610 O O . SER A 1 354 ? -2.588 44.612 235.504 1.00 87.81 354 SER A O 1
ATOM 2613 N N . LEU A 1 355 ? -1.042 42.970 235.285 1.00 84.86 355 LEU A N 1
ATOM 2614 C CA . LEU A 1 355 ? -0.596 42.970 236.675 1.00 84.53 355 LEU A CA 1
ATOM 2615 C C . LEU A 1 355 ? 0.313 44.154 237.016 1.00 87.94 355 LEU A C 1
ATOM 2616 O O . LEU A 1 355 ? 0.566 44.378 238.203 1.00 87.66 355 LEU A O 1
ATOM 2621 N N . VAL A 1 356 ? 0.794 44.915 235.994 1.00 84.42 356 VAL A N 1
ATOM 2622 C CA . VAL A 1 356 ? 1.667 46.087 236.196 1.00 84.12 356 VAL A CA 1
ATOM 2623 C C . VAL A 1 356 ? 1.032 47.018 237.224 1.00 87.86 356 VAL A C 1
ATOM 2624 O O . VAL A 1 356 ? -0.100 47.461 237.023 1.00 87.00 356 VAL A O 1
ATOM 2628 N N . GLU A 1 357 ? 1.737 47.256 238.350 1.00 84.90 357 GLU A N 1
ATOM 2629 C CA . GLU A 1 357 ? 1.278 48.114 239.449 1.00 84.65 357 GLU A CA 1
ATOM 2630 C C . GLU A 1 357 ? 2.456 48.734 240.202 1.00 88.66 357 GLU A C 1
ATOM 2631 O O . GLU A 1 357 ? 3.485 48.082 240.386 1.00 89.05 357 GLU A O 1
ATOM 2637 N N . GLY A 1 358 ? 2.282 49.977 240.639 1.00 84.68 358 GLY A N 1
ATOM 2638 C CA . GLY A 1 358 ? 3.292 50.724 241.380 1.00 85.05 358 GLY A CA 1
ATOM 2639 C C . GLY A 1 358 ? 2.776 52.013 241.995 1.00 88.07 358 GLY A C 1
ATOM 2640 O O . GLY A 1 358 ? 1.717 52.503 241.592 1.00 86.80 358 GLY A O 1
ATOM 2641 N N . PRO A 1 359 ? 3.505 52.607 242.968 1.00 84.95 359 PRO A N 1
ATOM 2642 C CA . PRO A 1 359 ? 3.023 53.853 243.586 1.00 84.28 359 PRO A CA 1
ATOM 2643 C C . PRO A 1 359 ? 3.273 55.093 242.733 1.00 87.41 359 PRO A C 1
ATOM 2644 O O . PRO A 1 359 ? 4.315 55.206 242.082 1.00 87.81 359 PRO A O 1
ATOM 2648 N N . TRP A 1 360 ? 2.307 56.025 242.748 1.00 82.45 360 TRP A N 1
ATOM 2649 C CA . TRP A 1 360 ? 2.378 57.287 242.019 1.00 82.18 360 TRP A CA 1
ATOM 2650 C C . TRP A 1 360 ? 2.529 58.439 243.021 1.00 85.71 360 TRP A C 1
ATOM 2651 O O . TRP A 1 360 ? 1.534 58.997 243.491 1.00 84.55 360 TRP A O 1
ATOM 2662 N N . ASP A 1 361 ? 3.785 58.767 243.366 1.00 82.90 361 ASP A N 1
ATOM 2663 C CA . ASP A 1 361 ? 4.120 59.815 244.333 1.00 83.17 361 ASP A CA 1
ATOM 2664 C C . ASP A 1 361 ? 4.141 61.230 243.733 1.00 86.38 361 ASP A C 1
ATOM 2665 O O . ASP A 1 361 ? 4.085 62.206 244.486 1.00 86.66 361 ASP A O 1
ATOM 2670 N N . ALA A 1 362 ? 4.209 61.340 242.388 1.00 81.82 362 ALA A N 1
ATOM 2671 C CA . ALA A 1 362 ? 4.244 62.620 241.669 1.00 82.05 362 ALA A CA 1
ATOM 2672 C C . ALA A 1 362 ? 2.825 63.193 241.458 1.00 82.92 362 ALA A C 1
ATOM 2673 O O . ALA A 1 362 ? 2.356 63.318 240.323 1.00 82.51 362 ALA A O 1
ATOM 2675 N N . ILE A 1 363 ? 2.154 63.544 242.571 1.00 77.21 363 ILE A N 1
ATOM 2676 C CA . ILE A 1 363 ? 0.785 64.070 242.593 1.00 75.05 363 ILE A CA 1
ATOM 2677 C C . ILE A 1 363 ? 0.627 65.215 243.611 1.00 78.17 363 ILE A C 1
ATOM 2678 O O . ILE A 1 363 ? 1.183 65.145 244.710 1.00 77.92 363 ILE A O 1
ATOM 2683 N N . ASN A 1 364 ? -0.125 66.267 243.232 1.00 74.24 364 ASN A N 1
ATOM 2684 C CA . ASN A 1 364 ? -0.414 67.407 244.106 1.00 74.00 364 ASN A CA 1
ATOM 2685 C C . ASN A 1 364 ? -1.450 66.998 245.143 1.00 75.11 364 ASN A C 1
ATOM 2686 O O . ASN A 1 364 ? -2.356 66.222 244.828 1.00 73.07 364 ASN A O 1
ATOM 2691 N N . SER A 1 365 ? -1.313 67.519 246.376 1.00 71.12 365 SER A N 1
ATOM 2692 C CA . SER A 1 365 ? -2.209 67.212 247.490 1.00 68.88 365 SER A CA 1
ATOM 2693 C C . SER A 1 365 ? -3.625 67.747 247.271 1.00 69.78 365 SER A C 1
ATOM 2694 O O . SER A 1 365 ? -4.582 67.001 247.430 1.00 67.52 365 SER A O 1
ATOM 2697 N N . GLY A 1 366 ? -3.741 69.011 246.886 1.00 66.15 366 GLY A N 1
ATOM 2698 C CA . GLY A 1 366 ? -5.028 69.663 246.684 1.00 64.56 366 GLY A CA 1
ATOM 2699 C C . GLY A 1 366 ? -5.874 69.170 245.528 1.00 66.82 366 GLY A C 1
ATOM 2700 O O . GLY A 1 366 ? -5.371 68.963 244.420 1.00 67.56 366 GLY A O 1
ATOM 2701 N N . VAL A 1 367 ? -7.177 68.983 245.796 1.00 60.95 367 VAL A N 1
ATOM 2702 C CA . VAL A 1 367 ? -8.199 68.642 244.808 1.00 59.87 367 VAL A CA 1
ATOM 2703 C C . VAL A 1 367 ? -9.117 69.870 244.822 1.00 64.55 367 VAL A C 1
ATOM 2704 O O . VAL A 1 367 ? -9.992 70.002 245.682 1.00 63.02 367 VAL A O 1
ATOM 2708 N N . ASP A 1 368 ? -8.803 70.832 243.941 1.00 63.25 368 ASP A N 1
ATOM 2709 C CA . ASP A 1 368 ? -9.505 72.109 243.836 1.00 63.76 368 ASP A CA 1
ATOM 2710 C C . ASP A 1 368 ? -10.591 72.029 242.770 1.00 67.64 368 ASP A C 1
ATOM 2711 O O . ASP A 1 368 ? -10.289 71.758 241.604 1.00 68.51 368 ASP A O 1
ATOM 2716 N N . GLY A 1 369 ? -11.845 72.201 243.200 1.00 62.73 369 GLY A N 1
ATOM 2717 C CA . GLY A 1 369 ? -13.036 72.127 242.354 1.00 62.70 369 GLY A CA 1
ATOM 2718 C C . GLY A 1 369 ? -13.123 70.868 241.513 1.00 67.38 369 GLY A C 1
ATOM 2719 O O . GLY A 1 369 ? -13.508 70.932 240.343 1.00 68.68 369 GLY A O 1
ATOM 2720 N N . GLY A 1 370 ? -12.716 69.741 242.104 1.00 62.60 370 GLY A N 1
ATOM 2721 C CA . GLY A 1 370 ? -12.689 68.433 241.460 1.00 61.94 370 GLY A CA 1
ATOM 2722 C C . GLY A 1 370 ? -11.476 68.161 240.594 1.00 66.53 370 GLY A C 1
ATOM 2723 O O . GLY A 1 370 ? -11.354 67.061 240.054 1.00 66.35 370 GLY A O 1
ATOM 2724 N N . THR A 1 371 ? -10.559 69.134 240.451 1.00 63.93 371 THR A N 1
ATOM 2725 C CA . THR A 1 371 ? -9.377 68.957 239.599 1.00 65.00 371 THR A CA 1
ATOM 2726 C C . THR A 1 371 ? -8.201 68.345 240.368 1.00 68.56 371 THR A C 1
ATOM 2727 O O . THR A 1 371 ? -7.796 68.868 241.409 1.00 67.82 371 THR A O 1
ATOM 2731 N N . ILE A 1 372 ? -7.663 67.235 239.838 1.00 65.55 372 ILE A N 1
ATOM 2732 C CA . ILE A 1 372 ? -6.507 66.499 240.366 1.00 65.30 372 ILE A CA 1
ATOM 2733 C C . ILE A 1 372 ? -5.314 66.811 239.449 1.00 72.11 372 ILE A C 1
ATOM 2734 O O . ILE A 1 372 ? -5.440 66.686 238.231 1.00 72.28 372 ILE A O 1
ATOM 2739 N N . THR A 1 373 ? -4.167 67.214 240.027 1.00 70.56 373 THR A N 1
ATOM 2740 C CA . THR A 1 373 ? -2.969 67.539 239.250 1.00 72.92 373 THR A CA 1
ATOM 2741 C C . THR A 1 373 ? -1.802 66.615 239.604 1.00 78.20 373 THR A C 1
ATOM 2742 O O . THR A 1 373 ? -1.541 66.370 240.782 1.00 76.75 373 THR A O 1
ATOM 2746 N N . ILE A 1 374 ? -1.107 66.111 238.569 1.00 77.10 374 ILE A N 1
ATOM 2747 C CA . ILE A 1 374 ? 0.070 65.240 238.683 1.00 77.78 374 ILE A CA 1
ATOM 2748 C C . ILE A 1 374 ? 1.304 65.981 238.135 1.00 85.95 374 ILE A C 1
ATOM 2749 O O . ILE A 1 374 ? 1.154 66.810 237.236 1.00 86.88 374 ILE A O 1
ATOM 2754 N N . THR A 1 375 ? 2.503 65.720 238.696 1.00 84.83 375 THR A N 1
ATOM 2755 C CA . THR A 1 375 ? 3.735 66.428 238.309 1.00 87.96 375 THR A CA 1
ATOM 2756 C C . THR A 1 375 ? 4.657 65.625 237.357 1.00 94.61 375 THR A C 1
ATOM 2757 O O . THR A 1 375 ? 5.810 66.016 237.143 1.00 96.44 375 THR A O 1
ATOM 2761 N N . SER A 1 376 ? 4.144 64.531 236.769 1.00 91.04 376 SER A N 1
ATOM 2762 C CA . SER A 1 376 ? 4.878 63.686 235.820 1.00 91.99 376 SER A CA 1
ATOM 2763 C C . SER A 1 376 ? 3.936 63.139 234.752 1.00 96.37 376 SER A C 1
ATOM 2764 O O . SER A 1 376 ? 2.725 63.110 234.970 1.00 94.71 376 SER A O 1
ATOM 2767 N N . GLU A 1 377 ? 4.482 62.736 233.588 1.00 94.81 377 GLU A N 1
ATOM 2768 C CA . GLU A 1 377 ? 3.690 62.207 232.475 1.00 94.53 377 GLU A CA 1
ATOM 2769 C C . GLU A 1 377 ? 3.067 60.841 232.814 1.00 96.38 377 GLU A C 1
ATOM 2770 O O . GLU A 1 377 ? 3.797 59.928 233.215 1.00 95.08 377 GLU A O 1
ATOM 2776 N N . PRO A 1 378 ? 1.724 60.693 232.666 1.00 92.42 378 PRO A N 1
ATOM 2777 C CA . PRO A 1 378 ? 1.097 59.389 232.941 1.00 90.72 378 PRO A CA 1
ATOM 2778 C C . PRO A 1 378 ? 1.523 58.349 231.905 1.00 95.82 378 PRO A C 1
ATOM 2779 O O . PRO A 1 378 ? 1.685 58.683 230.727 1.00 96.96 378 PRO A O 1
ATOM 2783 N N . TYR A 1 379 ? 1.744 57.106 232.352 1.00 91.63 379 TYR A N 1
ATOM 2784 C CA . TYR A 1 379 ? 2.204 56.016 231.493 1.00 91.64 379 TYR A CA 1
ATOM 2785 C C . TYR A 1 379 ? 1.094 55.466 230.607 1.00 95.51 379 TYR A C 1
ATOM 2786 O O . TYR A 1 379 ? -0.025 55.252 231.080 1.00 94.50 379 TYR A O 1
ATOM 2795 N N . GLU A 1 380 ? 1.417 55.230 229.318 1.00 92.89 380 GLU A N 1
ATOM 2796 C CA . GLU A 1 380 ? 0.502 54.693 228.300 1.00 92.70 380 GLU A CA 1
ATOM 2797 C C . GLU A 1 380 ? 0.114 53.249 228.647 1.00 94.09 380 GLU A C 1
ATOM 2798 O O . GLU A 1 380 ? 0.987 52.432 228.951 1.00 93.07 380 GLU A O 1
ATOM 2804 N N . GLY A 1 381 ? -1.189 52.972 228.634 1.00 89.42 381 GLY A N 1
ATOM 2805 C CA . GLY A 1 381 ? -1.734 51.659 228.964 1.00 87.96 381 GLY A CA 1
ATOM 2806 C C . GLY A 1 381 ? -1.959 51.428 230.448 1.00 89.28 381 GLY A C 1
ATOM 2807 O O . GLY A 1 381 ? -2.242 50.298 230.859 1.00 88.44 381 GLY A O 1
ATOM 2808 N N . THR A 1 382 ? -1.814 52.490 231.270 1.00 84.28 382 THR A N 1
ATOM 2809 C CA . THR A 1 382 ? -2.032 52.433 232.720 1.00 82.39 382 THR A CA 1
ATOM 2810 C C . THR A 1 382 ? -3.004 53.514 233.155 1.00 84.53 382 THR A C 1
ATOM 2811 O O . THR A 1 382 ? -3.111 54.554 232.501 1.00 84.85 382 THR A O 1
ATOM 2815 N N . ALA A 1 383 ? -3.688 53.276 234.280 1.00 79.07 383 ALA A N 1
ATOM 2816 C CA . ALA A 1 383 ? -4.615 54.222 234.885 1.00 77.88 383 ALA A CA 1
ATOM 2817 C C . ALA A 1 383 ? -4.120 54.585 236.277 1.00 79.36 383 ALA A C 1
ATOM 2818 O O . ALA A 1 383 ? -3.682 53.701 237.022 1.00 78.50 383 ALA A O 1
ATOM 2820 N N . ILE A 1 384 ? -4.150 55.888 236.615 1.00 74.52 384 ILE A N 1
ATOM 2821 C CA . ILE A 1 384 ? -3.739 56.366 237.935 1.00 73.08 384 ILE A CA 1
ATOM 2822 C C . ILE A 1 384 ? -4.973 56.339 238.825 1.00 74.38 384 ILE A C 1
ATOM 2823 O O . ILE A 1 384 ? -5.950 57.042 238.551 1.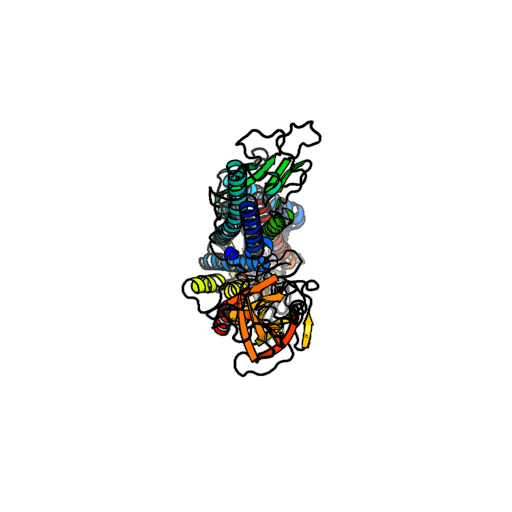00 73.83 384 ILE A O 1
ATOM 2828 N N . GLU A 1 385 ? -4.941 55.475 239.851 1.00 69.22 385 GLU A N 1
ATOM 2829 C CA . GLU A 1 385 ? -6.016 55.310 240.826 1.00 67.75 385 GLU A CA 1
ATOM 2830 C C . GLU A 1 385 ? -5.740 56.262 241.983 1.00 69.74 385 GLU A C 1
ATOM 2831 O O . GLU A 1 385 ? -4.846 56.014 242.795 1.00 69.62 385 GLU A O 1
ATOM 2837 N N . VAL A 1 386 ? -6.472 57.384 242.011 1.00 64.66 386 VAL A N 1
ATOM 2838 C CA . VAL A 1 386 ? -6.320 58.439 243.013 1.00 63.57 386 VAL A CA 1
ATOM 2839 C C . VAL A 1 386 ? -7.314 58.225 244.153 1.00 65.56 386 VAL A C 1
ATOM 2840 O O . VAL A 1 386 ? -8.521 58.184 243.915 1.00 64.62 386 VAL A O 1
ATOM 2844 N N . THR A 1 387 ? -6.798 58.097 245.387 1.00 61.41 387 THR A N 1
ATOM 2845 C CA . THR A 1 387 ? -7.611 57.932 246.589 1.00 60.51 387 THR A CA 1
ATOM 2846 C C . THR A 1 387 ? -7.558 59.228 247.385 1.00 64.00 387 THR A C 1
ATOM 2847 O O . THR A 1 387 ? -6.471 59.684 247.742 1.00 64.12 387 THR A O 1
ATOM 2851 N N . THR A 1 388 ? -8.729 59.826 247.646 1.00 59.86 388 THR A N 1
ATOM 2852 C CA . THR A 1 388 ? -8.829 61.080 248.395 1.00 59.45 388 THR A CA 1
ATOM 2853 C C . THR A 1 388 ? -8.845 60.821 249.902 1.00 63.98 388 THR A C 1
ATOM 2854 O O . THR A 1 388 ? -8.980 59.674 250.334 1.00 63.89 388 THR A O 1
ATOM 2858 N N . VAL A 1 389 ? -8.723 61.899 250.694 1.00 60.95 389 VAL A N 1
ATOM 2859 C CA . VAL A 1 389 ? -8.721 61.904 252.160 1.00 61.07 389 VAL A CA 1
ATOM 2860 C C . VAL A 1 389 ? -10.119 61.476 252.704 1.00 64.33 389 VAL A C 1
ATOM 2861 O O . VAL A 1 389 ? -10.210 60.962 253.821 1.00 64.28 389 VAL A O 1
ATOM 2865 N N . GLU A 1 390 ? -11.176 61.598 251.868 1.00 60.36 390 GLU A N 1
ATOM 2866 C CA . GLU A 1 390 ? -12.555 61.206 252.188 1.00 59.64 390 GLU A CA 1
ATOM 2867 C C . GLU A 1 390 ? -12.841 59.730 251.843 1.00 64.65 390 GLU A C 1
ATOM 2868 O O . GLU A 1 390 ? -14.002 59.315 251.835 1.00 64.38 390 GLU A O 1
ATOM 2874 N N . SER A 1 391 ? -11.772 58.944 251.580 1.00 62.18 391 SER A N 1
ATOM 2875 C CA . SER A 1 391 ? -11.783 57.516 251.234 1.00 62.73 391 SER A CA 1
ATOM 2876 C C . SER A 1 391 ? -12.585 57.205 249.961 1.00 66.62 391 SER A C 1
ATOM 2877 O O . SER A 1 391 ? -13.273 56.182 249.884 1.00 67.35 391 SER A O 1
ATOM 2880 N N . GLU A 1 392 ? -12.456 58.078 248.950 1.00 62.07 392 GLU A N 1
ATOM 2881 C CA . GLU A 1 392 ? -13.074 57.920 247.633 1.00 61.58 392 GLU A CA 1
ATOM 2882 C C . GLU A 1 392 ? -11.964 57.682 246.637 1.00 66.01 392 GLU A C 1
ATOM 2883 O O . GLU A 1 392 ? -10.890 58.264 246.775 1.00 65.57 392 GLU A O 1
ATOM 2889 N N . THR A 1 393 ? -12.211 56.836 245.636 1.00 63.53 393 THR A N 1
ATOM 2890 C CA . THR A 1 393 ? -11.210 56.515 244.623 1.00 63.91 393 THR A CA 1
ATOM 2891 C C . THR A 1 393 ? -11.747 56.800 243.223 1.00 68.14 393 THR A C 1
ATOM 2892 O O . THR A 1 393 ? -12.936 56.615 242.960 1.00 68.22 393 THR A O 1
ATOM 2896 N N . VAL A 1 394 ? -10.862 57.277 242.342 1.00 64.55 394 VAL A N 1
ATOM 2897 C CA . VAL A 1 394 ? -11.154 57.565 240.943 1.00 64.81 394 VAL A CA 1
ATOM 2898 C C . VAL A 1 394 ? -10.039 56.966 240.088 1.00 69.62 394 VAL A C 1
ATOM 2899 O O . VAL A 1 394 ? -8.861 57.161 240.394 1.00 69.09 394 VAL A O 1
ATOM 2903 N N . SER A 1 395 ? -10.409 56.189 239.060 1.00 67.46 395 SER A N 1
ATOM 2904 C CA . SER A 1 395 ? -9.439 55.590 238.147 1.00 68.16 395 SER A CA 1
ATOM 2905 C C . SER A 1 395 ? -9.371 56.458 236.899 1.00 73.61 395 SER A C 1
ATOM 2906 O O . SER A 1 395 ? -10.390 56.670 236.232 1.00 73.66 395 SER A O 1
ATOM 2909 N N . VAL A 1 396 ? -8.187 57.023 236.630 1.00 71.23 396 VAL A N 1
ATOM 2910 C CA . VAL A 1 396 ? -7.995 57.918 235.494 1.00 72.67 396 VAL A CA 1
ATOM 2911 C C . VAL A 1 396 ? -7.004 57.316 234.498 1.00 79.21 396 VAL A C 1
ATOM 2912 O O . VAL A 1 396 ? -5.812 57.257 234.813 1.00 78.82 396 VAL A O 1
ATOM 2916 N N . PRO A 1 397 ? -7.455 56.898 233.287 1.00 78.09 397 PRO A N 1
ATOM 2917 C CA . PRO A 1 397 ? -6.498 56.380 232.290 1.00 79.05 397 PRO A CA 1
ATOM 2918 C C . PRO A 1 397 ? -5.659 57.527 231.730 1.00 85.04 397 PRO A C 1
ATOM 2919 O O . PRO A 1 397 ? -6.175 58.639 231.605 1.00 85.25 397 PRO A O 1
ATOM 2923 N N . ALA A 1 398 ? -4.378 57.270 231.399 1.00 82.78 398 ALA A N 1
ATOM 2924 C CA . ALA A 1 398 ? -3.454 58.292 230.888 1.00 84.32 398 ALA A CA 1
ATOM 2925 C C . ALA A 1 398 ? -4.052 59.212 229.813 1.00 91.13 398 ALA A C 1
ATOM 2926 O O . ALA A 1 398 ? -3.839 60.426 229.871 1.00 91.73 398 ALA A O 1
ATOM 2928 N N . ALA A 1 399 ? -4.841 58.640 228.877 1.00 89.14 399 ALA A N 1
ATOM 2929 C CA . ALA A 1 399 ? -5.505 59.354 227.781 1.00 91.21 399 ALA A CA 1
ATOM 2930 C C . ALA A 1 399 ? -6.486 60.444 228.240 1.00 96.00 399 ALA A C 1
ATOM 2931 O O . ALA A 1 399 ? -6.808 61.340 227.454 1.00 97.56 399 ALA A O 1
ATOM 2933 N N . ASP A 1 400 ? -6.955 60.369 229.500 1.00 91.19 400 ASP A N 1
ATOM 2934 C CA . ASP A 1 400 ? -7.900 61.329 230.075 1.00 91.05 400 ASP A CA 1
ATOM 2935 C C . ASP A 1 400 ? -7.213 62.505 230.799 1.00 95.23 400 ASP A C 1
ATOM 2936 O O . ASP A 1 400 ? -7.880 63.492 231.125 1.00 94.87 400 ASP A O 1
ATOM 2941 N N . TRP A 1 401 ? -5.886 62.408 231.025 1.00 92.20 401 TRP A N 1
ATOM 2942 C CA . TRP A 1 401 ? -5.084 63.450 231.673 1.00 92.59 401 TRP A CA 1
ATOM 2943 C C . TRP A 1 401 ? -4.733 64.554 230.668 1.00 99.87 401 TRP A C 1
ATOM 2944 O O . TRP A 1 401 ? -4.077 64.284 229.659 1.00 100.87 401 TRP A O 1
ATOM 2955 N N . THR A 1 402 ? -5.183 65.791 230.944 1.00 97.86 402 THR A N 1
ATOM 2956 C CA . THR A 1 402 ? -4.952 66.963 230.093 1.00 100.73 402 THR A CA 1
ATOM 2957 C C . THR A 1 402 ? -3.597 67.607 230.419 1.00 106.81 402 THR A C 1
ATOM 2958 O O . THR A 1 402 ? -3.341 67.939 231.577 1.00 105.38 402 THR A O 1
ATOM 2962 N N . ASP A 1 403 ? -2.742 67.791 229.393 1.00 106.45 403 ASP A N 1
ATOM 2963 C CA . ASP A 1 403 ? -1.417 68.408 229.526 1.00 108.14 403 ASP A CA 1
ATOM 2964 C C . ASP A 1 403 ? -1.553 69.926 229.681 1.00 114.22 403 ASP A C 1
ATOM 2965 O O . ASP A 1 403 ? -2.200 70.571 228.852 1.00 115.90 403 ASP A O 1
ATOM 2970 N N . ASN A 1 404 ? -0.942 70.491 230.742 1.00 110.45 404 ASN A N 1
ATOM 2971 C CA . ASN A 1 404 ? -0.967 71.936 231.011 1.00 112.19 404 ASN A CA 1
ATOM 2972 C C . ASN A 1 404 ? 0.217 72.651 230.346 1.00 119.66 404 ASN A C 1
ATOM 2973 O O . ASN A 1 404 ? 0.192 73.876 230.207 1.00 121.70 404 ASN A O 1
ATOM 2978 N N . GLY A 1 405 ? 1.241 71.883 229.966 1.00 116.66 405 GLY A N 1
ATOM 2979 C CA . GLY A 1 405 ? 2.460 72.397 229.348 1.00 119.81 405 GLY A CA 1
ATOM 2980 C C . GLY A 1 405 ? 3.422 73.009 230.351 1.00 124.55 405 GLY A C 1
ATOM 2981 O O . GLY A 1 405 ? 4.441 73.587 229.964 1.00 127.42 405 GLY A O 1
ATOM 2982 N N . ASP A 1 406 ? 3.093 72.882 231.650 1.00 118.30 406 ASP A N 1
ATOM 2983 C CA . ASP A 1 406 ? 3.846 73.382 232.801 1.00 118.35 406 ASP A CA 1
ATOM 2984 C C . ASP A 1 406 ? 4.696 72.248 233.409 1.00 119.50 406 ASP A C 1
ATOM 2985 O O . ASP A 1 406 ? 5.406 72.449 234.398 1.00 119.62 406 ASP A O 1
ATOM 2990 N N . GLY A 1 407 ? 4.624 71.073 232.793 1.00 113.29 407 GLY A N 1
ATOM 2991 C CA . GLY A 1 407 ? 5.279 69.868 233.281 1.00 110.78 407 GLY A CA 1
ATOM 2992 C C . GLY A 1 407 ? 4.337 69.151 234.228 1.00 109.95 407 GLY A C 1
ATOM 2993 O O . GLY A 1 407 ? 4.738 68.230 234.946 1.00 107.75 407 GLY A O 1
ATOM 2994 N N . THR A 1 408 ? 3.061 69.600 234.227 1.00 104.67 408 THR A N 1
ATOM 2995 C CA . THR A 1 408 ? 1.955 69.101 235.040 1.00 101.09 408 THR A CA 1
ATOM 2996 C C . THR A 1 408 ? 0.769 68.692 234.162 1.00 103.16 408 THR A C 1
ATOM 2997 O O . THR A 1 408 ? 0.509 69.326 233.137 1.00 104.55 408 THR A O 1
ATOM 3001 N N . TRP A 1 409 ? 0.050 67.637 234.580 1.00 96.45 409 TRP A N 1
ATOM 3002 C CA . TRP A 1 409 ? -1.143 67.120 233.906 1.00 94.89 409 TRP A CA 1
ATOM 3003 C C . TRP A 1 409 ? -2.319 67.164 234.878 1.00 93.88 409 TRP A C 1
ATOM 3004 O O . TRP A 1 409 ? -2.134 66.884 236.064 1.00 91.85 409 TRP A O 1
ATOM 3015 N N . SER A 1 410 ? -3.521 67.516 234.388 1.00 88.47 410 SER A N 1
ATOM 3016 C CA . SER A 1 410 ? -4.707 67.591 235.241 1.00 85.67 410 SER A CA 1
ATOM 3017 C C . SER A 1 410 ? -5.932 66.864 234.672 1.00 86.85 410 SER A C 1
ATOM 3018 O O . SER A 1 410 ? -6.042 66.686 233.459 1.00 87.68 410 SER A O 1
ATOM 3021 N N . TYR A 1 411 ? -6.849 66.451 235.568 1.00 80.05 411 TYR A N 1
ATOM 3022 C CA . TYR A 1 411 ? -8.113 65.781 235.250 1.00 78.43 411 TYR A CA 1
ATOM 3023 C C . TYR A 1 411 ? -9.219 66.328 236.162 1.00 80.03 411 TYR A C 1
ATOM 3024 O O . TYR A 1 411 ? -8.977 66.539 237.351 1.00 78.41 411 TYR A O 1
ATOM 3033 N N . ASP A 1 412 ? -10.428 66.538 235.604 1.00 76.44 412 ASP A N 1
ATOM 3034 C CA . ASP A 1 412 ? -11.602 67.043 236.321 1.00 75.10 412 ASP A CA 1
ATOM 3035 C C . ASP A 1 412 ? -12.491 65.873 236.772 1.00 77.04 412 ASP A C 1
ATOM 3036 O O . ASP A 1 412 ? -13.230 65.294 235.968 1.00 77.38 412 ASP A O 1
ATOM 3041 N N . ALA A 1 413 ? -12.404 65.528 238.061 1.00 71.25 413 ALA A N 1
ATOM 3042 C CA . ALA A 1 413 ? -13.141 64.422 238.666 1.00 69.58 413 ALA A CA 1
ATOM 3043 C C . ALA A 1 413 ? -14.421 64.863 239.386 1.00 72.67 413 ALA A C 1
ATOM 3044 O O . ALA A 1 413 ? -14.872 64.174 240.304 1.00 71.03 413 ALA A O 1
ATOM 3046 N N . SER A 1 414 ? -15.033 65.980 238.939 1.00 70.25 414 SER A N 1
ATOM 3047 C CA . SER A 1 414 ? -16.272 66.519 239.519 1.00 69.62 414 SER A CA 1
ATOM 3048 C C . SER A 1 414 ? -17.486 65.594 239.364 1.00 74.03 414 SER A C 1
ATOM 3049 O O . SER A 1 414 ? -18.417 65.664 240.171 1.00 72.94 414 SER A O 1
ATOM 3052 N N . GLY A 1 415 ? -17.462 64.754 238.329 1.00 71.70 415 GLY A N 1
ATOM 3053 C CA . GLY A 1 415 ? -18.522 63.792 238.045 1.00 72.01 415 GLY A CA 1
ATOM 3054 C C . GLY A 1 415 ? -18.288 62.434 238.677 1.00 75.14 415 GLY A C 1
ATOM 3055 O O . GLY A 1 415 ? -19.224 61.639 238.805 1.00 75.30 415 GLY A O 1
ATOM 3056 N N . ASP A 1 416 ? -17.035 62.175 239.094 1.00 70.31 416 ASP A N 1
ATOM 3057 C CA . ASP A 1 416 ? -16.591 60.924 239.706 1.00 69.03 416 ASP A CA 1
ATOM 3058 C C . ASP A 1 416 ? -16.588 60.945 241.245 1.00 70.47 416 ASP A C 1
ATOM 3059 O O . ASP A 1 416 ? -16.885 59.918 241.858 1.00 70.08 416 ASP A O 1
ATOM 3064 N N . LEU A 1 417 ? -16.237 62.093 241.865 1.00 65.15 417 LEU A N 1
ATOM 3065 C CA . LEU A 1 417 ? -16.155 62.236 243.326 1.00 63.01 417 LEU A CA 1
ATOM 3066 C C . LEU A 1 417 ? -17.401 62.866 243.932 1.00 65.62 417 LEU A C 1
ATOM 3067 O O . LEU A 1 417 ? -18.028 63.716 243.299 1.00 65.93 417 LEU A O 1
ATOM 3072 N N . GLU A 1 418 ? -17.740 62.468 245.175 1.00 60.58 418 GLU A N 1
ATOM 3073 C CA . GLU A 1 418 ? -18.861 63.023 245.938 1.00 59.45 418 GLU A CA 1
ATOM 3074 C C . GLU A 1 418 ? -18.421 64.347 246.560 1.00 62.28 418 GLU A C 1
ATOM 3075 O O . GLU A 1 418 ? -19.208 65.295 246.602 1.00 62.31 418 GLU A O 1
ATOM 3081 N N . THR A 1 419 ? -17.166 64.405 247.052 1.00 57.30 419 THR A N 1
ATOM 3082 C CA . THR A 1 419 ? -16.577 65.619 247.613 1.00 56.02 419 THR A CA 1
ATOM 3083 C C . THR A 1 419 ? -15.482 66.047 246.647 1.00 59.05 419 THR A C 1
ATOM 3084 O O . THR A 1 419 ? -14.484 65.340 246.482 1.00 58.75 419 THR A O 1
ATOM 3088 N N . THR A 1 420 ? -15.736 67.153 245.935 1.00 55.13 420 THR A N 1
ATOM 3089 C CA . THR A 1 420 ? -14.840 67.723 244.924 1.00 55.49 420 THR A CA 1
ATOM 3090 C C . THR A 1 420 ? -13.657 68.447 245.559 1.00 57.78 420 THR A C 1
ATOM 3091 O O . THR A 1 420 ? -12.554 68.377 245.029 1.00 58.49 420 THR A O 1
ATOM 3095 N N . ILE A 1 421 ? -13.885 69.140 246.685 1.00 51.92 421 ILE A N 1
ATOM 3096 C CA . ILE A 1 421 ? -12.835 69.866 247.403 1.00 51.40 421 ILE A CA 1
ATOM 3097 C C . ILE A 1 421 ? -12.323 68.963 248.524 1.00 53.37 421 ILE A C 1
ATOM 3098 O O . ILE A 1 421 ? -13.011 68.777 249.532 1.00 51.74 421 ILE A O 1
ATOM 3103 N N . THR A 1 422 ? -11.129 68.379 248.322 1.00 50.12 422 THR A N 1
ATOM 3104 C CA . THR A 1 422 ? -10.483 67.438 249.245 1.00 49.72 422 THR A CA 1
ATOM 3105 C C . THR A 1 422 ? -8.963 67.412 248.988 1.00 55.58 422 THR A C 1
ATOM 3106 O O . THR A 1 422 ? -8.457 68.258 248.241 1.00 55.81 422 THR A O 1
ATOM 3110 N N . ASN A 1 423 ? -8.244 66.461 249.624 1.00 53.19 423 ASN A N 1
ATOM 3111 C CA . ASN A 1 423 ? -6.801 66.278 249.464 1.00 54.69 423 ASN A CA 1
ATOM 3112 C C . ASN A 1 423 ? -6.507 64.829 249.111 1.00 59.45 423 ASN A C 1
ATOM 3113 O O . ASN A 1 423 ? -7.220 63.943 249.562 1.00 58.14 423 ASN A O 1
ATOM 3118 N N . VAL A 1 424 ? -5.513 64.592 248.253 1.00 57.92 424 VAL A N 1
ATOM 3119 C CA . VAL A 1 424 ? -5.101 63.251 247.832 1.00 58.30 424 VAL A CA 1
ATOM 3120 C C . VAL A 1 424 ? -4.437 62.558 249.032 1.00 64.15 424 VAL A C 1
ATOM 3121 O O . VAL A 1 424 ? -3.534 63.125 249.650 1.00 64.65 424 VAL A O 1
ATOM 3125 N N . ASP A 1 425 ? -4.925 61.359 249.381 1.00 61.70 425 ASP A N 1
ATOM 3126 C CA . ASP A 1 425 ? -4.389 60.542 250.471 1.00 62.93 425 ASP A CA 1
ATOM 3127 C C . ASP A 1 425 ? -3.189 59.750 249.940 1.00 69.32 425 ASP A C 1
ATOM 3128 O O . ASP A 1 425 ? -2.127 59.732 250.566 1.00 70.18 425 ASP A O 1
ATOM 3133 N N . SER A 1 426 ? -3.373 59.111 248.771 1.00 66.45 426 SER A N 1
ATOM 3134 C CA . SER A 1 426 ? -2.387 58.303 248.059 1.00 67.51 426 SER A CA 1
ATOM 3135 C C . SER A 1 426 ? -2.851 58.086 246.621 1.00 72.38 426 SER A C 1
ATOM 3136 O O . SER A 1 426 ? -4.031 58.282 246.314 1.00 70.96 426 SER A O 1
ATOM 3139 N N . ALA A 1 427 ? -1.916 57.687 245.742 1.00 70.86 427 ALA A N 1
ATOM 3140 C CA . ALA A 1 427 ? -2.178 57.385 244.336 1.00 70.94 427 ALA A CA 1
ATOM 3141 C C . ALA A 1 427 ? -1.266 56.265 243.867 1.00 76.85 427 ALA A C 1
ATOM 3142 O O . ALA A 1 427 ? -0.105 56.199 244.278 1.00 77.48 427 ALA A O 1
ATOM 3144 N N . ARG A 1 428 ? -1.796 55.374 243.024 1.00 74.08 428 ARG A N 1
ATOM 3145 C CA . ARG A 1 428 ? -1.044 54.256 242.457 1.00 74.80 428 ARG A CA 1
ATOM 3146 C C . ARG A 1 428 ? -1.443 54.018 241.007 1.00 79.82 428 ARG A C 1
ATOM 3147 O O . ARG A 1 428 ? -2.592 54.270 240.645 1.00 78.90 428 ARG A O 1
ATOM 3155 N N . PHE A 1 429 ? -0.504 53.548 240.176 1.00 77.98 429 PHE A N 1
ATOM 3156 C CA . PHE A 1 429 ? -0.812 53.239 238.783 1.00 78.37 429 PHE A CA 1
ATOM 3157 C C . PHE A 1 429 ? -0.993 51.740 238.623 1.00 83.04 429 PHE A C 1
ATOM 3158 O O . PHE A 1 429 ? -0.240 50.962 239.205 1.00 82.78 429 PHE A O 1
ATOM 3166 N N . VAL A 1 430 ? -2.037 51.341 237.893 1.00 80.33 430 VAL A N 1
ATOM 3167 C CA . VAL A 1 430 ? -2.396 49.943 237.630 1.00 80.79 430 VAL A CA 1
ATOM 3168 C C . VAL A 1 430 ? -2.677 49.832 236.115 1.00 86.23 430 VAL A C 1
ATOM 3169 O O . VAL A 1 430 ? -3.022 50.840 235.494 1.00 86.11 430 VAL A O 1
ATOM 3173 N N . SER A 1 431 ? -2.497 48.636 235.517 1.00 83.83 431 SER A N 1
ATOM 3174 C CA . SER A 1 431 ? -2.739 48.421 234.086 1.00 84.39 431 SER A CA 1
ATOM 3175 C C . SER A 1 431 ? -4.216 48.559 233.714 1.00 89.30 431 SER A C 1
ATOM 3176 O O . SER A 1 431 ? -5.090 48.323 234.552 1.00 88.74 431 SER A O 1
ATOM 3179 N N . THR A 1 432 ? -4.486 48.959 232.461 1.00 87.20 432 THR A N 1
ATOM 3180 C CA . THR A 1 432 ? -5.845 49.135 231.944 1.00 88.08 432 THR A CA 1
ATOM 3181 C C . THR A 1 432 ? -6.344 47.860 231.234 1.00 93.86 432 THR A C 1
ATOM 3182 O O . THR A 1 432 ? -7.504 47.810 230.814 1.00 94.20 432 THR A O 1
ATOM 3186 N N . ALA A 1 433 ? -5.465 46.835 231.119 1.00 91.28 433 ALA A N 1
ATOM 3187 C CA . ALA A 1 433 ? -5.752 45.558 230.464 1.00 92.42 433 ALA A CA 1
ATOM 3188 C C . ALA A 1 433 ? -6.903 44.792 231.115 1.00 97.50 433 ALA A C 1
ATOM 3189 O O . ALA A 1 433 ? -6.870 44.495 232.313 1.00 96.48 433 ALA A O 1
ATOM 3191 N N . THR A 1 434 ? -7.940 44.520 230.305 1.00 95.96 434 THR A N 1
ATOM 3192 C CA . THR A 1 434 ? -9.174 43.816 230.670 1.00 97.08 434 THR A CA 1
ATOM 3193 C C . THR A 1 434 ? -8.942 42.331 230.984 1.00 101.67 434 THR A C 1
ATOM 3194 O O . THR A 1 434 ? -9.657 41.758 231.809 1.00 101.94 434 THR A O 1
ATOM 3198 N N . GLU A 1 435 ? -7.957 41.719 230.312 1.00 98.13 435 GLU A N 1
ATOM 3199 C CA . GLU A 1 435 ? -7.621 40.302 230.439 1.00 98.62 435 GLU A CA 1
ATOM 3200 C C . GLU A 1 435 ? -6.113 40.086 230.626 1.00 100.64 435 GLU A C 1
ATOM 3201 O O . GLU A 1 435 ? -5.342 41.049 230.576 1.00 98.93 435 GLU A O 1
ATOM 3207 N N . THR A 1 436 ? -5.700 38.815 230.823 1.00 97.30 436 THR A N 1
ATOM 3208 C CA . THR A 1 436 ? -4.295 38.428 230.969 1.00 96.02 436 THR A CA 1
ATOM 3209 C C . THR A 1 436 ? -3.619 38.573 229.606 1.00 98.59 436 THR A C 1
ATOM 3210 O O . THR A 1 436 ? -3.957 37.844 228.668 1.00 99.23 436 THR A O 1
ATOM 3214 N N . THR A 1 437 ? -2.724 39.566 229.482 1.00 93.11 437 THR A N 1
ATOM 3215 C CA . THR A 1 437 ? -1.999 39.847 228.242 1.00 92.40 437 THR A CA 1
ATOM 3216 C C . THR A 1 437 ? -0.499 39.677 228.455 1.00 94.52 437 THR A C 1
ATOM 3217 O O . THR A 1 437 ? 0.119 40.473 229.164 1.00 93.13 437 THR A O 1
ATOM 3221 N N . TYR A 1 438 ? 0.080 38.625 227.858 1.00 90.83 438 TYR A N 1
ATOM 3222 C CA . TYR A 1 438 ? 1.510 38.350 227.963 1.00 89.64 438 TYR A CA 1
ATOM 3223 C C . TYR A 1 438 ? 2.316 39.194 226.986 1.00 92.04 438 TYR A C 1
ATOM 3224 O O . TYR A 1 438 ? 1.853 39.484 225.879 1.00 92.12 438 TYR A O 1
ATOM 3233 N N . ASP A 1 439 ? 3.518 39.604 227.412 1.00 86.97 439 ASP A N 1
ATOM 3234 C CA . ASP A 1 439 ? 4.433 40.422 226.620 1.00 85.94 439 ASP A CA 1
ATOM 3235 C C . ASP A 1 439 ? 5.877 40.123 227.010 1.00 87.91 439 ASP A C 1
ATOM 3236 O O . ASP A 1 439 ? 6.146 39.790 228.169 1.00 87.41 439 ASP A O 1
ATOM 3241 N N . THR A 1 440 ? 6.800 40.229 226.035 1.00 82.77 440 THR A N 1
ATOM 3242 C CA . THR A 1 440 ? 8.230 39.995 226.234 1.00 81.45 440 THR A CA 1
ATOM 3243 C C . THR A 1 440 ? 8.968 41.326 226.110 1.00 82.93 440 THR A C 1
ATOM 3244 O O . THR A 1 440 ? 8.948 41.948 225.046 1.00 82.81 440 THR A O 1
ATOM 3248 N N . LEU A 1 441 ? 9.595 41.763 227.214 1.00 77.87 441 LEU A N 1
ATOM 3249 C CA . LEU A 1 441 ? 10.354 43.012 227.315 1.00 77.41 441 LEU A CA 1
ATOM 3250 C C . LEU A 1 441 ? 11.858 42.742 227.392 1.00 79.80 441 LEU A C 1
ATOM 3251 O O . LEU A 1 441 ? 12.264 41.746 227.978 1.00 78.94 441 LEU A O 1
ATOM 3256 N N . GLN A 1 442 ? 12.682 43.664 226.867 1.00 76.30 442 GLN A N 1
ATOM 3257 C CA . GLN A 1 442 ? 14.140 43.589 226.980 1.00 76.47 442 GLN A CA 1
ATOM 3258 C C . GLN A 1 442 ? 14.541 44.662 227.984 1.00 81.19 442 GLN A C 1
ATOM 3259 O O . GLN A 1 442 ? 14.654 45.831 227.610 1.00 81.27 442 GLN A O 1
ATOM 3265 N N . LEU A 1 443 ? 14.709 44.269 229.264 1.00 78.06 443 LEU A N 1
ATOM 3266 C CA . LEU A 1 443 ? 15.057 45.163 230.375 1.00 78.75 443 LEU A CA 1
ATOM 3267 C C . LEU A 1 443 ? 16.329 45.945 230.098 1.00 84.82 443 LEU A C 1
ATOM 3268 O O . LEU A 1 443 ? 17.373 45.342 229.856 1.00 85.07 443 LEU A O 1
ATOM 3273 N N . LYS A 1 444 ? 16.216 47.284 230.053 1.00 82.67 444 LYS A N 1
ATOM 3274 C CA . LYS A 1 444 ? 17.332 48.193 229.765 1.00 84.52 444 LYS A CA 1
ATOM 3275 C C . LYS A 1 444 ? 17.767 48.987 230.994 1.00 90.58 444 LYS A C 1
ATOM 3276 O O . LYS A 1 444 ? 18.945 49.328 231.121 1.00 91.97 444 LYS A O 1
ATOM 3282 N N . GLY A 1 445 ? 16.810 49.279 231.870 1.00 87.04 445 GLY A N 1
ATOM 3283 C CA . GLY A 1 445 ? 17.038 50.025 233.099 1.00 88.29 445 GLY A CA 1
ATOM 3284 C C . GLY A 1 445 ? 17.143 49.137 234.318 1.00 93.06 445 GLY A C 1
ATOM 3285 O O . GLY A 1 445 ? 16.653 48.002 234.308 1.00 91.06 445 GLY A O 1
ATOM 3286 N N . ALA A 1 446 ? 17.777 49.672 235.379 1.00 92.51 446 ALA A N 1
ATOM 3287 C CA . ALA A 1 446 ? 18.011 49.011 236.662 1.00 93.43 446 ALA A CA 1
ATOM 3288 C C . ALA A 1 446 ? 16.744 48.433 237.291 1.00 97.24 446 ALA A C 1
ATOM 3289 O O . ALA A 1 446 ? 15.710 49.104 237.359 1.00 95.82 446 ALA A O 1
ATOM 3291 N N . PHE A 1 447 ? 16.835 47.167 237.720 1.00 95.01 447 PHE A N 1
ATOM 3292 C CA . PHE A 1 447 ? 15.748 46.422 238.345 1.00 94.40 447 PHE A CA 1
ATOM 3293 C C . PHE A 1 447 ? 16.234 45.702 239.597 1.00 101.39 447 PHE A C 1
ATOM 3294 O O . PHE A 1 447 ? 17.421 45.385 239.707 1.00 102.43 447 PHE A O 1
ATOM 3302 N N . THR A 1 448 ? 15.313 45.419 240.528 1.00 99.12 448 THR A N 1
ATOM 3303 C CA . THR A 1 448 ? 15.628 44.671 241.747 1.00 101.10 448 THR A CA 1
ATOM 3304 C C . THR A 1 448 ? 14.725 43.438 241.801 1.00 105.50 448 THR A C 1
ATOM 3305 O O . THR A 1 448 ? 13.513 43.552 241.593 1.00 103.48 448 THR A O 1
ATOM 3309 N N . VAL A 1 449 ? 15.325 42.262 242.042 1.00 104.45 449 VAL A N 1
ATOM 3310 C CA . VAL A 1 449 ? 14.605 40.990 242.134 1.00 104.65 449 VAL A CA 1
ATOM 3311 C C . VAL A 1 449 ? 14.066 40.879 243.564 1.00 111.45 449 VAL A C 1
ATOM 3312 O O . VAL A 1 449 ? 14.847 40.687 244.492 1.00 113.12 449 VAL A O 1
ATOM 3316 N N . ASP A 1 450 ? 12.743 41.055 243.743 1.00 108.18 450 ASP A N 1
ATOM 33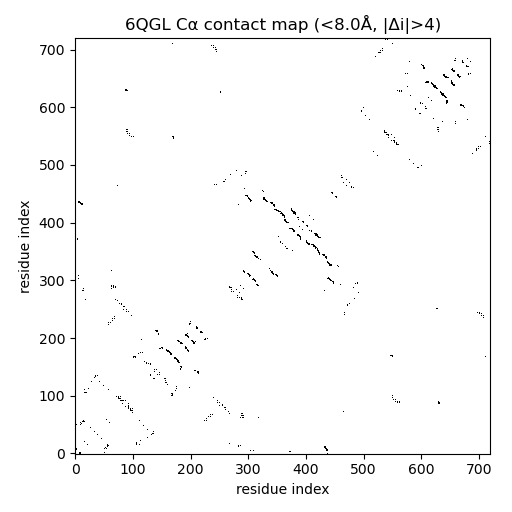17 C CA . ASP A 1 450 ? 12.102 41.003 245.061 1.00 109.65 450 ASP A CA 1
ATOM 3318 C C . ASP A 1 450 ? 12.076 39.586 245.620 1.00 117.01 450 ASP A C 1
ATOM 3319 O O . ASP A 1 450 ? 12.664 39.333 246.673 1.00 118.69 450 ASP A O 1
ATOM 3324 N N . LYS A 1 451 ? 11.410 38.663 244.905 1.00 114.38 451 LYS A N 1
ATOM 3325 C CA . LYS A 1 451 ? 11.285 37.263 245.301 1.00 116.64 451 LYS A CA 1
ATOM 3326 C C . LYS A 1 451 ? 11.320 36.321 244.097 1.00 121.68 451 LYS A C 1
ATOM 3327 O O . LYS A 1 451 ? 10.948 36.715 242.987 1.00 119.16 451 LYS A O 1
ATOM 3333 N N . LEU A 1 452 ? 11.769 35.076 244.329 1.00 121.59 452 LEU A N 1
ATOM 3334 C CA . LEU A 1 452 ? 11.833 34.018 243.324 1.00 121.83 452 LEU A CA 1
ATOM 3335 C C . LEU A 1 452 ? 10.972 32.850 243.798 1.00 128.99 452 LEU A C 1
ATOM 3336 O O . LEU A 1 452 ? 11.314 32.177 244.772 1.00 130.97 452 LEU A O 1
ATOM 3341 N N . VAL A 1 453 ? 9.824 32.656 243.133 1.00 125.84 453 VAL A N 1
ATOM 3342 C CA . VAL A 1 453 ? 8.825 31.638 243.458 1.00 127.85 453 VAL A CA 1
ATOM 3343 C C . VAL A 1 453 ? 8.996 30.409 242.563 1.00 133.78 453 VAL A C 1
ATOM 3344 O O . VAL A 1 453 ? 8.943 30.540 241.339 1.00 131.49 453 VAL A O 1
ATOM 3348 N N . ASN A 1 454 ? 9.126 29.206 243.166 1.00 134.28 454 ASN A N 1
ATOM 3349 C CA . ASN A 1 454 ? 9.187 27.966 242.384 1.00 135.46 454 ASN A CA 1
ATOM 3350 C C . ASN A 1 454 ? 7.854 27.857 241.615 1.00 139.98 454 ASN A C 1
ATOM 3351 O O . ASN A 1 454 ? 6.833 28.350 242.092 1.00 139.62 454 ASN A O 1
ATOM 3356 N N . LYS A 1 455 ? 7.889 27.279 240.414 1.00 136.93 455 LYS A N 1
ATOM 3357 C CA . LYS A 1 455 ? 6.767 27.147 239.486 1.00 136.36 455 LYS A CA 1
ATOM 3358 C C . LYS A 1 455 ? 5.516 26.469 240.058 1.00 142.69 455 LYS A C 1
ATOM 3359 O O . LYS A 1 455 ? 4.419 26.989 239.845 1.00 141.39 455 LYS A O 1
ATOM 3365 N N . GLN A 1 456 ? 5.658 25.320 240.743 1.00 142.38 456 GLN A N 1
ATOM 3366 C CA . GLN A 1 456 ? 4.481 24.608 241.239 1.00 144.77 456 GLN A CA 1
ATOM 3367 C C . GLN A 1 456 ? 4.258 24.703 242.753 1.00 150.52 456 GLN A C 1
ATOM 3368 O O . GLN A 1 456 ? 3.167 25.099 243.169 1.00 150.40 456 GLN A O 1
ATOM 3374 N N . SER A 1 457 ? 5.256 24.303 243.562 1.00 148.40 457 SER A N 1
ATOM 3375 C CA . SER A 1 457 ? 5.174 24.290 245.028 1.00 150.45 457 SER A CA 1
ATOM 3376 C C . SER A 1 457 ? 4.939 25.666 245.666 1.00 151.78 457 SER A C 1
ATOM 3377 O O . SER A 1 457 ? 4.127 25.777 246.586 1.00 152.84 457 SER A O 1
ATOM 3380 N N . GLY A 1 458 ? 5.646 26.684 245.173 1.00 144.66 458 GLY A N 1
ATOM 3381 C CA . GLY A 1 458 ? 5.554 28.052 245.672 1.00 142.29 458 GLY A CA 1
ATOM 3382 C C . GLY A 1 458 ? 6.652 28.451 246.642 1.00 146.20 458 GLY A C 1
ATOM 3383 O O . GLY A 1 458 ? 6.502 29.438 247.370 1.00 145.04 458 GLY A O 1
ATOM 3384 N N . GLU A 1 459 ? 7.769 27.695 246.651 1.00 143.83 459 GLU A N 1
ATOM 3385 C CA . GLU A 1 459 ? 8.929 27.921 247.523 1.00 144.74 459 GLU A CA 1
ATOM 3386 C C . GLU A 1 459 ? 9.692 29.185 247.136 1.00 144.81 459 GLU A C 1
ATOM 3387 O O . GLU A 1 459 ? 9.746 29.529 245.954 1.00 141.81 459 GLU A O 1
ATOM 3393 N N . GLU A 1 460 ? 10.311 29.852 248.128 1.00 141.32 460 GLU A N 1
ATOM 3394 C CA . GLU A 1 460 ? 11.118 31.051 247.903 1.00 138.70 460 GLU A CA 1
ATOM 3395 C C . GLU A 1 460 ? 12.597 30.665 247.816 1.00 142.53 460 GLU A C 1
ATOM 3396 O O . GLU A 1 460 ? 13.189 30.239 248.811 1.00 145.10 460 GLU A O 1
ATOM 3402 N N . VAL A 1 461 ? 13.167 30.763 246.601 1.00 135.89 461 VAL A N 1
ATOM 3403 C CA . VAL A 1 461 ? 14.555 30.396 246.290 1.00 135.97 461 VAL A CA 1
ATOM 3404 C C . VAL A 1 461 ? 15.446 31.649 246.236 1.00 136.93 461 VAL A C 1
ATOM 3405 O O . VAL A 1 461 ? 14.961 32.737 245.916 1.00 134.26 461 VAL A O 1
ATOM 3409 N N . SER A 1 462 ? 16.745 31.485 246.557 1.00 133.93 462 SER A N 1
ATOM 3410 C CA . SER A 1 462 ? 17.738 32.557 246.562 1.00 132.73 462 SER A CA 1
ATOM 3411 C C . SER A 1 462 ? 18.162 33.000 245.155 1.00 131.94 462 SER A C 1
ATOM 3412 O O . SER A 1 462 ? 18.083 34.190 244.862 1.00 129.74 462 SER A O 1
ATOM 3415 N N . SER A 1 463 ? 18.606 32.056 244.292 1.00 126.77 463 SER A N 1
ATOM 3416 C CA . SER A 1 463 ? 19.095 32.347 242.936 1.00 123.59 463 SER A CA 1
ATOM 3417 C C . SER A 1 463 ? 18.270 31.710 241.800 1.00 123.07 463 SER A C 1
ATOM 3418 O O . SER A 1 463 ? 17.307 30.984 242.060 1.00 122.93 463 SER A O 1
ATOM 3421 N N . THR A 1 464 ? 18.669 31.994 240.538 1.00 115.96 464 THR A N 1
ATOM 3422 C CA . THR A 1 464 ? 18.065 31.481 239.301 1.00 113.04 464 THR A CA 1
ATOM 3423 C C . THR A 1 464 ? 18.962 30.422 238.647 1.00 115.41 464 THR A C 1
ATOM 3424 O O . THR A 1 464 ? 20.180 30.436 238.844 1.00 116.24 464 THR A O 1
ATOM 3428 N N . SER A 1 465 ? 18.360 29.527 237.845 1.00 109.38 465 SER A N 1
ATOM 3429 C CA . SER A 1 465 ? 19.072 28.493 237.097 1.00 108.59 465 SER A CA 1
ATOM 3430 C C . SER A 1 465 ? 18.538 28.456 235.668 1.00 108.03 465 SER A C 1
ATOM 3431 O O . SER A 1 465 ? 17.369 28.125 235.442 1.00 106.96 465 SER A O 1
ATOM 3434 N N . PHE A 1 466 ? 19.388 28.849 234.711 1.00 101.84 466 PHE A N 1
ATOM 3435 C CA . PHE A 1 466 ? 19.045 28.903 233.293 1.00 98.97 466 PHE A CA 1
ATOM 3436 C C . PHE A 1 466 ? 19.413 27.617 232.582 1.00 101.34 466 PHE A C 1
ATOM 3437 O O . PHE A 1 466 ? 20.399 26.971 232.944 1.00 102.30 466 PHE A O 1
ATOM 3445 N N . THR A 1 467 ? 18.598 27.229 231.588 1.00 95.30 467 THR A N 1
ATOM 3446 C CA . THR A 1 467 ? 18.802 26.013 230.800 1.00 94.57 467 THR A CA 1
ATOM 3447 C C . THR A 1 467 ? 18.684 26.274 229.303 1.00 94.65 467 THR A C 1
ATOM 3448 O O . THR A 1 467 ? 17.880 27.107 228.872 1.00 92.84 467 THR A O 1
ATOM 3452 N N . SER A 1 468 ? 19.496 25.542 228.517 1.00 89.70 468 SER A N 1
ATOM 3453 C CA . SER A 1 468 ? 19.544 25.566 227.053 1.00 87.32 468 SER A CA 1
ATOM 3454 C C . SER A 1 468 ? 20.189 24.276 226.530 1.00 90.19 468 SER A C 1
ATOM 3455 O O . SER A 1 468 ? 21.025 23.678 227.216 1.00 91.00 468 SER A O 1
ATOM 3458 N N . SER A 1 469 ? 19.801 23.859 225.312 1.00 84.54 469 SER A N 1
ATOM 3459 C CA . SER A 1 469 ? 20.332 22.678 224.628 1.00 83.81 469 SER A CA 1
ATOM 3460 C C . SER A 1 469 ? 21.765 22.935 224.139 1.00 85.47 469 SER A C 1
ATOM 3461 O O . SER A 1 469 ? 22.206 24.087 224.098 1.00 84.18 469 SER A O 1
ATOM 3464 N N . GLU A 1 470 ? 22.489 21.855 223.784 1.00 81.59 470 GLU A N 1
ATOM 3465 C CA . GLU A 1 470 ? 23.871 21.882 223.295 1.00 80.37 470 GLU A CA 1
ATOM 3466 C C . GLU A 1 470 ? 24.011 22.776 222.041 1.00 80.51 470 GLU A C 1
ATOM 3467 O O . GLU A 1 470 ? 23.381 22.476 221.022 1.00 79.65 470 GLU A O 1
ATOM 3473 N N . PRO A 1 471 ? 24.809 23.879 222.100 1.00 74.70 471 PRO A N 1
ATOM 3474 C CA . PRO A 1 471 ? 24.974 24.733 220.906 1.00 72.53 471 PRO A CA 1
ATOM 3475 C C . PRO A 1 471 ? 25.623 23.970 219.762 1.00 73.89 471 PRO A C 1
ATOM 3476 O O . PRO A 1 471 ? 26.541 23.187 219.996 1.00 73.84 471 PRO A O 1
ATOM 3480 N N . GLN A 1 472 ? 25.127 24.185 218.540 1.00 68.22 472 GLN A N 1
ATOM 3481 C CA . GLN A 1 472 ? 25.619 23.530 217.338 1.00 66.81 472 GLN A CA 1
ATOM 3482 C C . GLN A 1 472 ? 26.911 24.146 216.823 1.00 70.33 472 GLN A C 1
ATOM 3483 O O . GLN A 1 472 ? 27.025 25.366 216.716 1.00 69.92 472 GLN A O 1
ATOM 3489 N N . THR A 1 473 ? 27.883 23.287 216.512 1.00 67.04 473 THR A N 1
ATOM 3490 C CA . THR A 1 473 ? 29.208 23.609 215.985 1.00 66.96 473 THR A CA 1
ATOM 3491 C C . THR A 1 473 ? 29.427 22.875 214.656 1.00 70.26 473 THR A C 1
ATOM 3492 O O . THR A 1 473 ? 28.602 22.055 214.245 1.00 69.20 473 THR A O 1
ATOM 3496 N N . ASP A 1 474 ? 30.556 23.149 214.000 1.00 67.36 474 ASP A N 1
ATOM 3497 C CA . ASP A 1 474 ? 30.907 22.506 212.736 1.00 66.91 474 ASP A CA 1
ATOM 3498 C C . ASP A 1 474 ? 31.326 21.034 212.918 1.00 71.07 474 ASP A C 1
ATOM 3499 O O . ASP A 1 474 ? 31.582 20.360 211.928 1.00 70.57 474 ASP A O 1
ATOM 3504 N N . SER A 1 475 ? 31.434 20.548 214.167 1.00 68.15 475 SER A N 1
ATOM 3505 C CA . SER A 1 475 ? 31.883 19.182 214.427 1.00 68.10 475 SER A CA 1
ATOM 3506 C C . SER A 1 475 ? 30.965 18.339 215.327 1.00 72.48 475 SER A C 1
ATOM 3507 O O . SER A 1 475 ? 31.254 17.156 215.532 1.00 72.71 475 SER A O 1
ATOM 3510 N N . ASN A 1 476 ? 29.875 18.925 215.858 1.00 68.97 476 ASN A N 1
ATOM 3511 C CA . ASN A 1 476 ? 28.953 18.227 216.766 1.00 69.60 476 ASN A CA 1
ATOM 3512 C C . ASN A 1 476 ? 27.680 17.682 216.083 1.00 73.36 476 ASN A C 1
ATOM 3513 O O . ASN A 1 476 ? 27.474 17.924 214.892 1.00 71.94 476 ASN A O 1
ATOM 3518 N N . TYR A 1 477 ? 26.829 16.966 216.861 1.00 71.48 477 TYR A N 1
ATOM 3519 C CA . TYR A 1 477 ? 25.578 16.317 216.438 1.00 71.94 477 TYR A CA 1
ATOM 3520 C C . TYR A 1 477 ? 25.886 15.192 215.440 1.00 77.45 477 TYR A C 1
ATOM 3521 O O . TYR A 1 477 ? 25.394 15.181 214.308 1.00 76.60 477 TYR A O 1
ATOM 3530 N N . ILE A 1 478 ? 26.758 14.266 215.895 1.00 75.74 478 ILE A N 1
ATOM 3531 C CA . ILE A 1 478 ? 27.281 13.079 215.203 1.00 76.14 478 ILE A CA 1
ATOM 3532 C C . ILE A 1 478 ? 26.565 11.841 215.755 1.00 82.93 478 ILE A C 1
ATOM 3533 O O . ILE A 1 478 ? 26.405 10.847 215.044 1.00 83.15 478 ILE A O 1
ATOM 3538 N N . THR A 1 479 ? 26.178 11.892 217.037 1.00 81.16 479 THR A N 1
ATOM 3539 C CA . THR A 1 479 ? 25.514 10.786 217.720 1.00 83.21 479 THR A CA 1
ATOM 3540 C C . THR A 1 479 ? 24.006 11.022 217.783 1.00 87.76 479 THR A C 1
ATOM 3541 O O . THR A 1 479 ? 23.564 12.174 217.806 1.00 86.16 479 THR A O 1
ATOM 3545 N N . GLN A 1 480 ? 23.224 9.926 217.843 1.00 86.38 480 GLN A N 1
ATOM 3546 C CA . GLN A 1 480 ? 21.765 9.961 217.963 1.00 87.17 480 GLN A CA 1
ATOM 3547 C C . GLN A 1 480 ? 21.339 10.561 219.299 1.00 91.82 480 GLN A C 1
ATOM 3548 O O . GLN A 1 480 ? 20.284 11.186 219.365 1.00 91.10 480 GLN A O 1
ATOM 3554 N N . ASP A 1 481 ? 22.161 10.368 220.355 1.00 89.63 481 ASP A N 1
ATOM 3555 C CA . ASP A 1 481 ? 21.925 10.875 221.709 1.00 90.64 481 ASP A CA 1
ATOM 3556 C C . ASP A 1 481 ? 21.895 12.400 221.762 1.00 91.98 481 ASP A C 1
ATOM 3557 O O . ASP A 1 481 ? 21.066 12.961 222.480 1.00 91.90 481 ASP A O 1
ATOM 3562 N N . GLU A 1 482 ? 22.786 13.064 220.991 1.00 86.19 482 GLU A N 1
ATOM 3563 C CA . GLU A 1 482 ? 22.870 14.526 220.882 1.00 83.97 482 GLU A CA 1
ATOM 3564 C C . GLU A 1 482 ? 21.567 15.069 220.288 1.00 87.30 482 GLU A C 1
ATOM 3565 O O . GLU A 1 482 ? 21.037 16.073 220.770 1.00 86.55 482 GLU A O 1
ATOM 3571 N N . TRP A 1 483 ? 21.047 14.372 219.260 1.00 84.01 483 TRP A N 1
ATOM 3572 C CA . TRP A 1 483 ? 19.810 14.690 218.557 1.00 83.72 483 TRP A CA 1
ATOM 3573 C C . TRP A 1 483 ? 18.573 14.388 219.399 1.00 90.24 483 TRP A C 1
ATOM 3574 O O . TRP A 1 483 ? 17.628 15.179 219.384 1.00 89.58 483 TRP A O 1
ATOM 3585 N N . ASP A 1 484 ? 18.573 13.246 220.125 1.00 89.54 484 ASP A N 1
ATOM 3586 C CA . ASP A 1 484 ? 17.477 12.828 221.008 1.00 91.77 484 ASP A CA 1
ATOM 3587 C C . ASP A 1 484 ? 17.301 13.835 222.143 1.00 96.38 484 ASP A C 1
ATOM 3588 O O . ASP A 1 484 ? 16.166 14.182 222.475 1.00 96.61 484 ASP A O 1
ATOM 3593 N N . GLN A 1 485 ? 18.429 14.325 222.706 1.00 92.76 485 GLN A N 1
ATOM 3594 C CA . GLN A 1 485 ? 18.459 15.328 223.771 1.00 92.58 485 GLN A CA 1
ATOM 3595 C C . GLN A 1 485 ? 17.907 16.663 223.282 1.00 94.97 485 GLN A C 1
ATOM 3596 O O . GLN A 1 485 ? 17.201 17.321 224.037 1.00 94.98 485 GLN A O 1
ATOM 3602 N N . LEU A 1 486 ? 18.204 17.049 222.018 1.00 89.80 486 LEU A N 1
ATOM 3603 C CA . LEU A 1 486 ? 17.722 18.291 221.407 1.00 87.93 486 LEU A CA 1
ATOM 3604 C C . LEU A 1 486 ? 16.184 18.355 221.409 1.00 92.93 486 LEU A C 1
ATOM 3605 O O . LEU A 1 486 ? 15.629 19.359 221.854 1.00 92.05 486 LEU A O 1
ATOM 3610 N N . GLU A 1 487 ? 15.513 17.275 220.948 1.00 91.14 487 GLU A N 1
ATOM 3611 C CA . GLU A 1 487 ? 14.051 17.168 220.891 1.00 92.26 487 GLU A CA 1
ATOM 3612 C C . GLU A 1 487 ? 13.429 17.065 222.287 1.00 98.05 487 GLU A C 1
ATOM 3613 O O . GLU A 1 487 ? 12.397 17.689 222.532 1.00 97.60 487 GLU A O 1
ATOM 3619 N N . GLN A 1 488 ? 14.047 16.268 223.186 1.00 96.61 488 GLN A N 1
ATOM 3620 C CA . GLN A 1 488 ? 13.584 16.033 224.557 1.00 98.52 488 GLN A CA 1
ATOM 3621 C C . GLN A 1 488 ? 13.684 17.294 225.418 1.00 101.54 488 GLN A C 1
ATOM 3622 O O . GLN A 1 488 ? 12.685 17.672 226.034 1.00 101.82 488 GLN A O 1
ATOM 3628 N N . GLN A 1 489 ? 14.875 17.945 225.453 1.00 96.68 489 GLN A N 1
ATOM 3629 C CA . GLN A 1 489 ? 15.127 19.178 226.214 1.00 95.59 489 GLN A CA 1
ATOM 3630 C C . GLN A 1 489 ? 14.175 20.296 225.790 1.00 98.85 489 GLN A C 1
ATOM 3631 O O . GLN A 1 489 ? 13.658 21.002 226.649 1.00 98.38 489 GLN A O 1
ATOM 3637 N N . ASN A 1 490 ? 13.920 20.420 224.471 1.00 95.18 490 ASN A N 1
ATOM 3638 C CA . ASN A 1 490 ? 13.039 21.425 223.879 1.00 94.38 490 ASN A CA 1
ATOM 3639 C C . ASN A 1 490 ? 11.559 21.186 224.172 1.00 100.92 490 ASN A C 1
ATOM 3640 O O . ASN A 1 490 ? 10.868 22.145 224.521 1.00 99.95 490 ASN A O 1
ATOM 3645 N N . LYS A 1 491 ? 11.060 19.936 224.000 1.00 100.37 491 LYS A N 1
ATOM 3646 C CA . LYS A 1 491 ? 9.640 19.640 224.224 1.00 102.39 491 LYS A CA 1
ATOM 3647 C C . LYS A 1 491 ? 9.239 19.761 225.700 1.00 108.54 491 LYS A C 1
ATOM 3648 O O . LYS A 1 491 ? 8.102 20.147 225.977 1.00 108.54 491 LYS A O 1
ATOM 3654 N N . GLU A 1 492 ? 10.172 19.488 226.638 1.00 106.49 492 GLU A N 1
ATOM 3655 C CA . GLU A 1 492 ? 9.868 19.632 228.061 1.00 108.01 492 GLU A CA 1
ATOM 3656 C C . GLU A 1 492 ? 9.960 21.098 228.504 1.00 110.90 492 GLU A C 1
ATOM 3657 O O . GLU A 1 492 ? 9.365 21.448 229.520 1.00 111.34 492 GLU A O 1
ATOM 3663 N N . LEU A 1 493 ? 10.649 21.962 227.721 1.00 105.81 493 LEU A N 1
ATOM 3664 C CA . LEU A 1 493 ? 10.728 23.400 228.009 1.00 104.28 493 LEU A CA 1
ATOM 3665 C C . LEU A 1 493 ? 9.407 24.072 227.642 1.00 108.30 493 LEU A C 1
ATOM 3666 O O . LEU A 1 493 ? 8.927 24.917 228.396 1.00 107.55 493 LEU A O 1
ATOM 3671 N N . ILE A 1 494 ? 8.819 23.678 226.486 1.00 105.60 494 ILE A N 1
ATOM 3672 C CA . ILE A 1 494 ? 7.534 24.158 225.960 1.00 105.74 494 ILE A CA 1
ATOM 3673 C C . ILE A 1 494 ? 6.402 23.759 226.932 1.00 112.72 494 ILE A C 1
ATOM 3674 O O . ILE A 1 494 ? 5.525 24.578 227.218 1.00 112.08 494 ILE A O 1
ATOM 3679 N N . GLU A 1 495 ? 6.462 22.516 227.465 1.00 112.18 495 GLU A N 1
ATOM 3680 C CA . GLU A 1 495 ? 5.510 21.961 228.435 1.00 114.69 495 GLU A CA 1
ATOM 3681 C C . GLU A 1 495 ? 5.490 22.767 229.741 1.00 118.99 495 GLU A C 1
ATOM 3682 O O . GLU A 1 495 ? 4.422 22.945 230.329 1.00 119.56 495 GLU A O 1
ATOM 3688 N N . LYS A 1 496 ? 6.672 23.261 230.177 1.00 114.83 496 LYS A N 1
ATOM 3689 C CA . LYS A 1 496 ? 6.862 24.056 231.398 1.00 114.56 496 LYS A CA 1
ATOM 3690 C C . LYS A 1 496 ? 6.170 25.421 231.342 1.00 117.40 496 LYS A C 1
ATOM 3691 O O . LYS A 1 496 ? 5.832 25.973 232.390 1.00 117.22 496 LYS A O 1
ATOM 3697 N N . TYR A 1 497 ? 5.963 25.963 230.129 1.00 112.93 497 TYR A N 1
ATOM 3698 C CA . TYR A 1 497 ? 5.279 27.240 229.930 1.00 111.58 497 TYR A CA 1
ATOM 3699 C C . TYR A 1 497 ? 3.796 27.034 229.597 1.00 116.75 497 TYR A C 1
ATOM 3700 O O . TYR A 1 497 ? 3.080 28.003 229.322 1.00 115.56 497 TYR A O 1
ATOM 3709 N N . GLU A 1 498 ? 3.337 25.768 229.647 1.00 115.40 498 GLU A N 1
ATOM 3710 C CA . GLU A 1 498 ? 1.954 25.380 229.374 1.00 145.75 498 GLU A CA 1
ATOM 3711 C C . GLU A 1 498 ? 1.377 24.606 230.557 1.00 171.47 498 GLU A C 1
ATOM 3712 O O . GLU A 1 498 ? 1.364 25.113 231.677 1.00 129.70 498 GLU A 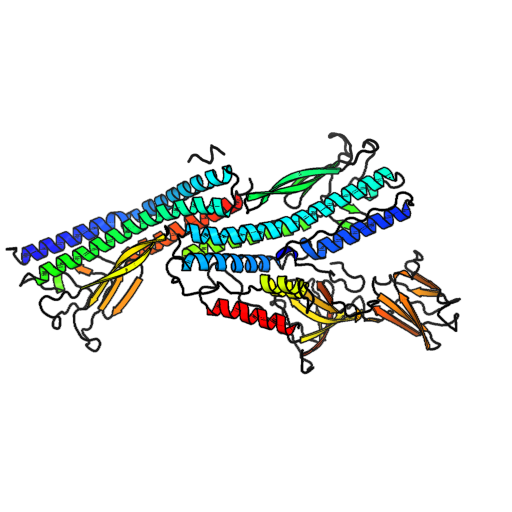O 1
ATOM 3718 N N . GLU B 1 39 ? 59.405 -24.303 188.971 1.00 102.71 39 GLU B N 1
ATOM 3719 C CA . GLU B 1 39 ? 60.191 -23.110 189.285 1.00 100.74 39 GLU B CA 1
ATOM 3720 C C . GLU B 1 39 ? 61.685 -23.339 189.021 1.00 105.11 39 GLU B C 1
ATOM 3721 O O . GLU B 1 39 ? 62.286 -22.608 188.228 1.00 106.10 39 GLU B O 1
ATOM 3727 N N . GLY B 1 40 ? 62.259 -24.346 189.688 1.00 100.39 40 GLY B N 1
ATOM 3728 C CA . GLY B 1 40 ? 63.669 -24.713 189.576 1.00 100.69 40 GLY B CA 1
ATOM 3729 C C . GLY B 1 40 ? 64.636 -23.691 190.144 1.00 101.19 40 GLY B C 1
ATOM 3730 O O . GLY B 1 40 ? 65.831 -23.733 189.833 1.00 102.55 40 GLY B O 1
ATOM 3731 N N . LEU B 1 41 ? 64.124 -22.764 190.977 1.00 93.05 41 LEU B N 1
ATOM 3732 C CA . LEU B 1 41 ? 64.909 -21.710 191.610 1.00 90.62 41 LEU B CA 1
ATOM 3733 C C . LEU B 1 41 ? 65.733 -22.230 192.776 1.00 91.07 41 LEU B C 1
ATOM 3734 O O . LEU B 1 41 ? 65.385 -23.228 193.403 1.00 90.02 41 LEU B O 1
ATOM 3739 N N . THR B 1 42 ? 66.819 -21.520 193.065 1.00 85.95 42 THR B N 1
ATOM 3740 C CA . THR B 1 42 ? 67.777 -21.773 194.131 1.00 84.54 42 THR B CA 1
ATOM 3741 C C . THR B 1 42 ? 67.378 -20.877 195.345 1.00 83.92 42 THR B C 1
ATOM 3742 O O . THR B 1 42 ? 66.944 -19.750 195.105 1.00 83.08 42 THR B O 1
ATOM 3746 N N . PRO B 1 43 ? 67.487 -21.324 196.629 1.00 77.37 43 PRO B N 1
ATOM 3747 C CA . PRO B 1 43 ? 67.100 -20.446 197.756 1.00 74.72 43 PRO B CA 1
ATOM 3748 C C . PRO B 1 43 ? 67.824 -19.098 197.774 1.00 77.10 43 PRO B C 1
ATOM 3749 O O . PRO B 1 43 ? 67.181 -18.082 198.024 1.00 75.50 43 PRO B O 1
ATOM 3753 N N . ASP B 1 44 ? 69.140 -19.085 197.458 1.00 74.22 44 ASP B N 1
ATOM 3754 C CA . ASP B 1 44 ? 69.962 -17.872 197.386 1.00 74.35 44 ASP B CA 1
ATOM 3755 C C . ASP B 1 44 ? 69.428 -16.907 196.322 1.00 77.20 44 ASP B C 1
ATOM 3756 O O . ASP B 1 44 ? 69.387 -15.700 196.569 1.00 76.62 44 ASP B O 1
ATOM 3761 N N . VAL B 1 45 ? 69.010 -17.448 195.150 1.00 73.24 45 VAL B N 1
ATOM 3762 C CA . VAL B 1 45 ? 68.442 -16.695 194.024 1.00 72.91 45 VAL B CA 1
ATOM 3763 C C . VAL B 1 45 ? 67.043 -16.180 194.385 1.00 73.89 45 VAL B C 1
ATOM 3764 O O . VAL B 1 45 ? 66.775 -14.995 194.169 1.00 73.24 45 VAL B O 1
ATOM 3768 N N . LEU B 1 46 ? 66.166 -17.048 194.960 1.00 68.51 46 LEU B N 1
ATOM 3769 C CA . LEU B 1 46 ? 64.819 -16.632 195.374 1.00 65.95 46 LEU B CA 1
ATOM 3770 C C . LEU B 1 46 ? 64.898 -15.475 196.370 1.00 68.16 46 LEU B C 1
ATOM 3771 O O . LEU B 1 46 ? 64.183 -14.490 196.195 1.00 67.10 46 LEU B O 1
ATOM 3776 N N . ARG B 1 47 ? 65.803 -15.571 197.370 1.00 64.35 47 ARG B N 1
ATOM 3777 C CA . ARG B 1 47 ? 66.014 -14.526 198.375 1.00 63.46 47 ARG B CA 1
ATOM 3778 C C . ARG B 1 47 ? 66.469 -13.213 197.739 1.00 68.94 47 ARG B C 1
ATOM 3779 O O . ARG B 1 47 ? 65.973 -12.156 198.131 1.00 67.82 47 ARG B O 1
ATOM 3787 N N . ASN B 1 48 ? 67.366 -13.279 196.730 1.00 67.76 48 ASN B N 1
ATOM 3788 C CA . ASN B 1 48 ? 67.843 -12.095 196.012 1.00 69.10 48 ASN B CA 1
ATOM 3789 C C . ASN B 1 48 ? 66.731 -11.465 195.184 1.00 72.16 48 ASN B C 1
ATOM 3790 O O . ASN B 1 48 ? 66.580 -10.244 195.215 1.00 71.46 48 ASN B O 1
ATOM 3795 N N . GLN B 1 49 ? 65.930 -12.297 194.484 1.00 68.34 49 GLN B N 1
ATOM 3796 C CA . GLN B 1 49 ? 64.803 -11.842 193.665 1.00 67.57 49 GLN B CA 1
ATOM 3797 C C . GLN B 1 49 ? 63.692 -11.218 194.509 1.00 69.38 49 GLN B C 1
ATOM 3798 O O . GLN B 1 49 ? 63.108 -10.220 194.082 1.00 68.61 49 GLN B O 1
ATOM 3804 N N . LEU B 1 50 ? 63.429 -11.771 195.717 1.00 64.79 50 LEU B N 1
ATOM 3805 C CA . LEU B 1 50 ? 62.416 -11.221 196.631 1.00 62.79 50 LEU B CA 1
ATOM 3806 C C . LEU B 1 50 ? 62.874 -9.882 197.199 1.00 66.81 50 LEU B C 1
ATOM 3807 O O . LEU B 1 50 ? 62.071 -8.951 197.266 1.00 65.60 50 LEU B O 1
ATOM 3812 N N . SER B 1 51 ? 64.164 -9.784 197.590 1.00 64.96 51 SER B N 1
ATOM 3813 C CA . SER B 1 51 ? 64.776 -8.564 198.121 1.00 65.52 51 SER B CA 1
ATOM 3814 C C . SER B 1 51 ? 64.720 -7.450 197.073 1.00 70.08 51 SER B C 1
ATOM 3815 O O . SER B 1 51 ? 64.353 -6.325 197.411 1.00 69.61 51 SER B O 1
ATOM 3818 N N . ASP B 1 52 ? 65.026 -7.782 195.798 1.00 67.40 52 ASP B N 1
ATOM 3819 C CA . ASP B 1 52 ? 64.995 -6.856 194.665 1.00 67.94 52 ASP B CA 1
ATOM 3820 C C . ASP B 1 52 ? 63.598 -6.316 194.399 1.00 69.79 52 ASP B C 1
ATOM 3821 O O . ASP B 1 52 ? 63.461 -5.129 194.097 1.00 69.77 52 ASP B O 1
ATOM 3826 N N . SER B 1 53 ? 62.565 -7.177 194.525 1.00 64.21 53 SER B N 1
ATOM 3827 C CA . SER B 1 53 ? 61.165 -6.798 194.330 1.00 62.29 53 SER B CA 1
ATOM 3828 C C . SER B 1 53 ? 60.710 -5.813 195.401 1.00 64.37 53 SER B C 1
ATOM 3829 O O . SER B 1 53 ? 60.017 -4.848 195.077 1.00 63.43 53 SER B O 1
ATOM 3832 N N . VAL B 1 54 ? 61.126 -6.042 196.666 1.00 60.34 54 VAL B N 1
ATOM 3833 C CA . VAL B 1 54 ? 60.812 -5.184 197.814 1.00 59.28 54 VAL B CA 1
ATOM 3834 C C . VAL B 1 54 ? 61.461 -3.804 197.611 1.00 64.34 54 VAL B C 1
ATOM 3835 O O . VAL B 1 54 ? 60.772 -2.786 197.726 1.00 63.26 54 VAL B O 1
ATOM 3839 N N . VAL B 1 55 ? 62.767 -3.784 197.262 1.00 62.79 55 VAL B N 1
ATOM 3840 C CA . VAL B 1 55 ? 63.532 -2.561 196.998 1.00 64.18 55 VAL B CA 1
ATOM 3841 C C . VAL B 1 55 ? 62.861 -1.750 195.876 1.00 67.75 55 VAL B C 1
ATOM 3842 O O . VAL B 1 55 ? 62.617 -0.555 196.063 1.00 67.28 55 VAL B O 1
ATOM 3846 N N . LYS B 1 56 ? 62.503 -2.420 194.755 1.00 64.27 56 LYS B N 1
ATOM 3847 C CA . LYS B 1 56 ? 61.823 -1.818 193.603 1.00 64.07 56 LYS B CA 1
ATOM 3848 C C . LYS B 1 56 ? 60.462 -1.235 194.008 1.00 65.80 56 LYS B C 1
ATOM 3849 O O . LYS B 1 56 ? 60.183 -0.088 193.662 1.00 65.62 56 LYS B O 1
ATOM 3855 N N . ARG B 1 57 ? 59.640 -2.007 194.762 1.00 60.47 57 ARG B N 1
ATOM 3856 C CA . ARG B 1 57 ? 58.321 -1.570 195.234 1.00 58.44 57 ARG B CA 1
ATOM 3857 C C . ARG B 1 57 ? 58.429 -0.356 196.149 1.00 63.06 57 ARG B C 1
ATOM 3858 O O . ARG B 1 57 ? 57.679 0.597 195.958 1.00 62.08 57 ARG B O 1
ATOM 3866 N N . LYS B 1 58 ? 59.355 -0.389 197.130 1.00 61.13 58 LYS B N 1
ATOM 3867 C CA . LYS B 1 58 ? 59.560 0.719 198.063 1.00 61.60 58 LYS B CA 1
ATOM 3868 C C . LYS B 1 58 ? 59.986 1.978 197.309 1.00 68.52 58 LYS B C 1
ATOM 3869 O O . LYS B 1 58 ? 59.391 3.033 197.526 1.00 67.38 58 LYS B O 1
ATOM 3875 N N . SER B 1 59 ? 60.967 1.844 196.387 1.00 68.43 59 SER B N 1
ATOM 3876 C CA . SER B 1 59 ? 61.491 2.929 195.552 1.00 70.48 59 SER B CA 1
ATOM 3877 C C . SER B 1 59 ? 60.393 3.579 194.701 1.00 74.85 59 SER B C 1
ATOM 3878 O O . SER B 1 59 ? 60.347 4.807 194.615 1.00 75.10 59 SER B O 1
ATOM 3881 N N . ASN B 1 60 ? 59.506 2.759 194.093 1.00 71.48 60 ASN B N 1
ATOM 3882 C CA . ASN B 1 60 ? 58.386 3.224 193.268 1.00 71.17 60 ASN B CA 1
ATOM 3883 C C . ASN B 1 60 ? 57.317 3.908 194.115 1.00 74.69 60 ASN B C 1
ATOM 3884 O O . ASN B 1 60 ? 56.735 4.895 193.668 1.00 74.07 60 ASN B O 1
ATOM 3889 N N . ASN B 1 61 ? 57.058 3.390 195.332 1.00 71.68 61 ASN B N 1
ATOM 3890 C CA . ASN B 1 61 ? 56.086 3.973 196.252 1.00 70.95 61 ASN B CA 1
ATOM 3891 C C . ASN B 1 61 ? 56.580 5.298 196.844 1.00 77.97 61 ASN B C 1
ATOM 3892 O O . ASN B 1 61 ? 55.781 6.221 196.999 1.00 76.52 61 ASN B O 1
ATOM 3897 N N . GLN B 1 62 ? 57.885 5.396 197.155 1.00 78.48 62 GLN B N 1
ATOM 3898 C CA . GLN B 1 62 ? 58.501 6.587 197.747 1.00 80.63 62 GLN B CA 1
ATOM 3899 C C . GLN B 1 62 ? 58.662 7.754 196.782 1.00 88.36 62 GLN B C 1
ATOM 3900 O O . GLN B 1 62 ? 58.672 8.899 197.236 1.00 88.48 62 GLN B O 1
ATOM 3906 N N . SER B 1 63 ? 58.793 7.475 195.463 1.00 87.50 63 SER B N 1
ATOM 3907 C CA . SER B 1 63 ? 58.952 8.479 194.399 1.00 89.51 63 SER B CA 1
ATOM 3908 C C . SER B 1 63 ? 57.877 9.577 194.456 1.00 95.01 63 SER B C 1
ATOM 3909 O O . SER B 1 63 ? 58.187 10.755 194.253 1.00 95.83 63 SER B O 1
ATOM 3912 N N . THR B 1 64 ? 56.623 9.177 194.762 1.00 91.44 64 THR B N 1
ATOM 3913 C CA . THR B 1 64 ? 55.448 10.049 194.888 1.00 90.95 64 THR B CA 1
ATOM 3914 C C . THR B 1 64 ? 55.278 10.589 196.324 1.00 96.16 64 THR B C 1
ATOM 3915 O O . THR B 1 64 ? 54.606 11.603 196.518 1.00 95.37 64 THR B O 1
ATOM 3919 N N . MET B 1 65 ? 55.886 9.909 197.321 1.00 94.38 65 MET B N 1
ATOM 3920 C CA . MET B 1 65 ? 55.815 10.263 198.747 1.00 95.00 65 MET B CA 1
ATOM 3921 C C . MET B 1 65 ? 56.897 11.255 199.217 1.00 102.60 65 MET B C 1
ATOM 3922 O O . MET B 1 65 ? 56.678 11.946 200.216 1.00 102.89 65 MET B O 1
ATOM 3927 N N . VAL B 1 66 ? 58.050 11.328 198.513 1.00 101.53 66 VAL B N 1
ATOM 3928 C CA . VAL B 1 66 ? 59.162 12.222 198.877 1.00 104.16 66 VAL B CA 1
ATOM 3929 C C . VAL B 1 66 ? 58.934 13.672 198.404 1.00 108.92 66 VAL B C 1
ATOM 3930 O O . VAL B 1 66 ? 59.163 14.601 199.182 1.00 109.99 66 VAL B O 1
ATOM 3934 N N . ASP B 1 67 ? 58.475 13.857 197.142 1.00 104.67 67 ASP B N 1
ATOM 3935 C CA . ASP B 1 67 ? 58.198 15.164 196.521 1.00 104.89 67 ASP B CA 1
ATOM 3936 C C . ASP B 1 67 ? 56.733 15.589 196.789 1.00 105.60 67 ASP B C 1
ATOM 3937 O O . ASP B 1 67 ? 56.129 16.332 196.002 1.00 104.97 67 ASP B O 1
ATOM 3942 N N . ASN B 1 68 ? 56.185 15.123 197.930 1.00 99.92 68 ASN B N 1
ATOM 3943 C CA . ASN B 1 68 ? 54.811 15.328 198.375 1.00 97.37 68 ASN B CA 1
ATOM 3944 C C . ASN B 1 68 ? 54.366 16.769 198.453 1.00 100.05 68 ASN B C 1
ATOM 3945 O O . ASN B 1 68 ? 53.238 17.048 198.074 1.00 98.27 68 ASN B O 1
ATOM 3950 N N . GLN B 1 69 ? 55.234 17.681 198.926 1.00 97.36 69 GLN B N 1
ATOM 3951 C CA . GLN B 1 69 ? 54.902 19.100 199.052 1.00 97.23 69 GLN B CA 1
ATOM 3952 C C . GLN B 1 69 ? 54.522 19.730 197.706 1.00 98.52 69 GLN B C 1
ATOM 3953 O O . GLN B 1 69 ? 53.462 20.348 197.614 1.00 96.87 69 GLN B O 1
ATOM 3959 N N . ASN B 1 70 ? 55.344 19.518 196.657 1.00 94.51 70 ASN B N 1
ATOM 3960 C CA . ASN B 1 70 ? 55.079 20.036 195.311 1.00 93.49 70 ASN B CA 1
ATOM 3961 C C . ASN B 1 70 ? 53.865 19.358 194.656 1.00 92.62 70 ASN B C 1
ATOM 3962 O O . ASN B 1 70 ? 53.159 20.001 193.876 1.00 91.89 70 ASN B O 1
ATOM 3967 N N . ILE B 1 71 ? 53.613 18.076 194.994 1.00 85.80 71 ILE B N 1
ATOM 3968 C CA . ILE B 1 71 ? 52.478 17.300 194.485 1.00 82.75 71 ILE B CA 1
ATOM 3969 C C . ILE B 1 71 ? 51.167 17.804 195.125 1.00 82.97 71 ILE B C 1
ATOM 3970 O O . ILE B 1 71 ? 50.255 18.193 194.395 1.00 81.80 71 ILE B O 1
ATOM 3975 N N . LEU B 1 72 ? 51.100 17.816 196.478 1.00 77.62 72 LEU B N 1
ATOM 3976 C CA . LEU B 1 72 ? 49.954 18.246 197.295 1.00 75.65 72 LEU B CA 1
ATOM 3977 C C . LEU B 1 72 ? 49.513 19.674 196.996 1.00 77.13 72 LEU B C 1
ATOM 3978 O O . LEU B 1 72 ? 48.313 19.919 196.863 1.00 75.57 72 LEU B O 1
ATOM 3983 N N . ASP B 1 73 ? 50.480 20.614 196.905 1.00 73.36 73 ASP B N 1
ATOM 3984 C CA . ASP B 1 73 ? 50.211 22.019 196.594 1.00 72.88 73 ASP B CA 1
ATOM 3985 C C . ASP B 1 73 ? 49.626 22.138 195.194 1.00 72.92 73 ASP B C 1
ATOM 3986 O O . ASP B 1 73 ? 48.686 22.902 194.994 1.00 71.91 73 ASP B O 1
ATOM 3991 N N . GLY B 1 74 ? 50.136 21.325 194.269 1.00 67.25 74 GLY B N 1
ATOM 3992 C CA . GLY B 1 74 ? 49.644 21.246 192.900 1.00 65.69 74 GLY B CA 1
ATOM 3993 C C . GLY B 1 74 ? 48.210 20.761 192.865 1.00 65.42 74 GLY B C 1
ATOM 3994 O O . GLY B 1 74 ? 47.368 21.375 192.208 1.00 64.30 74 GLY B O 1
ATOM 3995 N N . VAL B 1 75 ? 47.922 19.669 193.609 1.00 59.68 75 VAL B N 1
ATOM 3996 C CA . VAL B 1 75 ? 46.595 19.059 193.752 1.00 57.44 75 VAL B CA 1
ATOM 3997 C C . VAL B 1 75 ? 45.616 20.079 194.345 1.00 60.16 75 VAL B C 1
ATOM 3998 O O . VAL B 1 75 ? 44.522 20.252 193.811 1.00 59.62 75 VAL B O 1
ATOM 4002 N N . GLU B 1 76 ? 46.037 20.782 195.413 1.00 55.94 76 GLU B N 1
ATOM 4003 C CA . GLU B 1 76 ? 45.237 21.790 196.102 1.00 55.08 76 GLU B CA 1
ATOM 4004 C C . GLU B 1 76 ? 44.865 22.965 195.188 1.00 57.85 76 GLU B C 1
ATOM 4005 O O . GLU B 1 76 ? 43.706 23.382 195.178 1.00 56.91 76 GLU B O 1
ATOM 4011 N N . HIS B 1 77 ? 45.843 23.489 194.430 1.00 54.28 77 HIS B N 1
ATOM 4012 C CA . HIS B 1 77 ? 45.650 24.606 193.511 1.00 54.12 77 HIS B CA 1
ATOM 4013 C C . HIS B 1 77 ? 44.812 24.210 192.291 1.00 57.01 77 HIS B C 1
ATOM 4014 O O . HIS B 1 77 ? 43.902 24.949 191.920 1.00 56.80 77 HIS B O 1
ATOM 4021 N N . THR B 1 78 ? 45.093 23.036 191.693 1.00 53.14 78 THR B N 1
ATOM 4022 C CA . THR B 1 78 ? 44.378 22.515 190.521 1.00 52.57 78 THR B CA 1
ATOM 4023 C C . THR B 1 78 ? 42.910 22.227 190.841 1.00 54.44 78 THR B C 1
ATOM 4024 O O . THR B 1 78 ? 42.036 22.671 190.091 1.00 54.37 78 THR B O 1
ATOM 4028 N N . ALA B 1 79 ? 42.643 21.515 191.959 1.00 49.17 79 ALA B N 1
ATOM 4029 C CA . ALA B 1 79 ? 41.286 21.184 192.400 1.00 48.01 79 ALA B CA 1
ATOM 4030 C C . ALA B 1 79 ? 40.456 22.433 192.685 1.00 51.34 79 ALA B C 1
ATOM 4031 O O . ALA B 1 79 ? 39.294 22.480 192.287 1.00 51.03 79 ALA B O 1
ATOM 4033 N N . TYR B 1 80 ? 41.062 23.453 193.334 1.00 47.86 80 TYR B N 1
ATOM 4034 C CA . TYR B 1 80 ? 40.416 24.729 193.654 1.00 47.63 80 TYR B CA 1
ATOM 4035 C C . TYR B 1 80 ? 40.020 25.496 192.381 1.00 52.27 80 TYR B C 1
ATOM 4036 O O . TYR B 1 80 ? 38.934 26.074 192.336 1.00 51.61 80 TYR B O 1
ATOM 4045 N N . THR B 1 81 ? 40.896 25.486 191.354 1.00 49.92 81 THR B N 1
ATOM 4046 C CA . THR B 1 81 ? 40.658 26.144 190.067 1.00 50.62 81 THR B CA 1
ATOM 4047 C C . THR B 1 81 ? 39.523 25.427 189.305 1.00 54.85 81 THR B C 1
ATOM 4048 O O . THR B 1 81 ? 38.633 26.115 188.801 1.00 54.94 81 THR B O 1
ATOM 4052 N N . GLU B 1 82 ? 39.538 24.059 189.252 1.00 51.30 82 GLU B N 1
ATOM 4053 C CA . GLU B 1 82 ? 38.493 23.228 188.624 1.00 51.38 82 GLU B CA 1
ATOM 4054 C C . GLU B 1 82 ? 37.128 23.547 189.256 1.00 54.17 82 GLU B C 1
ATOM 4055 O O . GLU B 1 82 ? 36.134 23.692 188.541 1.00 54.53 82 GLU B O 1
ATOM 4061 N N . ALA B 1 83 ? 37.111 23.690 190.594 1.00 49.27 83 ALA B N 1
ATOM 4062 C CA . ALA B 1 83 ? 35.929 24.008 191.385 1.00 48.67 83 ALA B CA 1
ATOM 4063 C C . ALA B 1 83 ? 35.436 25.447 191.173 1.00 52.29 83 ALA B C 1
ATOM 4064 O O . ALA B 1 83 ? 34.225 25.653 191.124 1.00 52.79 83 ALA B O 1
ATOM 4066 N N . LYS B 1 84 ? 36.355 26.434 191.035 1.00 48.00 84 LYS B N 1
ATOM 4067 C CA . LYS B 1 84 ? 36.011 27.844 190.805 1.00 47.83 84 LYS B CA 1
ATOM 4068 C C . LYS B 1 84 ? 35.363 28.020 189.435 1.00 52.37 84 LYS B C 1
ATOM 4069 O O . LYS B 1 84 ? 34.373 28.740 189.340 1.00 52.29 84 LYS B O 1
ATOM 4075 N N . ILE B 1 85 ? 35.904 27.349 188.388 1.00 49.39 85 ILE B N 1
ATOM 4076 C CA . ILE B 1 85 ? 35.374 27.386 187.023 1.00 50.18 85 ILE B CA 1
ATOM 4077 C C . ILE B 1 85 ? 33.926 26.878 187.027 1.00 54.09 85 ILE B C 1
ATOM 4078 O O . ILE B 1 85 ? 33.048 27.562 186.498 1.00 54.30 85 ILE B O 1
ATOM 4083 N N . ALA B 1 86 ? 33.678 25.718 187.679 1.00 50.14 86 ALA B N 1
ATOM 4084 C CA . ALA B 1 86 ? 32.352 25.108 187.816 1.00 50.33 86 ALA B CA 1
ATOM 4085 C C . ALA B 1 86 ? 31.371 26.051 188.535 1.00 54.52 86 ALA B C 1
ATOM 4086 O O . ALA B 1 86 ? 30.208 26.149 188.135 1.00 55.09 86 ALA B O 1
ATOM 4088 N N . ALA B 1 87 ? 31.861 26.771 189.563 1.00 50.31 87 ALA B N 1
ATOM 4089 C CA . ALA B 1 87 ? 31.089 27.736 190.348 1.00 50.08 87 ALA B CA 1
ATOM 4090 C C . ALA B 1 87 ? 30.752 28.997 189.548 1.00 54.24 87 ALA B C 1
ATOM 4091 O O . ALA B 1 87 ? 29.614 29.464 189.626 1.00 54.96 87 ALA B O 1
ATOM 4093 N N . ILE B 1 88 ? 31.732 29.549 188.785 1.00 50.06 88 ILE B N 1
ATOM 4094 C CA . ILE B 1 88 ? 31.553 30.752 187.954 1.00 50.25 88 ILE B CA 1
ATOM 4095 C C . ILE B 1 88 ? 30.440 30.530 186.917 1.00 55.52 88 ILE B C 1
ATOM 4096 O O . ILE B 1 88 ? 29.584 31.401 186.748 1.00 56.01 88 ILE B O 1
ATOM 4101 N N . GLU B 1 89 ? 30.431 29.350 186.266 1.00 52.56 89 GLU B N 1
ATOM 4102 C CA . GLU B 1 89 ? 29.425 28.971 185.268 1.00 53.64 89 GLU B CA 1
ATOM 4103 C C . GLU B 1 89 ? 28.018 29.032 185.864 1.00 58.07 89 GLU B C 1
ATOM 4104 O O . GLU B 1 89 ? 27.113 29.600 185.247 1.00 58.95 89 GLU B O 1
ATOM 4110 N N . GLU B 1 90 ? 27.868 28.506 187.092 1.00 53.73 90 GLU B N 1
ATOM 4111 C CA . GLU B 1 90 ? 26.618 28.490 187.848 1.00 54.00 90 GLU B CA 1
ATOM 4112 C C . GLU B 1 90 ? 26.218 29.890 188.328 1.00 58.00 90 GLU B C 1
ATOM 4113 O O . GLU B 1 90 ? 25.034 30.225 188.265 1.00 58.89 90 GLU B O 1
ATOM 4119 N N . LEU B 1 91 ? 27.199 30.715 188.777 1.00 53.33 91 LEU B N 1
ATOM 4120 C CA . LEU B 1 91 ? 26.964 32.101 189.222 1.00 52.84 91 LEU B CA 1
ATOM 4121 C C . LEU B 1 91 ? 26.448 32.953 188.068 1.00 57.71 91 LEU B C 1
ATOM 4122 O O . LEU B 1 91 ? 25.536 33.763 188.261 1.00 58.44 91 LEU B O 1
ATOM 4127 N N . ASN B 1 92 ? 27.034 32.758 186.868 1.00 54.14 92 ASN B N 1
ATOM 4128 C CA . ASN B 1 92 ? 26.668 33.469 185.643 1.00 54.94 92 ASN B CA 1
ATOM 4129 C C . ASN B 1 92 ? 25.257 33.112 185.163 1.00 60.20 92 ASN B C 1
ATOM 4130 O O . ASN B 1 92 ? 24.608 33.940 184.526 1.00 60.85 92 ASN B O 1
ATOM 4135 N N . ALA B 1 93 ? 24.777 31.897 185.500 1.00 57.01 93 ALA B N 1
ATOM 4136 C CA . ALA B 1 93 ? 23.445 31.400 185.146 1.00 58.51 93 ALA B CA 1
ATOM 4137 C C . ALA B 1 93 ? 22.352 31.878 186.124 1.00 62.53 93 ALA B C 1
ATOM 4138 O O . ALA B 1 93 ? 21.177 31.546 185.936 1.00 63.69 93 ALA B O 1
ATOM 4140 N N . GLY B 1 94 ? 22.750 32.654 187.138 1.00 57.77 94 GLY B N 1
ATOM 4141 C CA . GLY B 1 94 ? 21.867 33.189 188.171 1.00 57.89 94 GLY B CA 1
ATOM 4142 C C . GLY B 1 94 ? 21.261 32.125 189.069 1.00 62.74 94 GLY B C 1
ATOM 4143 O O . GLY B 1 94 ? 20.131 32.277 189.542 1.00 63.57 94 GLY B O 1
ATOM 4144 N N . SER B 1 95 ? 22.014 31.032 189.300 1.00 58.93 95 SER B N 1
ATOM 4145 C CA . SER B 1 95 ? 21.601 29.879 190.107 1.00 59.48 95 SER B CA 1
ATOM 4146 C C . SER B 1 95 ? 21.624 30.170 191.609 1.00 62.90 95 SER B C 1
ATOM 4147 O O . SER B 1 95 ? 22.189 31.181 192.035 1.00 61.52 95 SER B O 1
ATOM 4150 N N . SER B 1 96 ? 21.023 29.262 192.409 1.00 60.29 96 SER B N 1
ATOM 4151 C CA . SER B 1 96 ? 20.994 29.338 193.870 1.00 60.18 96 SER B CA 1
ATOM 4152 C C . SER B 1 96 ? 22.399 29.087 194.426 1.00 62.66 96 SER B C 1
ATOM 4153 O O . SER B 1 96 ? 23.206 28.453 193.743 1.00 61.83 96 SER B O 1
ATOM 4156 N N . GLU B 1 97 ? 22.695 29.568 195.658 1.00 58.93 97 GLU B N 1
ATOM 4157 C CA . GLU B 1 97 ? 24.010 29.372 196.290 1.00 57.41 97 GLU B CA 1
ATOM 4158 C C . GLU B 1 97 ? 24.353 27.886 196.448 1.00 61.84 97 GLU B C 1
ATOM 4159 O O . GLU B 1 97 ? 25.513 27.510 196.269 1.00 60.45 97 GLU B O 1
ATOM 4165 N N . SER B 1 98 ? 23.331 27.042 196.721 1.00 59.87 98 SER B N 1
ATOM 4166 C CA . SER B 1 98 ? 23.451 25.588 196.849 1.00 59.75 98 SER B CA 1
ATOM 4167 C C . SER B 1 98 ? 23.866 24.970 195.515 1.00 63.15 98 SER B C 1
ATOM 4168 O O . SER B 1 98 ? 24.740 24.110 195.509 1.00 62.21 98 SER B O 1
ATOM 4171 N N . ALA B 1 99 ? 23.256 25.419 194.394 1.00 60.28 99 ALA B N 1
ATOM 4172 C CA . ALA B 1 99 ? 23.558 24.947 193.037 1.00 59.83 99 ALA B CA 1
ATOM 4173 C C . ALA B 1 99 ? 24.977 25.326 192.613 1.00 62.22 99 ALA B C 1
ATOM 4174 O O . ALA B 1 99 ? 25.632 24.538 191.929 1.00 61.87 99 ALA B O 1
ATOM 4176 N N . VAL B 1 100 ? 25.451 26.521 193.031 1.00 57.78 100 VAL B N 1
ATOM 4177 C CA . VAL B 1 100 ? 26.800 27.019 192.744 1.00 55.96 100 VAL B CA 1
ATOM 4178 C C . VAL B 1 100 ? 27.819 26.101 193.442 1.00 59.45 100 VAL B C 1
ATOM 4179 O O . VAL B 1 100 ? 28.728 25.579 192.791 1.00 58.39 100 VAL B O 1
ATOM 4183 N N . LEU B 1 101 ? 27.620 25.862 194.753 1.00 56.22 101 LEU B N 1
ATOM 4184 C CA . LEU B 1 101 ? 28.472 24.997 195.569 1.00 55.29 101 LEU B CA 1
ATOM 4185 C C . LEU B 1 101 ? 28.381 23.537 195.128 1.00 59.12 101 LEU B C 1
ATOM 4186 O O . LEU B 1 101 ? 29.377 22.822 195.210 1.00 57.76 101 LEU B O 1
ATOM 4191 N N . SER B 1 102 ? 27.202 23.108 194.628 1.00 56.93 102 SER B N 1
ATOM 4192 C CA . SER B 1 102 ? 26.965 21.751 194.121 1.00 57.29 102 SER B CA 1
ATOM 4193 C C . SER B 1 102 ? 27.856 21.469 192.909 1.00 59.67 102 SER B C 1
ATOM 4194 O O . SER B 1 102 ? 28.483 20.415 192.861 1.00 59.04 102 SER B O 1
ATOM 4197 N N . ALA B 1 103 ? 27.946 22.424 191.957 1.00 55.53 103 ALA B N 1
ATOM 4198 C CA . ALA B 1 103 ? 28.788 22.291 190.765 1.00 54.74 103 ALA B CA 1
ATOM 4199 C C . ALA B 1 103 ? 30.274 22.273 191.125 1.00 57.31 103 ALA B C 1
ATOM 4200 O O . ALA B 1 103 ? 31.027 21.466 190.571 1.00 57.46 103 ALA B O 1
ATOM 4202 N N . ALA B 1 104 ? 30.683 23.138 192.073 1.00 52.36 104 ALA B N 1
ATOM 4203 C CA . ALA B 1 104 ? 32.060 23.243 192.542 1.00 51.01 104 ALA B CA 1
ATOM 4204 C C . ALA B 1 104 ? 32.488 21.977 193.283 1.00 54.77 104 ALA B C 1
ATOM 4205 O O . ALA B 1 104 ? 33.568 21.453 193.009 1.00 53.81 104 ALA B O 1
ATOM 4207 N N . ASN B 1 105 ? 31.634 21.471 194.197 1.00 51.95 105 ASN B N 1
ATOM 4208 C CA . ASN B 1 105 ? 31.925 20.267 194.979 1.00 51.65 105 ASN B CA 1
ATOM 4209 C C . ASN B 1 105 ? 31.842 18.996 194.148 1.00 55.23 105 ASN B C 1
ATOM 4210 O O . ASN B 1 105 ? 32.537 18.039 194.476 1.00 54.17 105 ASN B O 1
ATOM 4215 N N . SER B 1 106 ? 31.045 18.987 193.051 1.00 52.46 106 SER B N 1
ATOM 4216 C CA . SER B 1 106 ? 30.981 17.832 192.141 1.00 52.92 106 SER B CA 1
ATOM 4217 C C . SER B 1 106 ? 32.317 17.700 191.397 1.00 55.42 106 SER B C 1
ATOM 4218 O O . SER B 1 106 ? 32.766 16.585 191.134 1.00 55.10 106 SER B O 1
ATOM 4221 N N . ALA B 1 107 ? 32.965 18.850 191.104 1.00 51.01 107 ALA B N 1
ATOM 4222 C CA . ALA B 1 107 ? 34.277 18.903 190.465 1.00 50.09 107 ALA B CA 1
ATOM 4223 C C . ALA B 1 107 ? 35.334 18.350 191.440 1.00 52.87 107 ALA B C 1
ATOM 4224 O O . ALA B 1 107 ? 36.152 17.514 191.038 1.00 52.66 107 ALA B O 1
ATOM 4226 N N . ILE B 1 108 ? 35.270 18.767 192.732 1.00 48.42 108 ILE B N 1
ATOM 4227 C CA . ILE B 1 108 ? 36.172 18.296 193.793 1.00 47.50 108 ILE B CA 1
ATOM 4228 C C . ILE B 1 108 ? 35.970 16.793 194.007 1.00 51.85 108 ILE B C 1
ATOM 4229 O O . ILE B 1 108 ? 36.957 16.072 194.080 1.00 51.46 108 ILE B O 1
ATOM 4234 N N . ASP B 1 109 ? 34.705 16.319 194.051 1.00 49.00 109 ASP B N 1
ATOM 4235 C CA . ASP B 1 109 ? 34.378 14.901 194.244 1.00 49.13 109 ASP B CA 1
ATOM 4236 C C . ASP B 1 109 ? 35.042 14.007 193.208 1.00 52.90 109 ASP B C 1
ATOM 4237 O O . ASP B 1 109 ? 35.669 13.024 193.591 1.00 52.58 109 ASP B O 1
ATOM 4242 N N . SER B 1 110 ? 34.947 14.369 191.911 1.00 49.75 110 SER B N 1
ATOM 4243 C CA . SER B 1 110 ? 35.575 13.618 190.824 1.00 50.11 110 SER B CA 1
ATOM 4244 C C . SER B 1 110 ? 37.107 13.665 190.913 1.00 54.01 110 SER B C 1
ATOM 4245 O O . SER B 1 110 ? 37.761 12.651 190.659 1.00 54.22 110 SER B O 1
ATOM 4248 N N . TYR B 1 111 ? 37.672 14.828 191.289 1.00 50.44 111 TYR B N 1
ATOM 4249 C CA . TYR B 1 111 ? 39.119 15.013 191.412 1.00 50.01 111 TYR B CA 1
ATOM 4250 C C . TYR B 1 111 ? 39.687 14.219 192.583 1.00 53.08 111 TYR B C 1
ATOM 4251 O O . TYR B 1 111 ? 40.694 13.527 192.409 1.00 53.08 111 TYR B O 1
ATOM 4260 N N . GLU B 1 112 ? 39.032 14.302 193.764 1.00 48.71 112 GLU B N 1
ATOM 4261 C CA . GLU B 1 112 ? 39.426 13.595 194.987 1.00 48.00 112 GLU B CA 1
ATOM 4262 C C . GLU B 1 112 ? 39.343 12.086 194.800 1.00 51.91 112 GLU B C 1
ATOM 4263 O O . GLU B 1 112 ? 40.245 11.380 195.250 1.00 51.63 112 GLU B O 1
ATOM 4269 N N . THR B 1 113 ? 38.274 11.596 194.131 1.00 48.52 113 THR B N 1
ATOM 4270 C CA . THR B 1 113 ? 38.075 10.171 193.856 1.00 48.69 113 THR B CA 1
ATOM 4271 C C . THR B 1 113 ? 39.253 9.634 193.054 1.00 52.17 113 THR B C 1
ATOM 4272 O O . THR B 1 113 ? 39.799 8.605 193.424 1.00 51.95 113 THR B O 1
ATOM 4276 N N . THR B 1 114 ? 39.687 10.365 192.015 1.00 48.52 114 THR B N 1
ATOM 4277 C CA . THR B 1 114 ? 40.820 9.983 191.172 1.00 48.65 114 THR B CA 1
ATOM 4278 C C . THR B 1 114 ? 42.116 9.874 191.991 1.00 52.14 114 THR B C 1
ATOM 4279 O O . THR B 1 114 ? 42.773 8.836 191.941 1.00 52.03 114 THR B O 1
ATOM 4283 N N . VAL B 1 115 ? 42.446 10.925 192.771 1.00 48.04 115 VAL B N 1
ATOM 4284 C CA . VAL B 1 115 ? 43.643 10.995 193.618 1.00 47.29 115 VAL B CA 1
ATOM 4285 C C . VAL B 1 115 ? 43.636 9.893 194.680 1.00 51.63 115 VAL B C 1
ATOM 4286 O O . VAL B 1 115 ? 44.628 9.171 194.805 1.00 51.84 115 VAL B O 1
ATOM 4290 N N . ARG B 1 116 ? 42.511 9.731 195.401 1.00 48.33 116 ARG B N 1
ATOM 4291 C CA . ARG B 1 116 ? 42.370 8.698 196.433 1.00 48.32 116 ARG B CA 1
ATOM 4292 C C . ARG B 1 116 ? 42.429 7.294 195.862 1.00 52.93 116 ARG B C 1
ATOM 4293 O O . ARG B 1 116 ? 43.165 6.471 196.400 1.00 52.89 116 ARG B O 1
ATOM 4301 N N . THR B 1 117 ? 41.681 7.024 194.763 1.00 50.10 117 THR B N 1
ATOM 4302 C CA . THR B 1 117 ? 41.665 5.725 194.085 1.00 50.68 117 THR B CA 1
ATOM 4303 C C . THR B 1 117 ? 43.084 5.330 193.671 1.00 54.79 117 THR B C 1
ATOM 4304 O O . THR B 1 117 ? 43.481 4.203 193.944 1.00 54.60 117 THR B O 1
ATOM 4308 N N . ASN B 1 118 ? 43.859 6.266 193.073 1.00 51.17 118 ASN B N 1
ATOM 4309 C CA . ASN B 1 118 ? 45.245 6.010 192.659 1.00 51.07 118 ASN B CA 1
ATOM 4310 C C . ASN B 1 118 ? 46.130 5.658 193.844 1.00 54.29 118 ASN B C 1
ATOM 4311 O O . ASN B 1 118 ? 46.904 4.707 193.760 1.00 54.32 118 ASN B O 1
ATOM 4316 N N . PHE B 1 119 ? 45.988 6.406 194.954 1.00 50.28 119 PHE B N 1
ATOM 4317 C CA . PHE B 1 119 ? 46.731 6.198 196.195 1.00 49.71 119 PHE B CA 1
ATOM 4318 C C . PHE B 1 119 ? 46.417 4.831 196.815 1.00 53.82 119 PHE B C 1
ATOM 4319 O O . PHE B 1 119 ? 47.350 4.074 197.091 1.00 53.83 119 PHE B O 1
ATOM 4327 N N . TYR B 1 120 ? 45.120 4.495 196.992 1.00 50.18 120 TYR B N 1
ATOM 4328 C CA . TYR B 1 120 ? 44.716 3.205 197.561 1.00 50.15 120 TYR B CA 1
ATOM 4329 C C . TYR B 1 120 ? 45.013 2.033 196.630 1.00 54.39 120 TYR B C 1
ATOM 4330 O O . TYR B 1 120 ? 45.290 0.939 197.118 1.00 54.61 120 TYR B O 1
ATOM 4339 N N . LYS B 1 121 ? 44.978 2.261 195.299 1.00 51.09 121 LYS B N 1
ATOM 4340 C CA . LYS B 1 121 ? 45.299 1.243 194.295 1.00 51.51 121 LYS B CA 1
ATOM 4341 C C . LYS B 1 121 ? 46.752 0.791 194.440 1.00 55.66 121 LYS B C 1
ATOM 4342 O O . LYS B 1 121 ? 47.007 -0.408 194.372 1.00 56.44 121 LYS B O 1
ATOM 4348 N N . SER B 1 122 ? 47.692 1.737 194.676 1.00 51.72 122 SER B N 1
ATOM 4349 C CA . SER B 1 122 ? 49.118 1.429 194.849 1.00 51.79 122 SER B CA 1
ATOM 4350 C C . SER B 1 122 ? 49.397 0.686 196.157 1.00 55.06 122 SER B C 1
ATOM 4351 O O . SER B 1 122 ? 50.299 -0.150 196.180 1.00 55.40 122 SER B O 1
ATOM 4354 N N . TRP B 1 123 ? 48.607 0.960 197.226 1.00 50.64 123 TRP B N 1
ATOM 4355 C CA . TRP B 1 123 ? 48.709 0.251 198.506 1.00 50.35 123 TRP B CA 1
ATOM 4356 C C . TRP B 1 123 ? 48.268 -1.188 198.277 1.00 54.77 123 TRP B C 1
ATOM 4357 O O . TRP B 1 123 ? 48.988 -2.111 198.649 1.00 54.66 123 TRP B O 1
ATOM 4368 N N . ASN B 1 124 ? 47.097 -1.367 197.631 1.00 51.46 124 ASN B N 1
ATOM 4369 C CA . ASN B 1 124 ? 46.516 -2.665 197.294 1.00 51.87 124 ASN B CA 1
ATOM 4370 C C . ASN B 1 124 ? 47.490 -3.537 196.513 1.00 56.66 124 ASN B C 1
ATOM 4371 O O . ASN B 1 124 ? 47.622 -4.716 196.831 1.00 56.82 124 ASN B O 1
ATOM 4376 N N . GLU B 1 125 ? 48.214 -2.939 195.536 1.00 53.50 125 GLU B N 1
ATOM 4377 C CA . GLU B 1 125 ? 49.229 -3.604 194.709 1.00 54.11 125 GLU B CA 1
ATOM 4378 C C . GLU B 1 125 ? 50.454 -4.038 195.526 1.00 57.23 125 GLU B C 1
ATOM 4379 O O . GLU B 1 125 ? 51.009 -5.097 195.244 1.00 57.71 125 GLU B O 1
ATOM 4385 N N . THR B 1 126 ? 50.886 -3.216 196.512 1.00 52.61 126 THR B N 1
ATOM 4386 C CA . THR B 1 126 ? 52.022 -3.493 197.409 1.00 52.14 126 THR B CA 1
ATOM 4387 C C . THR B 1 126 ? 51.690 -4.715 198.272 1.00 55.90 126 THR B C 1
ATOM 4388 O O . THR B 1 126 ? 52.486 -5.649 198.380 1.00 56.00 126 THR B O 1
ATOM 4392 N N . VAL B 1 127 ? 50.490 -4.693 198.850 1.00 51.81 127 VAL B N 1
ATOM 4393 C CA . VAL B 1 127 ? 49.911 -5.677 199.753 1.00 51.47 127 VAL B CA 1
ATOM 4394 C C . VAL B 1 127 ? 49.573 -6.994 199.009 1.00 55.37 127 VAL B C 1
ATOM 4395 O O . VAL B 1 127 ? 49.791 -8.065 199.578 1.00 55.26 127 VAL B O 1
ATOM 4399 N N . ARG B 1 128 ? 49.120 -6.921 197.730 1.00 51.97 128 ARG B N 1
ATOM 4400 C CA . ARG B 1 128 ? 48.845 -8.106 196.901 1.00 52.57 128 ARG B CA 1
ATOM 4401 C C . ARG B 1 128 ? 50.148 -8.788 196.512 1.00 57.12 128 ARG B C 1
ATOM 4402 O O . ARG B 1 128 ? 50.190 -10.019 196.432 1.00 58.08 128 ARG B O 1
ATOM 4410 N N . GLU B 1 129 ? 51.201 -7.982 196.236 1.00 52.93 129 GLU B N 1
ATOM 4411 C CA . GLU B 1 129 ? 52.536 -8.456 195.869 1.00 53.00 129 GLU B CA 1
ATOM 4412 C C . GLU B 1 129 ? 53.135 -9.231 197.029 1.00 56.29 129 GLU B C 1
ATOM 4413 O O . GLU B 1 129 ? 53.631 -10.331 196.804 1.00 57.06 129 GLU B O 1
ATOM 4419 N N . LEU B 1 130 ? 53.056 -8.685 198.267 1.00 51.68 130 LEU B N 1
ATOM 4420 C CA . LEU B 1 130 ? 53.566 -9.359 199.463 1.00 51.54 130 LEU B CA 1
ATOM 4421 C C . LEU B 1 130 ? 52.930 -10.739 199.603 1.00 56.69 130 LEU B C 1
ATOM 4422 O O . LEU B 1 130 ? 53.652 -11.701 199.851 1.00 56.88 130 LEU B O 1
ATOM 4427 N N . GLU B 1 131 ? 51.604 -10.841 199.375 1.00 53.54 131 GLU B N 1
ATOM 4428 C CA . GLU B 1 131 ? 50.874 -12.108 199.416 1.00 54.06 131 GLU B CA 1
ATOM 4429 C C . GLU B 1 131 ? 51.393 -13.072 198.346 1.00 58.18 131 GLU B C 1
ATOM 4430 O O . GLU B 1 131 ? 51.601 -14.248 198.649 1.00 58.99 131 GLU B O 1
ATOM 4436 N N . ALA B 1 132 ? 51.623 -12.570 197.112 1.00 54.00 132 ALA B N 1
ATOM 4437 C CA . ALA B 1 132 ? 52.147 -13.371 196.001 1.00 54.49 132 ALA B CA 1
ATOM 4438 C C . ALA B 1 132 ? 53.561 -13.874 196.312 1.00 57.83 132 ALA B C 1
ATOM 4439 O O . ALA B 1 132 ? 53.888 -15.021 195.992 1.00 58.34 132 ALA B O 1
ATOM 4441 N N . MET B 1 133 ? 54.379 -13.025 196.971 1.00 53.16 133 MET B N 1
ATOM 4442 C CA . MET B 1 133 ? 55.744 -13.347 197.393 1.00 53.00 133 MET B CA 1
ATOM 4443 C C . MET B 1 133 ? 55.704 -14.385 198.516 1.00 56.91 133 MET B C 1
ATOM 4444 O O . MET B 1 133 ? 56.492 -15.331 198.497 1.00 57.32 133 MET B O 1
ATOM 4449 N N . THR B 1 134 ? 54.750 -14.231 199.461 1.00 52.80 134 THR B N 1
ATOM 4450 C CA . THR B 1 134 ? 54.522 -15.149 200.580 1.00 52.62 134 THR B CA 1
ATOM 4451 C C . THR B 1 134 ? 54.138 -16.528 200.043 1.00 57.45 134 THR B C 1
ATOM 4452 O O . THR B 1 134 ? 54.725 -17.520 200.474 1.00 57.61 134 THR B O 1
ATOM 4456 N N . GLN B 1 135 ? 53.197 -16.583 199.075 1.00 54.61 135 GLN B N 1
ATOM 4457 C CA . GLN B 1 135 ? 52.754 -17.832 198.443 1.00 55.85 135 GLN B CA 1
ATOM 4458 C C . GLN B 1 135 ? 53.906 -18.584 197.766 1.00 60.43 135 GLN B C 1
ATOM 4459 O O . GLN B 1 135 ? 53.957 -19.815 197.840 1.00 60.79 135 GLN B O 1
ATOM 4465 N N . THR B 1 136 ? 54.843 -17.833 197.142 1.00 57.05 136 THR B N 1
ATOM 4466 C CA . THR B 1 136 ? 56.038 -18.365 196.485 1.00 57.83 136 THR B CA 1
ATOM 4467 C C . THR B 1 136 ? 56.949 -19.037 197.526 1.00 62.12 136 THR B C 1
ATOM 4468 O O . THR B 1 136 ? 57.323 -20.189 197.335 1.00 62.94 136 THR B O 1
ATOM 4472 N N . VAL B 1 137 ? 57.255 -18.336 198.641 1.00 57.92 137 VAL B N 1
ATOM 4473 C CA . VAL B 1 137 ? 58.076 -18.840 199.754 1.00 57.71 137 VAL B CA 1
ATOM 4474 C C . VAL B 1 137 ? 57.468 -20.126 200.336 1.00 63.95 137 VAL B C 1
ATOM 4475 O O . VAL B 1 137 ? 58.199 -21.084 200.592 1.00 64.35 137 VAL B O 1
ATOM 4479 N N . ILE B 1 138 ? 56.128 -20.156 200.494 1.00 61.52 138 ILE B N 1
ATOM 4480 C CA . ILE B 1 138 ? 55.370 -21.320 200.976 1.00 62.48 138 ILE B CA 1
ATOM 4481 C C . ILE B 1 138 ? 55.560 -22.514 200.016 1.00 68.40 138 ILE B C 1
ATOM 4482 O O . ILE B 1 138 ? 55.703 -23.638 200.475 1.00 69.00 138 ILE B O 1
ATOM 4487 N N . ALA B 1 139 ? 55.583 -22.256 198.697 1.00 66.18 139 ALA B N 1
ATOM 4488 C CA . ALA B 1 139 ? 55.767 -23.281 197.669 1.00 68.06 139 ALA B CA 1
ATOM 4489 C C . ALA B 1 139 ? 57.229 -23.810 197.580 1.00 73.08 139 ALA B C 1
ATOM 4490 O O . ALA B 1 139 ? 57.428 -24.925 197.104 1.00 74.06 139 ALA B O 1
ATOM 4492 N N . HIS B 1 140 ? 58.226 -23.039 198.100 1.00 69.12 140 HIS B N 1
ATOM 4493 C CA . HIS B 1 140 ? 59.667 -23.370 198.104 1.00 69.40 140 HIS B CA 1
ATOM 4494 C C . HIS B 1 140 ? 60.160 -23.813 199.485 1.00 72.97 140 HIS B C 1
ATOM 4495 O O . HIS B 1 140 ? 59.810 -23.205 200.491 1.00 71.86 140 HIS B O 1
ATOM 4502 N N . ALA B 1 141 ? 61.011 -24.842 199.520 1.00 70.48 141 ALA B N 1
ATOM 4503 C CA . ALA B 1 141 ? 61.483 -25.496 200.739 1.00 70.05 141 ALA B CA 1
ATOM 4504 C C . ALA B 1 141 ? 62.498 -24.743 201.614 1.00 71.99 141 ALA B C 1
ATOM 4505 O O . ALA B 1 141 ? 62.290 -24.690 202.832 1.00 71.45 141 ALA B O 1
ATOM 4507 N N . ASP B 1 142 ? 63.622 -24.256 201.051 1.00 66.87 142 ASP B N 1
ATOM 4508 C CA . ASP B 1 142 ? 64.655 -23.678 201.910 1.00 65.38 142 ASP B CA 1
ATOM 4509 C C . ASP B 1 142 ? 64.563 -22.173 202.136 1.00 66.17 142 ASP B C 1
ATOM 4510 O O . ASP B 1 142 ? 65.529 -21.569 202.615 1.00 66.10 142 ASP B O 1
ATOM 4515 N N . VAL B 1 143 ? 63.396 -21.578 201.876 1.00 60.05 143 VAL B N 1
ATOM 4516 C CA . VAL B 1 143 ? 63.186 -20.175 202.207 1.00 58.13 143 VAL B CA 1
ATOM 4517 C C . VAL B 1 143 ? 62.080 -20.148 203.255 1.00 59.61 143 VAL B C 1
ATOM 4518 O O . VAL B 1 143 ? 61.022 -20.757 203.065 1.00 58.29 143 VAL B O 1
ATOM 4522 N N . GLY B 1 144 ? 62.393 -19.546 204.392 1.00 55.84 144 GLY B N 1
ATOM 4523 C CA . GLY B 1 144 ? 61.464 -19.412 205.503 1.00 55.38 144 GLY B CA 1
ATOM 4524 C C . GLY B 1 144 ? 60.604 -18.174 205.368 1.00 58.96 144 GLY B C 1
ATOM 4525 O O . GLY B 1 144 ? 61.006 -17.204 204.719 1.00 58.49 144 GLY B O 1
ATOM 4526 N N . LEU B 1 145 ? 59.412 -18.197 205.991 1.00 55.22 145 LEU B N 1
ATOM 4527 C CA . LEU B 1 145 ? 58.473 -17.078 205.996 1.00 54.21 145 LEU B CA 1
ATOM 4528 C C . LEU B 1 145 ? 59.065 -15.871 206.709 1.00 58.93 145 LEU B C 1
ATOM 4529 O O . LEU B 1 145 ? 58.728 -14.741 206.361 1.00 58.05 145 LEU B O 1
ATOM 4534 N N . SER B 1 146 ? 59.977 -16.111 207.677 1.00 56.83 146 SER B N 1
ATOM 4535 C CA . SER B 1 146 ? 60.691 -15.074 208.428 1.00 57.35 146 SER B CA 1
ATOM 4536 C C . SER B 1 146 ? 61.503 -14.162 207.498 1.00 61.38 146 SER B C 1
ATOM 4537 O O . SER B 1 146 ? 61.841 -13.045 207.887 1.00 61.67 146 SER B O 1
ATOM 4540 N N . TYR B 1 147 ? 61.801 -14.632 206.272 1.00 57.67 147 TYR B N 1
ATOM 4541 C CA . TYR B 1 147 ? 62.540 -13.843 205.294 1.00 57.64 147 TYR B CA 1
ATOM 4542 C C . TYR B 1 147 ? 61.663 -12.774 204.627 1.00 60.44 147 TYR B C 1
ATOM 4543 O O . TYR B 1 147 ? 62.127 -11.650 204.441 1.00 60.08 147 TYR B O 1
ATOM 4552 N N . ILE B 1 148 ? 60.427 -13.140 204.229 1.00 56.08 148 ILE B N 1
ATOM 4553 C CA . ILE B 1 148 ? 59.502 -12.288 203.482 1.00 55.02 148 ILE B CA 1
ATOM 4554 C C . ILE B 1 148 ? 58.443 -11.584 204.365 1.00 58.72 148 ILE B C 1
ATOM 4555 O O . ILE B 1 148 ? 57.992 -10.499 204.000 1.00 58.15 148 ILE B O 1
ATOM 4560 N N . THR B 1 149 ? 58.032 -12.189 205.488 1.00 55.64 149 THR B N 1
ATOM 4561 C CA . THR B 1 149 ? 57.052 -11.574 206.389 1.00 55.38 149 THR B CA 1
ATOM 4562 C C . THR B 1 149 ? 57.647 -11.464 207.783 1.00 61.40 149 THR B C 1
ATOM 4563 O O . THR B 1 149 ? 57.548 -12.396 208.587 1.00 61.89 149 THR B O 1
ATOM 4567 N N . ASP B 1 150 ? 58.339 -10.349 208.029 1.00 59.02 150 ASP B N 1
ATOM 4568 C CA . ASP B 1 150 ? 58.946 -10.060 209.319 1.00 60.57 150 ASP B CA 1
ATOM 4569 C C . ASP B 1 150 ? 58.316 -8.781 209.837 1.00 65.17 150 ASP B C 1
ATOM 4570 O O . ASP B 1 150 ? 58.661 -7.682 209.396 1.00 64.69 150 ASP B O 1
ATOM 4575 N N . PHE B 1 151 ? 57.353 -8.944 210.743 1.00 62.72 151 PHE B N 1
ATOM 4576 C CA . PHE B 1 151 ? 56.636 -7.840 211.367 1.00 63.31 151 PHE B CA 1
ATOM 4577 C C . PHE B 1 151 ? 56.966 -7.842 212.860 1.00 70.55 151 PHE B C 1
ATOM 4578 O O . PHE B 1 151 ? 56.142 -7.454 213.686 1.00 71.30 151 PHE B O 1
ATOM 4586 N N . GLY B 1 152 ? 58.183 -8.282 213.181 1.00 68.76 152 GLY B N 1
ATOM 4587 C CA . GLY B 1 152 ? 58.664 -8.415 214.551 1.00 71.36 152 GLY B CA 1
ATOM 4588 C C . GLY B 1 152 ? 58.258 -9.762 215.106 1.00 76.85 152 GLY B C 1
ATOM 4589 O O . GLY B 1 152 ? 57.160 -10.246 214.803 1.00 76.15 152 GLY B O 1
ATOM 4590 N N . ASP B 1 153 ? 59.136 -10.385 215.910 1.00 74.78 153 ASP B N 1
ATOM 4591 C CA . ASP B 1 153 ? 58.892 -11.712 216.485 1.00 75.13 153 ASP B CA 1
ATOM 4592 C C . ASP B 1 153 ? 58.368 -12.675 215.375 1.00 76.11 153 ASP B C 1
ATOM 4593 O O . ASP B 1 153 ? 57.237 -13.170 215.479 1.00 75.64 153 ASP B O 1
ATOM 4598 N N . PRO B 1 154 ? 59.111 -12.891 214.258 1.00 70.08 154 PRO B N 1
ATOM 4599 C CA . PRO B 1 154 ? 58.570 -13.769 213.223 1.00 67.71 154 PRO B CA 1
ATOM 4600 C C . PRO B 1 154 ? 58.867 -15.247 213.482 1.00 70.49 154 PRO B C 1
ATOM 4601 O O . PRO B 1 154 ? 59.923 -15.767 213.108 1.00 70.34 154 PRO B O 1
ATOM 4605 N N . ARG B 1 155 ? 57.920 -15.918 214.153 1.00 65.74 155 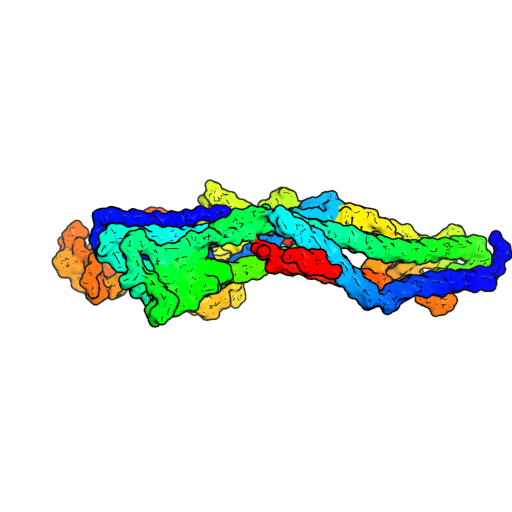ARG B N 1
ATOM 4606 C CA . ARG B 1 155 ? 57.978 -17.341 214.486 1.00 64.81 155 ARG B CA 1
ATOM 4607 C C . ARG B 1 155 ? 56.720 -17.991 213.921 1.00 66.66 155 ARG B C 1
ATOM 4608 O O . ARG B 1 155 ? 55.619 -17.575 214.268 1.00 66.75 155 ARG B O 1
ATOM 4616 N N . PHE B 1 156 ? 56.874 -18.982 213.035 1.00 61.74 156 PHE B N 1
ATOM 4617 C CA . PHE B 1 156 ? 55.722 -19.628 212.399 1.00 60.96 156 PHE B CA 1
ATOM 4618 C C . PHE B 1 156 ? 55.581 -21.103 212.776 1.00 65.42 156 PHE B C 1
ATOM 4619 O O . PHE B 1 156 ? 54.861 -21.852 212.100 1.00 64.79 156 PHE B O 1
ATOM 4627 N N . GLY B 1 157 ? 56.234 -21.484 213.877 1.00 62.84 157 GLY B N 1
ATOM 4628 C CA . GLY B 1 157 ? 56.230 -22.840 214.412 1.00 63.80 157 GLY B CA 1
ATOM 4629 C C . GLY B 1 157 ? 54.879 -23.519 214.529 1.00 68.59 157 GLY B C 1
ATOM 4630 O O . GLY B 1 157 ? 54.808 -24.741 214.397 1.00 69.06 157 GLY B O 1
ATOM 4631 N N . ASN B 1 158 ? 53.803 -22.746 214.785 1.00 65.33 158 ASN B N 1
ATOM 4632 C CA . ASN B 1 158 ? 52.433 -23.256 214.937 1.00 66.49 158 ASN B CA 1
ATOM 4633 C C . ASN B 1 158 ? 51.541 -22.998 213.698 1.00 69.80 158 ASN B C 1
ATOM 4634 O O . ASN B 1 158 ? 50.355 -23.338 213.710 1.00 70.64 158 ASN B O 1
ATOM 4639 N N . LEU B 1 159 ? 52.123 -22.450 212.612 1.00 64.77 159 LEU B N 1
ATOM 4640 C CA . LEU B 1 159 ? 51.384 -22.170 211.380 1.00 63.80 159 LEU B CA 1
ATOM 4641 C C . LEU B 1 159 ? 51.326 -23.393 210.467 1.00 69.70 159 LEU B C 1
ATOM 4642 O O . LEU B 1 159 ? 52.369 -23.907 210.078 1.00 68.88 159 LEU B O 1
ATOM 4647 N N . ALA B 1 160 ? 50.105 -23.831 210.100 1.00 68.71 160 ALA B N 1
ATOM 4648 C CA . ALA B 1 160 ? 49.850 -24.989 209.230 1.00 69.85 160 ALA B CA 1
ATOM 4649 C C . ALA B 1 160 ? 50.546 -24.884 207.870 1.00 73.71 160 ALA B C 1
ATOM 4650 O O . ALA B 1 160 ? 50.715 -23.779 207.353 1.00 72.09 160 ALA B O 1
ATOM 4652 N N . SER B 1 161 ? 50.956 -26.033 207.299 1.00 71.75 161 SER B N 1
ATOM 4653 C CA . SER B 1 161 ? 51.623 -26.104 205.993 1.00 71.06 161 SER B CA 1
ATOM 4654 C C . SER B 1 161 ? 50.653 -25.698 204.876 1.00 75.40 161 SER B C 1
ATOM 4655 O O . SER B 1 161 ? 49.486 -26.095 204.893 1.00 76.69 161 SER B O 1
ATOM 4658 N N . GLY B 1 162 ? 51.137 -24.874 203.951 1.00 70.60 162 GLY B N 1
ATOM 4659 C CA . GLY B 1 162 ? 50.353 -24.379 202.822 1.00 70.71 162 GLY B CA 1
ATOM 4660 C C . GLY B 1 162 ? 49.425 -23.225 203.148 1.00 74.15 162 GLY B C 1
ATOM 4661 O O . GLY B 1 162 ? 48.672 -22.777 202.281 1.00 74.57 162 GLY B O 1
ATOM 4662 N N . THR B 1 163 ? 49.478 -22.735 204.399 1.00 69.30 163 THR B N 1
ATOM 4663 C CA . THR B 1 163 ? 48.672 -21.631 204.917 1.00 68.13 163 THR B CA 1
ATOM 4664 C C . THR B 1 163 ? 49.529 -20.367 204.979 1.00 69.11 163 THR B C 1
ATOM 4665 O O . THR B 1 163 ? 50.683 -20.425 205.409 1.00 67.65 163 THR B O 1
ATOM 4669 N N . SER B 1 164 ? 48.963 -19.231 204.548 1.00 64.73 164 SER B N 1
ATOM 4670 C CA . SER B 1 164 ? 49.650 -17.947 204.595 1.00 62.59 164 SER B CA 1
ATOM 4671 C C . SER B 1 164 ? 49.408 -17.265 205.945 1.00 65.68 164 SER B C 1
ATOM 4672 O O . SER B 1 164 ? 48.274 -17.294 206.434 1.00 66.64 164 SER B O 1
ATOM 4675 N N . PRO B 1 165 ? 50.436 -16.618 206.557 1.00 60.23 165 PRO B N 1
ATOM 4676 C CA . PRO B 1 165 ? 50.189 -15.898 207.817 1.00 59.92 165 PRO B CA 1
ATOM 4677 C C . PRO B 1 165 ? 49.430 -14.580 207.576 1.00 62.06 165 PRO B C 1
ATOM 4678 O O . PRO B 1 165 ? 48.987 -13.938 208.530 1.00 62.07 165 PRO B O 1
ATOM 4682 N N . ASN B 1 166 ? 49.275 -14.194 206.289 1.00 57.06 166 ASN B N 1
ATOM 4683 C CA . ASN B 1 166 ? 48.599 -12.978 205.837 1.00 55.81 166 ASN B CA 1
ATOM 4684 C C . ASN B 1 166 ? 47.143 -13.209 205.446 1.00 61.00 166 ASN B C 1
ATOM 4685 O O . ASN B 1 166 ? 46.782 -14.290 204.978 1.00 62.01 166 ASN B O 1
ATOM 4690 N N . THR B 1 167 ? 46.325 -12.158 205.602 1.00 57.58 167 THR B N 1
ATOM 4691 C CA . THR B 1 167 ? 44.911 -12.102 205.224 1.00 58.29 167 THR B CA 1
ATOM 4692 C C . THR B 1 167 ? 44.657 -10.708 204.642 1.00 60.53 167 THR B C 1
ATOM 4693 O O . THR B 1 167 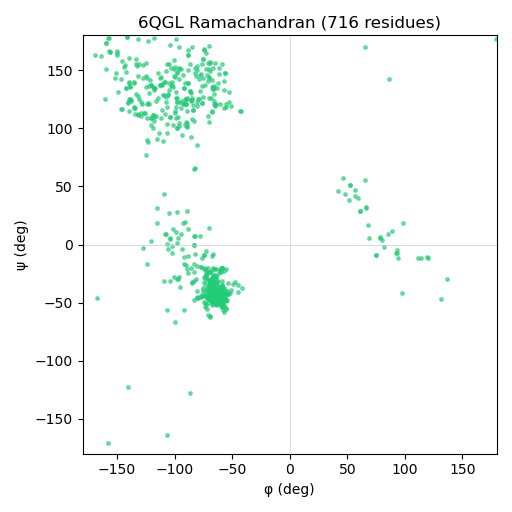? 44.934 -9.709 205.309 1.00 59.03 167 THR B O 1
ATOM 4697 N N . LEU B 1 168 ? 44.176 -10.645 203.387 1.00 57.23 168 LEU B N 1
ATOM 4698 C CA . LEU B 1 168 ? 43.850 -9.380 202.726 1.00 56.33 168 LEU B CA 1
ATOM 4699 C C . LEU B 1 168 ? 42.347 -9.178 202.875 1.00 62.26 168 LEU B C 1
ATOM 4700 O O . LEU B 1 168 ? 41.554 -9.820 202.179 1.00 63.10 168 LEU B O 1
ATOM 4705 N N . LYS B 1 169 ? 41.965 -8.337 203.849 1.00 59.26 169 LYS B N 1
ATOM 4706 C CA . LYS B 1 169 ? 40.573 -8.052 204.201 1.00 60.67 169 LYS B CA 1
ATOM 4707 C C . LYS B 1 169 ? 39.991 -6.925 203.363 1.00 64.85 169 LYS B C 1
ATOM 4708 O O . LYS B 1 169 ? 40.618 -5.876 203.227 1.00 62.89 169 LYS B O 1
ATOM 4714 N N . ASP B 1 170 ? 38.784 -7.137 202.813 1.00 63.68 170 ASP B N 1
ATOM 4715 C CA . ASP B 1 170 ? 38.086 -6.127 202.017 1.00 63.57 170 ASP B CA 1
ATOM 4716 C C . ASP B 1 170 ? 37.494 -5.064 202.936 1.00 68.03 170 ASP B C 1
ATOM 4717 O O . ASP B 1 170 ? 36.715 -5.387 203.836 1.00 69.24 170 ASP B O 1
ATOM 4722 N N . THR B 1 171 ? 37.894 -3.802 202.723 1.00 63.49 171 THR B N 1
ATOM 4723 C CA . THR B 1 171 ? 37.429 -2.652 203.495 1.00 63.53 171 THR B CA 1
ATOM 4724 C C . THR B 1 171 ? 36.815 -1.640 202.543 1.00 67.69 171 THR B C 1
ATOM 4725 O O . THR B 1 171 ? 37.485 -1.184 201.616 1.00 65.95 171 THR B O 1
ATOM 4729 N N . THR B 1 172 ? 35.535 -1.302 202.768 1.00 66.00 172 THR B N 1
ATOM 4730 C CA . THR B 1 172 ? 34.797 -0.344 201.947 1.00 65.63 172 THR B CA 1
ATOM 4731 C C . THR B 1 172 ? 35.157 1.096 202.316 1.00 68.03 172 THR B C 1
ATOM 4732 O O . THR B 1 172 ? 35.048 1.495 203.479 1.00 67.86 172 THR B O 1
ATOM 4736 N N . VAL B 1 173 ? 35.586 1.861 201.305 1.00 63.24 173 VAL B N 1
ATOM 4737 C CA . VAL B 1 173 ? 35.922 3.282 201.391 1.00 61.67 173 VAL B CA 1
ATOM 4738 C C . VAL B 1 173 ? 34.825 4.024 200.628 1.00 65.83 173 VAL B C 1
ATOM 4739 O O . VAL B 1 173 ? 34.508 3.639 199.501 1.00 66.01 173 VAL B O 1
ATOM 4743 N N . SER B 1 174 ? 34.218 5.048 201.252 1.00 62.25 174 SER B N 1
ATOM 4744 C CA . SER B 1 174 ? 33.170 5.833 200.607 1.00 62.40 174 SER B CA 1
ATOM 4745 C C . SER B 1 174 ? 33.791 7.000 199.848 1.00 63.45 174 SER B C 1
ATOM 4746 O O . SER B 1 174 ? 34.221 7.990 200.452 1.00 62.23 174 SER B O 1
ATOM 4749 N N . MET B 1 175 ? 33.901 6.844 198.520 1.00 58.70 175 MET B N 1
ATOM 4750 C CA . MET B 1 175 ? 34.477 7.859 197.641 1.00 56.65 175 MET B CA 1
ATOM 4751 C C . MET B 1 175 ? 33.541 9.067 197.542 1.00 60.86 175 MET B C 1
ATOM 4752 O O . MET B 1 175 ? 32.320 8.880 197.586 1.00 62.04 175 MET B O 1
ATOM 4757 N N . PRO B 1 176 ? 34.079 10.314 197.459 1.00 56.05 176 PRO B N 1
ATOM 4758 C CA . PRO B 1 176 ? 33.202 11.497 197.424 1.00 55.89 176 PRO B CA 1
ATOM 4759 C C . PRO B 1 176 ? 32.185 11.560 196.286 1.00 60.28 176 PRO B C 1
ATOM 4760 O O . PRO B 1 176 ? 31.201 12.285 196.415 1.00 60.69 176 PRO B O 1
ATOM 4764 N N . ASP B 1 177 ? 32.403 10.810 195.188 1.00 56.59 177 ASP B N 1
ATOM 4765 C CA . ASP B 1 177 ? 31.482 10.810 194.050 1.00 57.68 177 ASP B CA 1
ATOM 4766 C C . ASP B 1 177 ? 30.274 9.865 194.238 1.00 64.31 177 ASP B C 1
ATOM 4767 O O . ASP B 1 177 ? 29.484 9.679 193.309 1.00 65.62 177 ASP B O 1
ATOM 4772 N N . GLY B 1 178 ? 30.135 9.306 195.441 1.00 61.53 178 GLY B N 1
ATOM 4773 C CA . GLY B 1 178 ? 29.037 8.417 195.799 1.00 63.79 178 GLY B CA 1
ATOM 4774 C C . GLY B 1 178 ? 29.304 6.940 195.607 1.00 68.98 178 GLY B C 1
ATOM 4775 O O . GLY B 1 178 ? 28.484 6.113 196.014 1.00 70.83 178 GLY B O 1
ATOM 4776 N N . THR B 1 179 ? 30.450 6.596 194.985 1.00 64.20 179 THR B N 1
ATOM 4777 C CA . THR B 1 179 ? 30.850 5.210 194.714 1.00 64.57 179 THR B CA 1
ATOM 4778 C C . THR B 1 179 ? 31.639 4.613 195.880 1.00 67.32 179 THR B C 1
ATOM 4779 O O . THR B 1 179 ? 32.147 5.352 196.725 1.00 65.67 179 THR B O 1
ATOM 4783 N N . ASN B 1 180 ? 31.752 3.274 195.908 1.00 64.53 180 ASN B N 1
ATOM 4784 C CA . ASN B 1 180 ? 32.511 2.548 196.920 1.00 63.40 180 ASN B CA 1
ATOM 4785 C C . ASN B 1 180 ? 33.778 1.964 196.313 1.00 65.45 180 ASN B C 1
ATOM 4786 O O . ASN B 1 180 ? 33.748 1.465 195.186 1.00 65.72 180 ASN B O 1
ATOM 4791 N N . PHE B 1 181 ? 34.886 2.022 197.063 1.00 60.36 181 PHE B N 1
ATOM 4792 C CA . PHE B 1 181 ? 36.169 1.451 196.652 1.00 59.27 181 PHE B CA 1
ATOM 4793 C C . PHE B 1 181 ? 36.613 0.403 197.667 1.00 63.97 181 PHE B C 1
ATOM 4794 O O . PHE B 1 181 ? 36.500 0.628 198.875 1.00 63.86 181 PHE B O 1
ATOM 4802 N N . THR B 1 182 ? 37.124 -0.735 197.176 1.00 60.99 182 THR B N 1
ATOM 4803 C CA . THR B 1 182 ? 37.621 -1.801 198.041 1.00 60.95 182 THR B CA 1
ATOM 4804 C C . THR B 1 182 ? 39.107 -1.592 198.349 1.00 62.89 182 THR B C 1
ATOM 4805 O O . THR B 1 182 ? 39.969 -1.818 197.492 1.00 62.06 182 THR B O 1
ATOM 4809 N N . LEU B 1 183 ? 39.387 -1.136 199.575 1.00 58.44 183 LEU B N 1
ATOM 4810 C CA . LEU B 1 183 ? 40.735 -0.953 200.101 1.00 56.72 183 LEU B CA 1
ATOM 4811 C C . LEU B 1 183 ? 41.090 -2.256 200.813 1.00 61.10 183 LEU B C 1
ATOM 4812 O O . LEU B 1 183 ? 40.255 -2.811 201.530 1.00 62.30 183 LEU B O 1
ATOM 4817 N N . LEU B 1 184 ? 42.303 -2.767 200.586 1.00 56.36 184 LEU B N 1
ATOM 4818 C CA . LEU B 1 184 ? 42.724 -4.005 201.228 1.00 56.26 184 LEU B CA 1
ATOM 4819 C C . LEU B 1 184 ? 43.392 -3.709 202.558 1.00 59.82 184 LEU B C 1
ATOM 4820 O O . LEU B 1 184 ? 44.364 -2.958 202.612 1.00 58.60 184 LEU B O 1
ATOM 4825 N N . THR B 1 185 ? 42.829 -4.252 203.638 1.00 57.15 185 THR B N 1
ATOM 4826 C CA . THR B 1 185 ? 43.388 -4.114 204.974 1.00 56.76 185 THR B CA 1
ATOM 4827 C C . THR B 1 185 ? 44.302 -5.313 205.173 1.00 59.84 185 THR B C 1
ATOM 4828 O O . THR B 1 185 ? 43.864 -6.464 205.052 1.00 60.15 185 THR B O 1
ATOM 4832 N N . PHE B 1 186 ? 45.580 -5.033 205.431 1.00 54.81 186 PHE B N 1
ATOM 4833 C CA . PHE B 1 186 ? 46.575 -6.068 205.628 1.00 54.28 186 PHE B CA 1
ATOM 4834 C C . PHE B 1 186 ? 46.582 -6.587 207.060 1.00 58.90 186 PHE B C 1
ATOM 4835 O O . PHE B 1 186 ? 46.932 -5.849 207.980 1.00 58.98 186 PHE B O 1
ATOM 4843 N N . ARG B 1 187 ? 46.237 -7.871 207.232 1.00 55.65 187 ARG B N 1
ATOM 4844 C CA . ARG B 1 187 ? 46.278 -8.565 208.517 1.00 56.46 187 ARG B CA 1
ATOM 4845 C C . ARG B 1 187 ? 47.382 -9.627 208.436 1.00 59.76 187 ARG B C 1
ATOM 4846 O O . ARG B 1 187 ? 47.511 -10.298 207.410 1.00 58.65 187 ARG B O 1
ATOM 4854 N N . HIS B 1 188 ? 48.184 -9.754 209.505 1.00 56.61 188 HIS B N 1
ATOM 4855 C CA . HIS B 1 188 ? 49.271 -10.722 209.617 1.00 56.18 188 HIS B CA 1
ATOM 4856 C C . HIS B 1 188 ? 49.266 -11.342 211.008 1.00 61.98 188 HIS B C 1
ATOM 4857 O O . HIS B 1 188 ? 49.335 -10.618 211.999 1.00 62.50 188 HIS B O 1
ATOM 4864 N N . ASN B 1 189 ? 49.199 -12.677 211.078 1.00 59.45 189 ASN B N 1
ATOM 4865 C CA . ASN B 1 189 ? 49.220 -13.440 212.327 1.00 61.16 189 ASN B CA 1
ATOM 4866 C C . ASN B 1 189 ? 50.184 -14.616 212.147 1.00 65.13 189 ASN B C 1
ATOM 4867 O O . ASN B 1 189 ? 49.947 -15.477 211.294 1.00 64.39 189 ASN B O 1
ATOM 4872 N N . THR B 1 190 ? 51.261 -14.656 212.962 1.00 62.40 190 THR B N 1
ATOM 4873 C CA . THR B 1 190 ? 52.305 -15.692 212.900 1.00 62.21 190 THR B CA 1
ATOM 4874 C C . THR B 1 190 ? 51.769 -17.130 213.125 1.00 68.00 190 THR B C 1
ATOM 4875 O O . THR B 1 190 ? 52.399 -18.076 212.648 1.00 67.23 190 THR B O 1
ATOM 4879 N N . GLY B 1 191 ? 50.621 -17.278 213.800 1.00 66.89 191 GLY B N 1
ATOM 4880 C CA . GLY B 1 191 ? 49.978 -18.578 213.995 1.00 68.50 191 GLY B CA 1
ATOM 4881 C C . GLY B 1 191 ? 49.755 -19.089 215.404 1.00 75.70 191 GLY B C 1
ATOM 4882 O O . GLY B 1 191 ? 49.048 -20.086 215.583 1.00 76.77 191 GLY B O 1
ATOM 4883 N N . TRP B 1 192 ? 50.363 -18.439 216.411 1.00 73.51 192 TRP B N 1
ATOM 4884 C CA . TRP B 1 192 ? 50.223 -18.836 217.815 1.00 76.17 192 TRP B CA 1
ATOM 4885 C C . TRP B 1 192 ? 48.855 -18.423 218.360 1.00 82.96 192 TRP B C 1
ATOM 4886 O O . TRP B 1 192 ? 48.209 -17.538 217.794 1.00 81.77 192 TRP B O 1
ATOM 4897 N N . ASP B 1 193 ? 48.409 -19.067 219.450 1.00 83.12 193 ASP B N 1
ATOM 4898 C CA . ASP B 1 193 ? 47.138 -18.724 220.093 1.00 85.85 193 ASP B CA 1
ATOM 4899 C C . ASP B 1 193 ? 47.354 -17.500 220.989 1.00 91.02 193 ASP B C 1
ATOM 4900 O O . ASP B 1 193 ? 48.457 -17.315 221.493 1.00 90.79 193 ASP B O 1
ATOM 4905 N N . SER B 1 194 ? 46.328 -16.653 221.180 1.00 88.69 194 SER B N 1
ATOM 4906 C CA . SER B 1 194 ? 46.367 -15.377 221.931 1.00 89.76 194 SER B CA 1
ATOM 4907 C C . SER B 1 194 ? 47.158 -15.342 223.282 1.00 96.17 194 SER B C 1
ATOM 4908 O O . SER B 1 194 ? 47.789 -14.330 223.587 1.00 96.00 194 SER B O 1
ATOM 4911 N N . GLY B 1 195 ? 47.100 -16.422 224.053 1.00 94.70 195 GLY B N 1
ATOM 4912 C CA . GLY B 1 195 ? 47.709 -16.580 225.369 1.00 97.39 195 GLY B CA 1
ATOM 4913 C C . GLY B 1 195 ? 49.177 -16.948 225.368 1.00 99.52 195 GLY B C 1
ATOM 4914 O O . GLY B 1 195 ? 49.807 -16.951 226.428 1.00 101.42 195 GLY B O 1
ATOM 4915 N N . ASN B 1 196 ? 49.729 -17.265 224.183 1.00 92.30 196 ASN B N 1
ATOM 4916 C CA . ASN B 1 196 ? 51.143 -17.594 223.997 1.00 90.57 196 ASN B CA 1
ATOM 4917 C C . ASN B 1 196 ? 51.964 -16.302 224.019 1.00 94.02 196 ASN B C 1
ATOM 4918 O O . ASN B 1 196 ? 51.486 -15.264 223.558 1.00 92.42 196 ASN B O 1
ATOM 4923 N N . ALA B 1 197 ? 53.203 -16.369 224.546 1.00 91.60 197 ALA B N 1
ATOM 4924 C CA . ALA B 1 197 ? 54.124 -15.227 224.624 1.00 91.32 197 ALA B CA 1
ATOM 4925 C C . ALA B 1 197 ? 54.592 -14.788 223.234 1.00 91.38 197 ALA B C 1
ATOM 4926 O O . ALA B 1 197 ? 54.898 -13.611 223.030 1.00 90.33 197 ALA B O 1
ATOM 4928 N N . ALA B 1 198 ? 54.642 -15.743 222.286 1.00 85.64 198 ALA B N 1
ATOM 4929 C CA . ALA B 1 198 ? 55.055 -15.542 220.900 1.00 82.13 198 ALA B CA 1
ATOM 4930 C C . ALA B 1 198 ? 53.976 -14.878 220.038 1.00 84.18 198 ALA B C 1
ATOM 4931 O O . ALA B 1 198 ? 54.310 -14.344 218.977 1.00 81.78 198 ALA B O 1
ATOM 4933 N N . TYR B 1 199 ? 52.691 -14.920 220.478 1.00 81.47 199 TYR B N 1
ATOM 4934 C CA . TYR B 1 199 ? 51.543 -14.338 219.765 1.00 79.82 199 TYR B CA 1
ATOM 4935 C C . TYR B 1 199 ? 51.868 -12.963 219.204 1.00 81.52 199 TYR B C 1
ATOM 4936 O O . TYR B 1 199 ? 52.176 -12.037 219.958 1.00 82.56 199 TYR B O 1
ATOM 4945 N N . SER B 1 200 ? 51.869 -12.866 217.870 1.00 74.92 200 SER B N 1
ATOM 4946 C CA . SER B 1 200 ? 52.178 -11.646 217.135 1.00 72.73 200 SER B CA 1
ATOM 4947 C C . SER B 1 200 ? 51.153 -11.444 216.021 1.00 74.57 200 SER B C 1
ATOM 4948 O O . SER B 1 200 ? 51.029 -12.289 215.130 1.00 73.08 200 SER B O 1
ATOM 4951 N N . VAL B 1 201 ? 50.392 -10.340 216.103 1.00 71.12 201 VAL B N 1
ATOM 4952 C CA . VAL B 1 201 ? 49.364 -9.979 215.127 1.00 69.32 201 VAL B CA 1
ATOM 4953 C C . VAL B 1 201 ? 49.395 -8.473 214.827 1.00 71.28 201 VAL B C 1
ATOM 4954 O O . VAL B 1 201 ? 49.544 -7.660 215.741 1.00 72.63 201 VAL B O 1
ATOM 4958 N N . VAL B 1 202 ? 49.291 -8.122 213.536 1.00 64.72 202 VAL B N 1
ATOM 4959 C CA . VAL B 1 202 ? 49.229 -6.749 213.045 1.00 62.97 202 VAL B CA 1
ATOM 4960 C C . VAL B 1 202 ? 48.118 -6.649 211.994 1.00 64.62 202 VAL B C 1
ATOM 4961 O O . VAL B 1 202 ? 47.927 -7.579 211.212 1.00 63.31 202 VAL B O 1
ATOM 4965 N N . GLU B 1 203 ? 47.355 -5.555 212.024 1.00 60.74 203 GLU B N 1
ATOM 4966 C CA . GLU B 1 203 ? 46.278 -5.292 211.076 1.00 59.47 203 GLU B CA 1
ATOM 4967 C C . GLU B 1 203 ? 46.220 -3.793 210.841 1.00 62.50 203 GLU B C 1
ATOM 4968 O O . GLU B 1 203 ? 45.995 -3.038 211.790 1.00 63.63 203 GLU B O 1
ATOM 4974 N N . TYR B 1 204 ? 46.476 -3.358 209.592 1.00 56.66 204 TYR B N 1
ATOM 4975 C CA . TYR B 1 204 ? 46.488 -1.939 209.228 1.00 55.43 204 TYR B CA 1
ATOM 4976 C C . TYR B 1 204 ? 46.304 -1.687 207.726 1.00 58.07 204 TYR B C 1
ATOM 4977 O O . TYR B 1 204 ? 46.269 -2.625 206.927 1.00 56.91 204 TYR B O 1
ATOM 4986 N N . ASN B 1 205 ? 46.171 -0.399 207.366 1.00 54.66 205 ASN B N 1
ATOM 4987 C CA . ASN B 1 205 ? 46.018 0.132 206.011 1.00 53.36 205 ASN B CA 1
ATOM 4988 C C . ASN B 1 205 ? 46.473 1.609 206.041 1.00 57.86 205 ASN B C 1
ATOM 4989 O O . ASN B 1 205 ? 46.794 2.081 207.137 1.00 58.48 205 ASN B O 1
ATOM 4994 N N . PRO B 1 206 ? 46.502 2.383 204.922 1.00 54.01 206 PRO B N 1
ATOM 4995 C CA . PRO B 1 206 ? 46.928 3.794 205.029 1.00 54.03 206 PRO B CA 1
ATOM 4996 C C . PRO B 1 206 ? 46.070 4.677 205.948 1.00 58.90 206 PRO B C 1
ATOM 4997 O O . PRO B 1 206 ? 46.565 5.697 206.425 1.00 59.38 206 PRO B O 1
ATOM 5001 N N . LYS B 1 207 ? 44.807 4.289 206.208 1.00 55.70 207 LYS B N 1
ATOM 5002 C CA . LYS B 1 207 ? 43.879 5.060 207.038 1.00 56.77 207 LYS B CA 1
ATOM 5003 C C . LYS B 1 207 ? 44.065 4.887 208.550 1.00 62.81 207 LYS B C 1
ATOM 5004 O O . LYS B 1 207 ? 44.031 5.885 209.272 1.00 63.60 207 LYS B O 1
ATOM 5010 N N . GLU B 1 208 ? 44.210 3.632 209.035 1.00 60.02 208 GLU B N 1
ATOM 5011 C CA . GLU B 1 208 ? 44.321 3.330 210.471 1.00 61.48 208 GLU B CA 1
ATOM 5012 C C . GLU B 1 208 ? 45.035 2.009 210.787 1.00 64.95 208 GLU B C 1
ATOM 5013 O O . GLU B 1 208 ? 45.182 1.156 209.911 1.00 63.22 208 GLU B O 1
ATOM 5019 N N . VAL B 1 209 ? 45.425 1.837 212.067 1.00 62.93 209 VAL B N 1
ATOM 5020 C CA . VAL B 1 209 ? 46.007 0.615 212.624 1.00 63.09 209 VAL B CA 1
ATOM 5021 C C . VAL B 1 209 ? 44.871 -0.017 213.439 1.00 68.99 209 VAL B C 1
ATOM 5022 O O . VAL B 1 209 ? 44.462 0.546 214.459 1.00 70.72 209 VAL B O 1
ATOM 5026 N N . VAL B 1 210 ? 44.329 -1.147 212.957 1.00 65.26 210 VAL B N 1
ATOM 5027 C CA . VAL B 1 210 ? 43.232 -1.869 213.610 1.00 67.10 210 VAL B CA 1
ATOM 5028 C C . VAL B 1 210 ? 43.722 -2.507 214.923 1.00 73.98 210 VAL B C 1
ATOM 5029 O O . VAL B 1 210 ? 43.217 -2.154 215.989 1.00 76.10 210 VAL B O 1
ATOM 5033 N N . THR B 1 211 ? 44.697 -3.433 214.845 1.00 70.63 211 THR B N 1
ATOM 5034 C CA . THR B 1 211 ? 45.259 -4.107 216.025 1.00 72.75 211 THR B CA 1
ATOM 5035 C C . THR B 1 211 ? 46.761 -4.322 215.861 1.00 75.67 211 THR B C 1
ATOM 5036 O O . THR B 1 211 ? 47.201 -4.779 214.806 1.00 73.50 211 THR B O 1
ATOM 5040 N N . SER B 1 212 ? 47.542 -4.016 216.908 1.00 73.50 212 SER B N 1
ATOM 5041 C CA . SER B 1 212 ? 48.988 -4.240 216.921 1.00 72.52 212 SER B CA 1
ATOM 5042 C C . SER B 1 212 ? 49.362 -4.945 218.222 1.00 78.65 212 SER B C 1
ATOM 5043 O O . SER B 1 212 ? 49.227 -4.359 219.298 1.00 80.88 212 SER B O 1
ATOM 5046 N N . THR B 1 213 ? 49.776 -6.216 218.130 1.00 74.57 213 THR B N 1
ATOM 5047 C CA . THR B 1 213 ? 50.153 -7.009 219.302 1.00 76.61 213 THR B CA 1
ATOM 5048 C C . THR B 1 213 ? 51.516 -7.635 219.062 1.00 79.87 213 THR B C 1
ATOM 5049 O O . THR B 1 213 ? 51.643 -8.479 218.175 1.00 77.82 213 THR B O 1
ATOM 5053 N N . ASN B 1 214 ? 52.536 -7.211 219.841 1.00 77.90 214 ASN B N 1
ATOM 5054 C CA . ASN B 1 214 ? 53.924 -7.687 219.736 1.00 77.30 214 ASN B CA 1
ATOM 5055 C C . ASN B 1 214 ? 54.372 -7.671 218.264 1.00 77.92 214 ASN B C 1
ATOM 5056 O O . ASN B 1 214 ? 54.957 -8.638 217.762 1.00 76.38 214 ASN B O 1
ATOM 5061 N N . SER B 1 215 ? 54.032 -6.579 217.562 1.00 73.13 215 SER B N 1
ATOM 5062 C CA . SER B 1 215 ? 54.316 -6.428 216.143 1.00 70.16 215 SER B CA 1
ATOM 5063 C C . SER B 1 215 ? 54.538 -4.982 215.718 1.00 73.59 215 SER B C 1
ATOM 5064 O O . SER B 1 215 ? 54.175 -4.050 216.442 1.00 74.71 215 SER B O 1
ATOM 5067 N N . ASN B 1 216 ? 55.133 -4.813 214.525 1.00 68.22 216 ASN B N 1
ATOM 5068 C CA . ASN B 1 216 ? 55.428 -3.532 213.891 1.00 67.35 216 ASN B CA 1
ATOM 5069 C C . ASN B 1 216 ? 54.431 -3.282 212.760 1.00 68.94 216 ASN B C 1
ATOM 5070 O O . ASN B 1 216 ? 53.878 -4.238 212.212 1.00 66.95 216 ASN B O 1
ATOM 5075 N N . THR B 1 217 ? 54.201 -2.002 212.415 1.00 65.59 217 THR B N 1
ATOM 5076 C CA . THR B 1 217 ? 53.277 -1.608 211.345 1.00 63.58 217 THR B CA 1
ATOM 5077 C C . THR B 1 217 ? 54.012 -1.494 210.006 1.00 66.11 217 THR B C 1
ATOM 5078 O O . THR B 1 217 ? 53.551 -0.801 209.101 1.00 64.88 217 THR B O 1
ATOM 5082 N N . TYR B 1 218 ? 55.184 -2.122 209.907 1.00 62.70 218 TYR B N 1
ATOM 5083 C CA . TYR B 1 218 ? 56.014 -2.135 208.704 1.00 61.52 218 TYR B CA 1
ATOM 5084 C C . TYR B 1 218 ? 56.659 -3.500 208.564 1.00 64.91 218 TYR B C 1
ATOM 5085 O O . TYR B 1 218 ? 56.847 -4.196 209.565 1.00 65.50 218 TYR B O 1
ATOM 5094 N N . ASN B 1 219 ? 56.994 -3.882 207.329 1.00 60.13 219 ASN B N 1
ATOM 5095 C CA . ASN B 1 219 ? 57.628 -5.161 207.043 1.00 59.80 219 ASN B CA 1
ATOM 5096 C C . ASN B 1 219 ? 59.129 -4.958 206.862 1.00 64.81 219 ASN B C 1
ATOM 5097 O O . ASN B 1 219 ? 59.541 -3.931 206.322 1.00 65.03 219 ASN B O 1
ATOM 5102 N N . THR B 1 220 ? 59.943 -5.925 207.316 1.00 61.70 220 THR B N 1
ATOM 5103 C CA . THR B 1 220 ? 61.401 -5.880 207.177 1.00 62.71 220 THR B CA 1
ATOM 5104 C C . THR B 1 220 ? 61.849 -7.074 206.330 1.00 65.96 220 THR B C 1
ATOM 5105 O O . THR B 1 220 ? 61.707 -8.218 206.763 1.00 65.36 220 THR B O 1
ATOM 5109 N N . VAL B 1 221 ? 62.333 -6.808 205.103 1.00 62.43 221 VAL B N 1
ATOM 5110 C CA . VAL B 1 221 ? 62.806 -7.836 204.168 1.00 62.21 221 VAL B CA 1
ATOM 5111 C C . VAL B 1 221 ? 64.225 -7.467 203.746 1.00 67.82 221 VAL B C 1
ATOM 5112 O O . VAL B 1 221 ? 64.412 -6.451 203.073 1.00 68.09 221 VAL B O 1
ATOM 5116 N N . ASP B 1 222 ? 65.217 -8.288 204.153 1.00 65.42 222 ASP B N 1
ATOM 5117 C CA . ASP B 1 222 ? 66.643 -8.100 203.854 1.00 67.35 222 ASP B CA 1
ATOM 5118 C C . ASP B 1 222 ? 67.128 -6.683 204.246 1.00 73.44 222 ASP B C 1
ATOM 5119 O O . ASP B 1 222 ? 67.685 -5.949 203.423 1.00 74.58 222 ASP B O 1
ATOM 5124 N N . GLY B 1 223 ? 66.837 -6.296 205.488 1.00 70.10 223 GLY B N 1
ATOM 5125 C CA . GLY B 1 223 ? 67.209 -4.998 206.048 1.00 71.39 223 GLY B CA 1
ATOM 5126 C C . GLY B 1 223 ? 66.401 -3.797 205.587 1.00 74.07 223 GLY B C 1
ATOM 5127 O O . GLY B 1 223 ? 66.566 -2.704 206.140 1.00 75.20 223 GLY B O 1
ATOM 5128 N N . THR B 1 224 ? 65.528 -3.979 204.574 1.00 67.91 224 THR B N 1
ATOM 5129 C CA . THR B 1 224 ? 64.678 -2.927 204.013 1.00 66.11 224 THR B CA 1
ATOM 5130 C C . THR B 1 224 ? 63.335 -2.899 204.733 1.00 67.04 224 THR B C 1
ATOM 5131 O O . THR B 1 224 ? 62.639 -3.912 204.780 1.00 65.00 224 THR B O 1
ATOM 5135 N N . GLN B 1 225 ? 62.972 -1.730 205.277 1.00 63.63 225 GLN B N 1
ATOM 5136 C CA . GLN B 1 225 ? 61.696 -1.510 205.953 1.00 61.82 225 GLN B CA 1
ATOM 5137 C C . GLN B 1 225 ? 60.750 -0.853 204.958 1.00 63.74 225 GLN B C 1
ATOM 5138 O O . GLN B 1 225 ? 61.088 0.189 204.400 1.00 64.29 225 GLN B O 1
ATOM 5144 N N . TYR B 1 226 ? 59.593 -1.472 204.701 1.00 57.87 226 TYR B N 1
ATOM 5145 C CA . TYR B 1 226 ? 58.583 -0.925 203.791 1.00 55.87 226 TYR B CA 1
ATOM 5146 C C . TYR B 1 226 ? 57.184 -1.189 204.347 1.00 58.77 226 TYR B C 1
ATOM 5147 O O . TYR B 1 226 ? 57.078 -1.764 205.432 1.00 59.15 226 TYR B O 1
ATOM 5156 N N . MET B 1 227 ? 56.122 -0.725 203.648 1.00 54.22 227 MET B N 1
ATOM 5157 C CA . MET B 1 227 ? 54.715 -0.821 204.078 1.00 53.21 227 MET B CA 1
ATOM 5158 C C . MET B 1 227 ? 54.527 -0.076 205.400 1.00 58.97 227 MET B C 1
ATOM 5159 O O . MET B 1 227 ? 53.673 -0.459 206.202 1.00 58.87 227 MET B O 1
ATOM 5164 N N . LYS B 1 228 ? 55.357 0.962 205.642 1.00 56.77 228 LYS B N 1
ATOM 5165 C CA . LYS B 1 228 ? 55.355 1.748 206.870 1.00 57.74 228 LYS B CA 1
ATOM 5166 C C . LYS B 1 228 ? 54.050 2.497 207.022 1.00 61.26 228 LYS B C 1
ATOM 5167 O O . LYS B 1 228 ? 53.705 3.300 206.151 1.00 60.43 228 LYS B O 1
ATOM 5173 N N . PHE B 1 229 ? 53.310 2.224 208.115 1.00 58.23 229 PHE B N 1
ATOM 5174 C CA . PHE B 1 229 ? 52.051 2.920 208.380 1.00 57.71 229 PHE B CA 1
ATOM 5175 C C . PHE B 1 229 ? 52.302 4.415 208.532 1.00 62.80 229 PHE B C 1
ATOM 5176 O O . PHE B 1 229 ? 51.530 5.200 208.000 1.00 62.15 229 PHE B O 1
ATOM 5184 N N . SER B 1 230 ? 53.384 4.805 209.237 1.00 60.58 230 SER B N 1
ATOM 5185 C CA . SER B 1 230 ? 53.759 6.202 209.442 1.00 61.30 230 SER B CA 1
ATOM 5186 C C . SER B 1 230 ? 53.966 6.939 208.110 1.00 64.35 230 SER B C 1
ATOM 5187 O O . SER B 1 230 ? 53.577 8.097 208.004 1.00 64.01 230 SER B O 1
ATOM 5190 N N . GLU B 1 231 ? 54.539 6.260 207.093 1.00 60.19 231 GLU B N 1
ATOM 5191 C CA . GLU B 1 231 ? 54.767 6.835 205.762 1.00 59.30 231 GLU B CA 1
ATOM 5192 C C . GLU B 1 231 ? 53.468 6.946 204.964 1.00 61.13 231 GLU B C 1
ATOM 5193 O O . GLU B 1 231 ? 53.183 8.016 204.429 1.00 60.86 231 GLU B O 1
ATOM 5199 N N . TRP B 1 232 ? 52.680 5.854 204.895 1.00 55.83 232 TRP B N 1
ATOM 5200 C CA . TRP B 1 232 ? 51.406 5.796 204.174 1.00 53.86 232 TRP B CA 1
ATOM 5201 C C . TRP B 1 232 ? 50.321 6.676 204.791 1.00 58.07 232 TRP B C 1
ATOM 5202 O O . TRP B 1 232 ? 49.575 7.320 204.053 1.00 56.74 232 TRP B O 1
ATOM 5213 N N . ASN B 1 233 ? 50.237 6.711 206.134 1.00 56.18 233 ASN B N 1
ATOM 5214 C CA . ASN B 1 233 ? 49.265 7.524 206.867 1.00 56.74 233 ASN B CA 1
ATOM 5215 C C . ASN B 1 233 ? 49.577 9.014 206.764 1.00 61.66 233 ASN B C 1
ATOM 5216 O O . ASN B 1 233 ? 48.649 9.820 206.791 1.00 61.13 233 ASN B O 1
ATOM 5221 N N . ALA B 1 234 ? 50.873 9.376 206.635 1.00 59.35 234 ALA B N 1
ATOM 5222 C CA . ALA B 1 234 ? 51.325 10.761 206.485 1.00 60.06 234 ALA B CA 1
ATOM 5223 C C . ALA B 1 234 ? 50.714 11.365 205.230 1.00 63.07 234 ALA B C 1
ATOM 5224 O O . ALA B 1 234 ? 50.162 12.457 205.305 1.00 63.26 234 ALA B O 1
ATOM 5226 N N . VAL B 1 235 ? 50.753 10.628 204.098 1.00 58.41 235 VAL B N 1
ATOM 5227 C CA . VAL B 1 235 ? 50.178 11.043 202.813 1.00 57.10 235 VAL B CA 1
ATOM 5228 C C . VAL B 1 235 ? 48.649 11.082 202.935 1.00 60.38 235 VAL B C 1
ATOM 5229 O O . VAL B 1 235 ? 48.033 12.019 202.431 1.00 60.00 235 VAL B O 1
ATOM 5233 N N . GLU B 1 236 ? 48.051 10.090 203.633 1.00 56.49 236 GLU B N 1
ATOM 5234 C CA . GLU B 1 236 ? 46.609 9.992 203.871 1.00 55.92 236 GLU B CA 1
ATOM 5235 C C . GLU B 1 236 ? 46.081 11.224 204.617 1.00 61.40 236 GLU B C 1
ATOM 5236 O O . GLU B 1 236 ? 45.154 11.871 204.128 1.00 60.51 236 GLU B O 1
ATOM 5242 N N . THR B 1 237 ? 46.684 11.554 205.780 1.00 59.84 237 THR B N 1
ATOM 5243 C CA . THR B 1 237 ? 46.292 12.701 206.614 1.00 60.99 237 THR B CA 1
ATOM 5244 C C . THR B 1 237 ? 46.512 14.036 205.891 1.00 65.07 237 THR B C 1
ATOM 5245 O O . THR B 1 237 ? 45.727 14.965 206.082 1.00 65.10 237 THR B O 1
ATOM 5249 N N . GLU B 1 238 ? 47.554 14.118 205.041 1.00 61.55 238 GLU B N 1
ATOM 5250 C CA . GLU B 1 238 ? 47.864 15.300 204.233 1.00 61.50 238 GLU B CA 1
ATOM 5251 C C . GLU B 1 238 ? 46.847 15.454 203.108 1.00 64.22 238 GLU B C 1
ATOM 5252 O O . GLU B 1 238 ? 46.447 16.572 202.812 1.00 64.32 238 GLU B O 1
ATOM 5258 N N . MET B 1 239 ? 46.408 14.335 202.511 1.00 59.64 239 MET B N 1
ATOM 5259 C CA . MET B 1 239 ? 45.389 14.289 201.460 1.00 58.35 239 MET B CA 1
ATOM 5260 C C . MET B 1 239 ? 44.062 14.807 202.018 1.00 62.15 239 MET B C 1
ATOM 5261 O O . MET B 1 239 ? 43.403 15.600 201.350 1.00 61.59 239 MET B O 1
ATOM 5266 N N . ASP B 1 240 ? 43.698 14.399 203.259 1.00 59.23 240 ASP B N 1
ATOM 5267 C CA . ASP B 1 240 ? 42.481 14.855 203.942 1.00 59.37 240 ASP B CA 1
ATOM 5268 C C . ASP B 1 240 ? 42.549 16.369 204.164 1.00 63.25 240 ASP B C 1
ATOM 5269 O O . ASP B 1 240 ? 41.571 17.064 203.882 1.00 62.83 240 ASP B O 1
ATOM 5274 N N . THR B 1 241 ? 43.724 16.877 204.617 1.00 60.08 241 THR B N 1
ATOM 5275 C CA . THR B 1 241 ? 43.998 18.309 204.847 1.00 60.54 241 THR B CA 1
ATOM 5276 C C . THR B 1 241 ? 43.827 19.094 203.537 1.00 62.76 241 THR B C 1
ATOM 5277 O O . THR B 1 241 ? 43.119 20.098 203.528 1.00 62.81 241 THR B O 1
ATOM 5281 N N . VAL B 1 242 ? 44.440 18.605 202.431 1.00 57.60 242 VAL B N 1
ATOM 5282 C CA . VAL B 1 242 ? 44.379 19.210 201.091 1.00 56.36 242 VAL B CA 1
ATOM 5283 C C . VAL B 1 242 ? 42.932 19.388 200.622 1.00 58.72 242 VAL B C 1
ATOM 5284 O O . VAL B 1 242 ? 42.541 20.505 200.286 1.00 58.29 242 VAL B O 1
ATOM 5288 N N . PHE B 1 243 ? 42.137 18.303 200.631 1.00 54.35 243 PHE B N 1
ATOM 5289 C CA . PHE B 1 243 ? 40.753 18.354 200.161 1.00 53.53 243 PHE B CA 1
ATOM 5290 C C . PHE B 1 243 ? 39.822 19.096 201.121 1.00 58.07 243 PHE B C 1
ATOM 5291 O O . PHE B 1 243 ? 38.799 19.609 200.670 1.00 57.45 243 PHE B O 1
ATOM 5299 N N . GLN B 1 244 ? 40.191 19.220 202.414 1.00 55.76 244 GLN B N 1
ATOM 5300 C CA . GLN B 1 244 ? 39.413 20.005 203.377 1.00 56.56 244 GLN B CA 1
ATOM 5301 C C . GLN B 1 244 ? 39.638 21.479 203.048 1.00 60.17 244 GLN B C 1
ATOM 5302 O O . GLN B 1 244 ? 38.671 22.236 202.989 1.00 60.51 244 GLN B O 1
ATOM 5308 N N . ASN B 1 245 ? 40.906 21.868 202.777 1.00 55.88 245 ASN B N 1
ATOM 5309 C CA . ASN B 1 245 ? 41.310 23.230 202.409 1.00 55.64 245 ASN B CA 1
ATOM 5310 C C . ASN B 1 245 ? 40.632 23.714 201.117 1.00 58.32 245 ASN B C 1
ATOM 5311 O O . ASN B 1 245 ? 40.236 24.881 201.045 1.00 58.76 245 ASN B O 1
ATOM 5316 N N . VAL B 1 246 ? 40.476 22.819 200.117 1.00 53.20 246 VAL B N 1
ATOM 5317 C CA . VAL B 1 246 ? 39.825 23.128 198.835 1.00 52.05 246 VAL B CA 1
ATOM 5318 C C . VAL B 1 246 ? 38.334 23.400 199.043 1.00 56.13 246 VAL B C 1
ATOM 5319 O O . VAL B 1 246 ? 37.832 24.420 198.570 1.00 55.90 246 VAL B O 1
ATOM 5323 N N . ARG B 1 247 ? 37.638 22.495 199.759 1.00 52.96 247 ARG B N 1
ATOM 5324 C CA . ARG B 1 247 ? 36.199 22.587 200.043 1.00 53.08 247 ARG B CA 1
ATOM 5325 C C . ARG B 1 247 ? 35.849 23.793 200.884 1.00 58.35 247 ARG B C 1
ATOM 5326 O O . ARG B 1 247 ? 34.869 24.469 200.577 1.00 57.89 247 ARG B O 1
ATOM 5334 N N . ASN B 1 248 ? 36.649 24.066 201.941 1.00 56.42 248 ASN B N 1
ATOM 5335 C CA . ASN B 1 248 ? 36.474 25.223 202.823 1.00 57.76 248 ASN B CA 1
ATOM 5336 C C . ASN B 1 248 ? 36.778 26.504 202.050 1.00 61.59 248 ASN B C 1
ATOM 5337 O O . ASN B 1 248 ? 36.073 27.497 202.221 1.00 62.18 248 ASN B O 1
ATOM 5342 N N . GLY B 1 249 ? 37.806 26.454 201.200 1.00 57.02 249 GLY B N 1
ATOM 5343 C CA . GLY B 1 249 ? 38.233 27.564 200.357 1.00 56.68 249 GLY B CA 1
ATOM 5344 C C . GLY B 1 249 ? 37.198 27.978 199.330 1.00 59.97 249 GLY B C 1
ATOM 5345 O O . GLY B 1 249 ? 36.940 29.178 199.142 1.00 59.87 249 GLY B O 1
ATOM 5346 N N . ILE B 1 250 ? 36.584 26.986 198.664 1.00 55.92 250 ILE B N 1
ATOM 5347 C CA . ILE B 1 250 ? 35.544 27.260 197.678 1.00 55.52 250 ILE B CA 1
ATOM 5348 C C . ILE B 1 250 ? 34.268 27.762 198.382 1.00 59.34 250 ILE B C 1
ATOM 5349 O O . ILE B 1 250 ? 33.580 28.621 197.832 1.00 58.95 250 ILE B O 1
ATOM 5354 N N . SER B 1 251 ? 34.008 27.293 199.626 1.00 56.18 251 SER B N 1
ATOM 5355 C CA . SER B 1 251 ? 32.853 27.730 200.417 1.00 56.76 251 SER B CA 1
ATOM 5356 C C . SER B 1 251 ? 33.000 29.202 200.779 1.00 60.68 251 SER B C 1
ATOM 5357 O O . SER B 1 251 ? 32.042 29.948 200.616 1.00 60.93 251 SER B O 1
ATOM 5360 N N . THR B 1 252 ? 34.211 29.624 201.201 1.00 56.79 252 THR B N 1
ATOM 5361 C CA . THR B 1 252 ? 34.546 31.005 201.557 1.00 57.31 252 THR B CA 1
ATOM 5362 C C . THR B 1 252 ? 34.388 31.908 200.338 1.00 59.20 252 THR B C 1
ATOM 5363 O O . THR B 1 252 ? 33.755 32.960 200.452 1.00 59.36 252 THR B O 1
ATOM 5367 N N . TRP B 1 253 ? 34.948 31.500 199.178 1.00 53.76 253 TRP B N 1
ATOM 5368 C CA . TRP B 1 253 ? 34.868 32.271 197.938 1.00 52.62 253 TRP B CA 1
ATOM 5369 C C . TRP B 1 253 ? 33.421 32.504 197.507 1.00 57.13 253 TRP B C 1
ATOM 5370 O O . TRP B 1 253 ? 33.039 33.659 197.306 1.00 56.87 253 TRP B O 1
ATOM 5381 N N . VAL B 1 254 ? 32.615 31.417 197.401 1.00 54.21 254 VAL B N 1
ATOM 5382 C CA . VAL B 1 254 ? 31.201 31.491 197.010 1.00 54.56 254 VAL B CA 1
ATOM 5383 C C . VAL B 1 254 ? 30.420 32.402 197.971 1.00 60.56 254 VAL B C 1
ATOM 5384 O O . VAL B 1 254 ? 29.692 33.271 197.503 1.00 60.46 254 VAL B O 1
ATOM 5388 N N . THR B 1 255 ? 30.621 32.245 199.297 1.00 58.66 255 THR B N 1
ATOM 5389 C CA . THR B 1 255 ? 29.948 33.054 200.323 1.00 60.23 255 THR B CA 1
ATOM 5390 C C . THR B 1 255 ? 30.200 34.558 200.138 1.00 64.92 255 THR B C 1
ATOM 5391 O O . THR B 1 255 ? 29.270 35.351 200.290 1.00 65.81 255 THR B O 1
ATOM 5395 N N . ASN B 1 256 ? 31.444 34.937 199.795 1.00 61.01 256 ASN B N 1
ATOM 5396 C CA . ASN B 1 256 ? 31.859 36.326 199.610 1.00 61.37 256 ASN B CA 1
ATOM 5397 C C . ASN B 1 256 ? 31.553 36.919 198.233 1.00 64.67 256 ASN B C 1
ATOM 5398 O O . ASN B 1 256 ? 31.462 38.142 198.111 1.00 65.16 256 ASN B O 1
ATOM 5403 N N . VAL B 1 257 ? 31.412 36.083 197.206 1.00 60.34 257 VAL B N 1
ATOM 5404 C CA . VAL B 1 257 ? 31.186 36.551 195.838 1.00 59.58 257 VAL B CA 1
ATOM 5405 C C . VAL B 1 257 ? 29.702 36.452 195.436 1.00 62.98 257 VAL B C 1
ATOM 5406 O O . VAL B 1 257 ? 29.257 37.253 194.611 1.00 62.26 257 VAL B O 1
ATOM 5410 N N . TYR B 1 258 ? 28.932 35.507 196.027 1.00 60.03 258 TYR B N 1
ATOM 5411 C CA . TYR B 1 258 ? 27.516 35.356 195.688 1.00 60.48 258 TYR B CA 1
ATOM 5412 C C . TYR B 1 258 ? 26.763 36.672 195.876 1.00 67.32 258 TYR B C 1
ATOM 5413 O O . TYR B 1 258 ? 26.768 37.240 196.970 1.00 68.48 258 TYR B O 1
ATOM 5422 N N . GLY B 1 259 ? 26.161 37.155 194.797 1.00 64.56 259 GLY B N 1
ATOM 5423 C CA . GLY B 1 259 ? 25.398 38.397 194.825 1.00 65.55 259 GLY B CA 1
ATOM 5424 C C . GLY B 1 259 ? 26.014 39.551 194.065 1.00 69.92 259 GLY B C 1
ATOM 5425 O O . GLY B 1 259 ? 25.341 40.563 193.848 1.00 70.83 259 GLY B O 1
ATOM 5426 N N . ASP B 1 260 ? 27.286 39.414 193.646 1.00 65.57 260 ASP B N 1
ATOM 5427 C CA . ASP B 1 260 ? 28.022 40.425 192.884 1.00 86.42 260 ASP B CA 1
ATOM 5428 C C . ASP B 1 260 ? 27.743 40.256 191.392 1.00 119.99 260 ASP B C 1
ATOM 5429 O O . ASP B 1 260 ? 27.832 41.216 190.632 1.00 87.52 260 ASP B O 1
ATOM 5434 N N . GLN B 1 489 ? 34.286 39.459 184.520 1.00 118.02 489 GLN B N 1
ATOM 5435 C CA . GLN B 1 489 ? 33.694 38.125 184.614 1.00 117.83 489 GLN B CA 1
ATOM 5436 C C . GLN B 1 489 ? 34.516 37.078 183.861 1.00 121.64 489 GLN B C 1
ATOM 5437 O O . GLN B 1 489 ? 34.753 35.997 184.403 1.00 121.14 489 GLN B O 1
ATOM 5443 N N . ASN B 1 490 ? 34.929 37.395 182.611 1.00 118.13 490 ASN B N 1
ATOM 5444 C CA . ASN B 1 490 ? 35.709 36.519 181.728 1.00 117.87 490 ASN B CA 1
ATOM 5445 C C . ASN B 1 490 ? 37.170 36.383 182.150 1.00 121.30 490 ASN B C 1
ATOM 5446 O O . ASN B 1 490 ? 37.754 35.314 181.959 1.00 120.86 490 ASN B O 1
ATOM 5451 N N . LYS B 1 491 ? 37.762 37.462 182.709 1.00 117.49 491 LYS B N 1
ATOM 5452 C CA . LYS B 1 491 ? 39.149 37.487 183.192 1.00 117.09 491 LYS B CA 1
ATOM 5453 C C . LYS B 1 491 ? 39.319 36.630 184.456 1.00 120.51 491 LYS B C 1
ATOM 5454 O O . LYS B 1 491 ? 40.426 36.173 184.748 1.00 120.06 491 LYS B O 1
ATOM 5460 N N . GLU B 1 492 ? 38.211 36.415 185.195 1.00 116.75 492 GLU B N 1
ATOM 5461 C CA . GLU B 1 492 ? 38.146 35.595 186.405 1.00 116.37 492 GLU B CA 1
ATOM 5462 C C . GLU B 1 492 ? 37.975 34.116 186.023 1.00 119.60 492 GLU B C 1
ATOM 5463 O O . GLU B 1 492 ? 38.454 33.234 186.740 1.00 119.13 492 GLU B O 1
ATOM 5469 N N . LEU B 1 493 ? 37.293 33.860 184.885 1.00 115.65 493 LEU B N 1
ATOM 5470 C CA . LEU B 1 493 ? 37.032 32.530 184.324 1.00 115.17 493 LEU B CA 1
ATOM 5471 C C . LEU B 1 493 ? 38.320 31.873 183.813 1.00 118.99 493 LEU B C 1
ATOM 5472 O O . LEU B 1 493 ? 38.396 30.646 183.729 1.00 118.51 493 LEU B O 1
ATOM 5477 N N . ILE B 1 494 ? 39.327 32.702 183.490 1.00 115.53 494 ILE B N 1
ATOM 5478 C CA . ILE B 1 494 ? 40.635 32.283 182.983 1.00 115.30 494 ILE B CA 1
ATOM 5479 C C . ILE B 1 494 ? 41.723 32.405 184.066 1.00 119.18 494 ILE B C 1
ATOM 5480 O O . ILE B 1 494 ? 41.781 33.417 184.774 1.00 118.85 494 ILE B O 1
ATOM 5485 N N . GLU B 1 495 ? 42.552 31.346 184.214 1.00 115.57 495 GLU B N 1
ATOM 5486 C CA . GLU B 1 495 ? 43.659 31.252 185.176 1.00 142.10 495 GLU B CA 1
ATOM 5487 C C . GLU B 1 495 ? 44.578 30.082 184.811 1.00 161.02 495 GLU B C 1
ATOM 5488 O O . GLU B 1 495 ? 44.120 28.947 184.690 1.00 117.75 495 GLU B O 1
#

B-factor: mean 77.93, std 22.76, range [39.47, 190.64]

Foldseek 3Di:
DCPFPLFSWQWPADACLLQAQDDEDAADADDLPDDQVRLLVNLLVRLVVLQSHCCRYQQVPLLLLLLSLLLLLVQLVLQLLLCLLVVHDLCNSLVSSLLSLLVSLLSNVVNLLVSQVRSLVNLVSSQLSCLSSVNHDSCQSFPFQQQALPQPDRSDGQWDFDWDWDQRSNRDTDTRTWIKGWSHDDVVDPSTFIWIGGLQDTPDGDSGHCWGAHPNDTDNHSCRSVSSVVSSVVSSVQSSVLQSLLSVVQRPPQHNPQADCVPPCQLSNVLVVCVVPPPFDSVVSVSQSSFWWWFLFKWWWKAFDVNQKIFIWTKTWSDPVQDWQFAPDKDAQVPGPTWMKTKGWQQATKGWQPQWFFWQPQQKTKGQAQATAQKWKWWAWPVRFTDTGHSVQWDDPVPSMTMHRCNVPDPDRTTTTPTIMIGGPDPDGDMIMTTRRGMMHGNFMAGLPPGDTDGTTDIDGQDRDGSHDPSHNVSVVCSRVVSVVSVVSSD/DPDDQVRLLVVLLVVLVVLQVVLCVCLVCVVVVLVCLLVVLLLQLVLQLQVCLVVVHDLCNSLVSSVLSLLVSLLVVVLVLLVSQVVSLVVLVVSQLVQLVDDPRDSCQSFPFALQDQPQPDRSDGQWDFDWDWDQRSNRDTDTRTWIKGWSHDDPPDPSTFIWIGGLQDTPDGDNGHCWGAHPNDTDNHSCSSVVSVVSSVVSSVCSSVVSSVVSVVCRPHHVVSSPD

Organism: NCBI:txid1156721

Radius of gyration: 36.62 Å; Cα contacts (8 Å, |Δi|>4): 1341; chains: 2; bounding box: 89×103×70 Å

Solvent-accessible surface area: 31351 Å² total; per-residue (Å²): 88,148,30,36,61,5,3,42,0,3,19,46,8,20,0,10,0,0,1,45,139,47,151,47,57,48,54,96,119,20,56,152,76,43,69,44,91,58,0,77,94,73,1,12,92,16,0,78,110,10,43,55,31,5,19,4,6,0,6,19,1,66,71,1,5,113,7,0,35,12,7,1,10,6,50,0,0,22,16,0,7,83,55,17,44,80,48,25,30,6,6,35,0,3,30,24,0,5,56,12,1,3,56,1,10,18,36,0,18,30,1,0,0,46,5,0,7,20,0,0,107,8,0,35,40,6,0,81,16,2,41,82,40,89,56,11,43,27,54,44,0,0,33,3,50,21,38,130,33,71,81,37,67,123,59,63,21,5,9,71,48,85,114,47,97,9,45,2,5,60,29,75,106,37,68,0,19,4,0,67,1,45,2,17,56,108,92,84,69,99,4,48,0,5,0,7,0,5,0,80,94,52,68,60,63,55,79,24,52,30,61,0,40,0,92,72,28,67,2,4,47,39,84,44,4,28,24,0,4,68,58,0,57,77,7,2,47,67,0,4,36,6,0,4,24,2,0,31,79,7,34,36,99,32,125,75,35,59,4,107,12,90,137,26,58,18,12,52,82,34,0,28,105,16,46,144,146,134,47,22,26,54,12,4,0,2,0,9,4,2,27,9,16,1,4,6,82,37,52,3,21,1,31,8,95,143,20,24,0,48,2,39,3,13,4,0,0,28,49,65,99,16,27,81,0,26,37,62,100,87,38,61,16,91,112,36,92,6,28,1,0,1,9,3,8,44,21,93,2,62,9,80,10,131,30,33,63,68,29,1,108,49,0,46,0,29,0,66,47,113,11,38,159,45,10,9,1,46,0,38,2,86,105,102,38,80,9,68,0,46,17,102,66,15,90,86,76,73,118,43,27,31,21,47,89,0,55,83,77,11,165,55,42,142,14,72,18,99,63,10,108,0,24,19,87,37,134,118,105,53,147,39,3,2,2,4,52,20,33,0,25,1,68,90,2,38,44,111,169,79,42,100,136,61,85,42,14,58,36,62,48,7,64,91,12,66,56,80,17,1,57,67,55,102,34,0,80,100,2,41,99,66,4,67,75,15,11,116,72,36,119,172,84,61,71,45,90,60,6,73,92,92,10,12,94,40,0,76,139,58,43,64,78,15,52,66,85,32,120,72,16,127,115,75,15,63,32,20,46,124,72,0,62,31,70,0,37,64,17,0,5,101,54,40,85,79,50,25,27,7,3,35,0,5,25,25,0,3,50,14,0,3,63,52,12,18,82,32,17,29,81,18,0,98,34,0,4,76,0,0,123,40,0,35,60,13,0,81,43,3,48,86,33,106,111,9,40,25,57,45,0,0,36,2,20,38,42,124,33,73,83,36,64,122,57,63,22,5,9,72,49,85,114,47,98,10,46,3,5,55,29,75,108,37,68,0,13,4,0,64,1,41,1,22,57,111,91,82,67,98,3,42,0,5,0,8,0,5,0,82,97,52,69,60,61,58,83,21,52,33,61,0,39,0,92,73,28,67,2,4,49,38,82,55,6,29,40,13,6,68,66,11,57,76,10,2,49,70,2,2,38,23,0,2,56,33,0,30,90,37,32,48,154,160,115,179,86,61,128,168

Nearest PDB structures (foldseek):
  6j7v-assembly1_A  TM=1.001E+00  e=9.689E-89  Halorubrum pleomorphic virus 6
  6qgi-assembly1_A  TM=9.088E-01  e=3.371E-59  Halorubrum pleomorphic virus 2
  6qgl-assembly2_B  TM=9.895E-01  e=2.915E-31  Halorubrum pleomorphic virus 6
  6qgl-assembly2_B  TM=1.004E+00  e=6.851E-37  Halorubrum pleomorphic virus 6
  6j7v-assembly1_A  TM=9.894E-01  e=1.656E-31  Halorubrum pleomorphic virus 6